Protein AF-0000000067511395 (afdb_homodimer)

Solvent-accessible surface area (backbone atoms only — not comparable to full-atom values): 32152 Å² total; per-residue (Å²): 106,57,64,63,59,46,34,49,45,40,36,47,22,17,50,51,16,24,52,52,27,51,75,68,66,38,80,67,26,63,54,10,12,52,41,5,46,70,37,50,48,81,43,49,67,60,28,52,52,50,49,51,31,28,52,54,33,40,55,54,46,51,53,46,39,53,53,30,32,71,75,55,33,70,40,72,64,16,49,47,53,30,41,60,51,44,47,48,49,27,55,72,69,68,24,48,83,17,50,63,66,44,48,56,54,52,50,50,35,42,75,67,60,50,83,47,67,74,57,51,49,39,49,49,48,34,51,48,42,3,44,51,38,10,47,56,60,26,58,56,75,46,69,42,61,55,44,50,51,47,44,52,50,48,51,51,51,48,52,28,50,50,29,46,46,50,18,50,23,28,56,66,11,53,26,85,63,88,50,59,68,52,52,51,46,51,52,51,40,50,52,47,42,52,52,38,48,49,44,32,57,68,29,59,70,76,70,41,51,52,56,40,50,51,43,48,50,50,45,53,37,46,51,49,50,49,54,42,42,58,49,43,40,69,36,73,60,58,44,76,66,36,41,56,49,16,51,52,33,41,51,49,35,72,40,60,50,94,86,46,63,52,63,71,52,51,55,53,49,53,53,50,51,51,51,64,67,71,45,80,67,62,88,43,61,68,48,40,54,47,51,43,42,50,50,48,44,51,52,48,50,49,51,46,46,46,50,51,33,53,52,47,56,62,53,67,74,97,106,56,65,63,59,46,33,50,46,39,38,47,22,17,50,51,16,23,53,52,27,52,75,67,67,37,79,67,26,63,53,10,13,52,42,5,46,72,39,50,48,81,44,47,68,60,30,52,52,49,48,51,31,29,52,54,32,40,56,53,46,51,51,46,40,53,53,30,33,72,75,57,33,72,38,72,64,17,50,47,53,31,40,60,51,45,47,49,50,25,55,72,69,68,25,48,83,17,51,63,66,45,48,56,54,52,50,50,33,43,76,68,62,50,82,49,65,73,57,50,49,40,51,48,48,35,52,48,42,4,43,50,38,9,47,57,61,27,58,56,78,45,70,42,61,53,44,52,52,46,43,52,50,49,51,52,50,48,52,29,50,50,29,44,47,48,19,50,24,29,56,65,10,52,27,85,64,87,49,57,69,54,53,50,47,51,50,51,41,51,50,45,42,51,52,38,48,49,43,31,58,69,30,59,71,77,70,42,50,53,57,40,50,49,44,48,49,50,44,52,38,47,50,50,50,50,55,41,42,59,48,44,39,68,36,73,61,58,45,75,66,35,41,56,50,18,50,52,32,42,52,50,34,72,40,59,49,95,87,45,63,52,63,72,53,53,54,53,50,53,53,51,52,52,51,63,67,72,46,80,68,63,87,44,61,67,49,41,55,48,51,42,43,50,50,49,43,52,52,47,51,48,50,46,47,47,51,52,33,54,52,47,55,62,53,67,75,98

InterPro domains:
  IPR010343 Aromatic acid exporter family member 1 [PF06081] (5-141)
  IPR021062 Putative aromatic acid exporter, C-terminal [PF11728] (145-308)
  IPR038323 Putative aromatic acid exporter, C-terminal domain superfamily [G3DSA:1.20.120.940] (140-311)
  IPR052984 UPF0421 [PTHR40064] (6-316)

Foldseek 3Di:
DPPVLLVCLLVCLLVVQLVVLVVVVFPPSNLLSVLLNLLQADALVLSVVLLVLLVVLLVVLLVLLVVLCVVPNLDPVSLVSSCVPSVVVSVVVVSCSNVPSNSVLSNVCSVVRDDDPVSSVSSVSSNVSSSVSSSVSNVPGDVLVVVLVVLLVVLLVLLLVLLLVLLVLLQAQALPDPCVSLVVSLVSLVVSLVSLVVSVVRRPDDPSVLSNLVSVLSNVLSVLSVVLSVLSNLRRDHDPLSNLVSVLSNVCSVQVDLVHLCVVSLVSLVVSLVVLVPDDDDPDPSSVSNSVSSNSSSVSVNVSSVSSNVSCVVPVVD/DPPVLLVCLLVVLLVVQLVVLVVVVFPPSNLLSVLLNLLQADALVLSVVLLVLLVVLLVVLLVLLVVLCVVPNLDPVSLVSSCVPSVVVSVVVVSCSNVPSNSVLSNVCSVVRDDDPVSSVSSVSSNCSSSVSSSVSNVPGDVLVVVLVVLLVVLLVLLLVLLLVLLVLLQAQAQPDPCVSLVVSLVSLVVSLVSLVVSVVRRPDDPSVLSNLVSVLSNVLSVLSVVLSVLSNLRRDHDPLSNLVSVLSNVCSVQVDLVHLCVVSLVSLVVSLVVLVPDDDDPDPSSVSNSVSSNSSSVSVNVSSVSSNVSCVVPVVD

Secondary structure (DSSP, 8-state):
--HHHHHHHHHHHHHHHHHHHHHTT-TTHHHHHHHHHHH--SSHHHHHHHHHHHHHHHHHHHHHHHHHHHHH-SSHHHHHHHHHHHHHHHHHTT-GGGHHHHHHHHHHHHHHT---HHHHHHHHHHHHHHHHHHHHHHHS--HHHHHHHHHHHHHHHHHHHHHHHHHHHHHHT------HHHHHHHHHHHHHHHHHHHHHHH--STTHHHHHHHHHHHHHHHHHHHHHHHHHHH--S--HHHHHHHHHHHHHHHT-STT---HHHHHHHHHHHHHHHTSPPPSSHHHHHHHHHHHHHHHHHHHHHHHHHHHHHHHH--/--HHHHHHHHHHHHHHHHHHHHHTT-TTHHHHHHHHHHH--SSHHHHHHHHHHHHHHHHHHHHHHHHHHHHH-SSHHHHHHHHHHHHHHHHHTT-GGGHHHHHHHHHHHHHHT---HHHHHHHHHHHHHHHHHHHHHHHS--HHHHHHHHHHHHHHHHHHHHHHHHHHHHHHT------HHHHHHHHHHHHHHHHHHHHHHH--STTHHHHHHHHHHHHHHHHHHHHHHHHHHH--S--HHHHHHHHHHHHHHHT-STT---HHHHHHHHHHHHHHHTSPPPSSHHHHHHHHHHHHHHHHHHHHHHHHHHHHHHHH--

pLDDT: mean 83.05, std 13.99, range [32.72, 98.0]

Radius of gyration: 29.67 Å; Cα contacts (8 Å, |Δi|>4): 772; chains: 2; bounding box: 41×89×66 Å

Organism: Streptococcus pyogenes serotype M1 (NCBI:txid301447)

Nearest PDB structures (foldseek):
  3kmi-assembly1_B  TM=8.675E-01  e=5.723E-05  Clostridioides difficile 630
  3kmi-assembly1_A  TM=8.770E-01  e=1.546E-04  Clostridioides difficile 630
  5k7v-assembly1_B  TM=2.416E-01  e=5.382E+00  synthetic construct
  3kmi-assembly1_B  TM=8.733E-01  e=5.079E-05  Clostridioides difficile 630
  3kmi-assembly1_A  TM=8.826E-01  e=1.495E-04  Clostridioides difficile 630

Sequence (636 aa):
MGSVERTLKMTLATIVAILIAYQLHLDYAMSAGIIALLSVLDTRKSSLVVARNRLLSFFLAFGIAMMCFSLFGFTTVGFMCYLLIIIPLLYHFQIEAGLVPITVLVTHLIAKKSIALPILSNEFMLFFVGTSVALLFNAYMGPQDQQIRYYHQKVESDLKGILYRFESFLLEGKGQNEGLLIKNLDKILDEALKLVYRERHNQLFQQTNYQVHYFEMRRQQNRLLGQMAINVNTLMRQSKESILLSHLFHETACQLSEQNPALTLIDDIEQLLETFRHGDLPQTREEFERRAVLFQLLQDLERFILLKVEFYQDYQNDMGSVERTLKMTLATIVAILIAYQLHLDYAMSAGIIALLSVLDTRKSSLVVARNRLLSFFLAFGIAMMCFSLFGFTTVGFMCYLLIIIPLLYHFQIEAGLVPITVLVTHLIAKKSIALPILSNEFMLFFVGTSVALLFNAYMGPQDQQIRYYHQKVESDLKGILYRFESFLLEGKGQNEGLLIKNLDKILDEALKLVYRERHNQLFQQTNYQVHYFEMRRQQNRLLGQMAINVNTLMRQSKESILLSHLFHETACQLSEQNPALTLIDDIEQLLETFRHGDLPQTREEFERRAVLFQLLQDLERFILLKVEFYQDYQND

Structure (mmCIF, N/CA/C/O backbone):
data_AF-0000000067511395-model_v1
#
loop_
_entity.id
_entity.type
_entity.pdbx_description
1 polymer 'Putative aromatic acid exporter C-terminal domain-containing protein'
#
loop_
_atom_site.group_PDB
_atom_site.id
_atom_site.type_symbol
_atom_site.label_atom_id
_atom_site.label_alt_id
_atom_site.label_comp_id
_atom_site.label_asym_id
_atom_site.label_entity_id
_atom_site.label_seq_id
_atom_site.pdbx_PDB_ins_code
_atom_site.Cartn_x
_atom_site.Cartn_y
_atom_site.Cartn_z
_atom_site.occupancy
_atom_site.B_iso_or_equiv
_atom_site.auth_seq_id
_atom_site.auth_comp_id
_atom_site.auth_asym_id
_atom_site.auth_atom_id
_atom_site.pdbx_PDB_model_num
ATOM 1 N N . MET A 1 1 ? 5.953 -9.562 11.414 1 55.91 1 MET A N 1
ATOM 2 C CA . MET A 1 1 ? 6.422 -10.914 11.711 1 55.91 1 MET A CA 1
ATOM 3 C C . MET A 1 1 ? 7.938 -11 11.594 1 55.91 1 MET A C 1
ATOM 5 O O . MET A 1 1 ? 8.531 -10.414 10.68 1 55.91 1 MET A O 1
ATOM 9 N N . GLY A 1 2 ? 8.422 -11.469 12.664 1 64.25 2 GLY A N 1
ATOM 10 C CA . GLY A 1 2 ? 9.852 -11.711 12.523 1 64.25 2 GLY A CA 1
ATOM 11 C C . GLY A 1 2 ? 10.188 -12.586 11.328 1 64.25 2 GLY A C 1
ATOM 12 O O . GLY A 1 2 ? 9.352 -13.367 10.867 1 64.25 2 GLY A O 1
ATOM 13 N N . SER A 1 3 ? 11.273 -12.43 10.703 1 76.75 3 SER A N 1
ATOM 14 C CA . SER A 1 3 ? 11.719 -13.141 9.508 1 76.75 3 SER A CA 1
ATOM 15 C C . SER A 1 3 ? 11.609 -14.648 9.695 1 76.75 3 SER A C 1
ATOM 17 O O . SER A 1 3 ? 11.109 -15.359 8.82 1 76.75 3 SER A O 1
ATOM 19 N N . VAL A 1 4 ? 11.938 -15.07 10.922 1 79.88 4 VAL A N 1
ATOM 20 C CA . VAL A 1 4 ? 11.945 -16.5 11.195 1 79.88 4 VAL A CA 1
ATOM 21 C C . VAL A 1 4 ? 10.508 -17.016 11.297 1 79.88 4 VAL A C 1
ATOM 23 O O . VAL A 1 4 ? 10.18 -18.078 10.75 1 79.88 4 VAL A O 1
ATOM 26 N N . GLU A 1 5 ? 9.727 -16.344 11.992 1 80.56 5 GLU A N 1
ATOM 27 C CA . GLU A 1 5 ? 8.328 -16.719 12.156 1 80.56 5 GLU A CA 1
ATOM 28 C C . GLU A 1 5 ? 7.605 -16.766 10.812 1 80.56 5 GLU A C 1
ATOM 30 O O . GLU A 1 5 ? 6.852 -17.688 10.531 1 80.56 5 GLU A O 1
ATOM 35 N N . ARG A 1 6 ? 7.891 -15.82 10.016 1 83.69 6 ARG A N 1
ATOM 36 C CA . ARG A 1 6 ? 7.301 -15.766 8.688 1 83.69 6 ARG A CA 1
ATOM 37 C C . ARG A 1 6 ? 7.719 -16.969 7.852 1 83.69 6 ARG A C 1
ATOM 39 O O . ARG A 1 6 ? 6.883 -17.609 7.215 1 83.69 6 ARG A O 1
ATOM 46 N N . THR A 1 7 ? 9.016 -17.219 7.906 1 89.19 7 THR A N 1
ATOM 47 C CA . THR A 1 7 ? 9.57 -18.328 7.137 1 89.19 7 THR A CA 1
ATOM 48 C C . THR A 1 7 ? 8.953 -19.656 7.562 1 89.19 7 THR A C 1
ATOM 50 O O . THR A 1 7 ? 8.555 -20.453 6.723 1 89.19 7 THR A O 1
ATOM 53 N N . LEU A 1 8 ? 8.797 -19.797 8.828 1 89.38 8 LEU A N 1
ATOM 54 C CA . LEU A 1 8 ? 8.258 -21.047 9.344 1 89.38 8 LEU A CA 1
ATOM 55 C C . LEU A 1 8 ? 6.773 -21.188 9.008 1 89.38 8 LEU A C 1
ATOM 57 O O . LEU A 1 8 ? 6.32 -22.266 8.609 1 89.38 8 LEU A O 1
ATOM 61 N N . LYS A 1 9 ? 6.109 -20.109 9.156 1 88 9 LYS A N 1
ATOM 62 C CA . LYS A 1 9 ? 4.68 -20.125 8.852 1 88 9 LYS A CA 1
ATOM 63 C C . LYS A 1 9 ? 4.434 -20.422 7.375 1 88 9 LYS A C 1
ATOM 65 O O . LYS A 1 9 ? 3.604 -21.281 7.043 1 88 9 LYS A O 1
ATOM 70 N N . MET A 1 10 ? 5.207 -19.781 6.52 1 91.88 10 MET A N 1
ATOM 71 C CA . MET A 1 10 ? 5.031 -19.938 5.078 1 91.88 10 MET A CA 1
ATOM 72 C C . MET A 1 10 ? 5.441 -21.344 4.641 1 91.88 10 MET A C 1
ATOM 74 O O . MET A 1 10 ? 4.738 -21.984 3.861 1 91.88 10 MET A O 1
ATOM 78 N N . THR A 1 11 ? 6.539 -21.766 5.207 1 94.81 11 THR A N 1
ATOM 79 C CA . THR A 1 11 ? 7.047 -23.094 4.836 1 94.81 11 THR A CA 1
ATOM 80 C C . THR A 1 11 ? 6.113 -24.188 5.336 1 94.81 11 THR A C 1
ATOM 82 O O . THR A 1 11 ? 5.727 -25.078 4.574 1 94.81 11 THR A O 1
ATOM 85 N N . LEU A 1 12 ? 5.719 -24.078 6.539 1 94.62 12 LEU A N 1
ATOM 86 C CA . LEU A 1 12 ? 4.887 -25.125 7.129 1 94.62 12 LEU A CA 1
ATOM 87 C C . LEU A 1 12 ? 3.5 -25.125 6.496 1 94.62 12 LEU A C 1
ATOM 89 O O . LEU A 1 12 ? 2.945 -26.203 6.227 1 94.62 12 LEU A O 1
ATOM 93 N N . ALA A 1 13 ? 2.949 -23.984 6.32 1 94.62 13 ALA A N 1
ATOM 94 C CA . ALA A 1 13 ? 1.648 -23.922 5.66 1 94.62 13 ALA A CA 1
ATOM 95 C C . ALA A 1 13 ? 1.698 -24.594 4.285 1 94.62 13 ALA A C 1
ATOM 97 O O . ALA A 1 13 ? 0.809 -25.359 3.932 1 94.62 13 ALA A O 1
ATOM 98 N N . THR A 1 14 ? 2.748 -24.297 3.559 1 96.38 14 THR A N 1
ATOM 99 C CA . THR A 1 14 ? 2.916 -24.844 2.215 1 96.38 14 THR A CA 1
ATOM 100 C C . THR A 1 14 ? 3.07 -26.359 2.262 1 96.38 14 THR A C 1
ATOM 102 O O . THR A 1 14 ? 2.373 -27.078 1.545 1 96.38 14 THR A O 1
ATOM 105 N N . ILE A 1 15 ? 3.895 -26.844 3.164 1 96.69 15 ILE A N 1
ATOM 106 C CA . ILE A 1 15 ? 4.215 -28.266 3.232 1 96.69 15 ILE A CA 1
ATOM 107 C C . ILE A 1 15 ? 3.012 -29.031 3.764 1 96.69 15 ILE A C 1
ATOM 109 O O . ILE A 1 15 ? 2.66 -30.094 3.229 1 96.69 15 ILE A O 1
ATOM 113 N N . VAL A 1 16 ? 2.393 -28.531 4.75 1 97.25 16 VAL A N 1
ATOM 114 C CA . VAL A 1 16 ? 1.232 -29.203 5.328 1 97.25 16 VAL A CA 1
ATOM 115 C C . VAL A 1 16 ? 0.111 -29.281 4.297 1 97.25 16 VAL A C 1
ATOM 117 O O . VAL A 1 16 ? -0.554 -30.312 4.168 1 97.25 16 VAL A O 1
ATOM 120 N N . ALA A 1 17 ? -0.099 -28.219 3.57 1 97.81 17 ALA A N 1
ATOM 121 C CA . ALA A 1 17 ? -1.118 -28.219 2.523 1 97.81 17 ALA A CA 1
ATOM 122 C C . ALA A 1 17 ? -0.83 -29.281 1.47 1 97.81 17 ALA A C 1
ATOM 124 O O . ALA A 1 17 ? -1.734 -30 1.044 1 97.81 17 ALA A O 1
ATOM 125 N N . ILE A 1 18 ? 0.399 -29.422 1.099 1 97.56 18 ILE A N 1
ATOM 126 C CA . ILE A 1 18 ? 0.804 -30.406 0.1 1 97.56 18 ILE A CA 1
ATOM 127 C C . ILE A 1 18 ? 0.57 -31.812 0.639 1 97.56 18 ILE A C 1
ATOM 129 O O . ILE A 1 18 ? 0.006 -32.656 -0.053 1 97.56 18 ILE A O 1
ATOM 133 N N . LEU A 1 19 ? 0.955 -32.062 1.86 1 97.44 19 LEU A N 1
ATOM 134 C CA . LEU A 1 19 ? 0.82 -33.375 2.467 1 97.44 19 LEU A CA 1
ATOM 135 C C . LEU A 1 19 ? -0.647 -33.781 2.586 1 97.44 19 LEU A C 1
ATOM 137 O O . LEU A 1 19 ? -1.01 -34.938 2.309 1 97.44 19 LEU A O 1
ATOM 141 N N . ILE A 1 20 ? -1.467 -32.844 2.947 1 98 20 ILE A N 1
ATOM 142 C CA . ILE A 1 20 ? -2.898 -33.125 3.039 1 98 20 ILE A CA 1
ATOM 143 C C . ILE A 1 20 ? -3.457 -33.406 1.653 1 98 20 ILE A C 1
ATOM 145 O O . ILE A 1 20 ? -4.254 -34.344 1.49 1 98 20 ILE A O 1
ATOM 149 N N . ALA A 1 21 ? -3.049 -32.656 0.67 1 97.94 21 ALA A N 1
ATOM 150 C CA . ALA A 1 21 ? -3.502 -32.906 -0.698 1 97.94 21 ALA A CA 1
ATOM 151 C C . ALA A 1 21 ? -3.098 -34.281 -1.178 1 97.94 21 ALA A C 1
ATOM 153 O O . ALA A 1 21 ? -3.881 -34.969 -1.835 1 97.94 21 ALA A O 1
ATOM 154 N N . TYR A 1 22 ? -1.893 -34.75 -0.819 1 96.88 22 TYR A N 1
ATOM 155 C CA . TYR A 1 22 ? -1.442 -36.094 -1.158 1 96.88 22 TYR A CA 1
ATOM 156 C C . TYR A 1 22 ? -2.293 -37.125 -0.458 1 96.88 22 TYR A C 1
ATOM 158 O O . TYR A 1 22 ? -2.666 -38.156 -1.062 1 96.88 22 TYR A O 1
ATOM 166 N N . GLN A 1 23 ? -2.557 -36.938 0.735 1 97.31 23 GLN A N 1
ATOM 167 C CA . GLN A 1 23 ? -3.344 -37.875 1.512 1 97.31 23 GLN A CA 1
ATOM 168 C C . GLN A 1 23 ? -4.758 -38 0.955 1 97.31 23 GLN A C 1
ATOM 170 O O . GLN A 1 23 ? -5.352 -39.094 0.996 1 97.31 23 GLN A O 1
ATOM 175 N N . LEU A 1 24 ? -5.25 -36.969 0.402 1 97.5 24 LEU A N 1
ATOM 176 C CA . LEU A 1 24 ? -6.59 -36.969 -0.173 1 97.5 24 LEU A CA 1
ATOM 177 C C . LEU A 1 24 ? -6.559 -37.406 -1.631 1 97.5 24 LEU A C 1
ATOM 179 O O . LEU A 1 24 ? -7.59 -37.406 -2.305 1 97.5 24 LEU A O 1
ATOM 183 N N . HIS A 1 25 ? -5.359 -37.688 -2.162 1 97.06 25 HIS A N 1
ATOM 184 C CA . HIS A 1 25 ? -5.133 -38.156 -3.523 1 97.06 25 HIS A CA 1
ATOM 185 C C . HIS A 1 25 ? -5.633 -37.156 -4.551 1 97.06 25 HIS A C 1
ATOM 187 O O . HIS A 1 25 ? -6.297 -37.531 -5.52 1 97.06 25 HIS A O 1
ATOM 193 N N . LEU A 1 26 ? -5.383 -35.969 -4.258 1 96.94 26 LEU A N 1
ATOM 194 C CA . LEU A 1 26 ? -5.746 -34.906 -5.203 1 96.94 26 LEU A CA 1
ATOM 195 C C . LEU A 1 26 ? -4.703 -34.781 -6.305 1 96.94 26 LEU A C 1
ATOM 197 O O . LEU A 1 26 ? -3.504 -34.906 -6.051 1 96.94 26 LEU A O 1
ATOM 201 N N . ASP A 1 27 ? -5.188 -34.531 -7.48 1 95.56 27 ASP A N 1
ATOM 202 C CA . ASP A 1 27 ? -4.273 -34.219 -8.578 1 95.56 27 ASP A CA 1
ATOM 203 C C . ASP A 1 27 ? -3.684 -32.844 -8.414 1 95.56 27 ASP A C 1
ATOM 205 O O . ASP A 1 27 ? -4.355 -31.922 -7.922 1 95.56 27 ASP A O 1
ATOM 209 N N . TYR A 1 28 ? -2.395 -32.688 -8.781 1 95 28 TYR A N 1
ATOM 210 C CA . TYR A 1 28 ? -1.709 -31.391 -8.711 1 95 28 TYR A CA 1
ATOM 211 C C . TYR A 1 28 ? -1.559 -30.938 -7.262 1 95 28 TYR A C 1
ATOM 213 O O . TYR A 1 28 ? -1.85 -29.781 -6.938 1 95 28 TYR A O 1
ATOM 221 N N . ALA A 1 29 ? -1.15 -31.812 -6.406 1 95.88 29 ALA A N 1
ATOM 222 C CA . ALA A 1 29 ? -1.067 -31.594 -4.969 1 95.88 29 ALA A CA 1
ATOM 223 C C . ALA A 1 29 ? -0.185 -30.391 -4.652 1 95.88 29 ALA A C 1
ATOM 225 O O . ALA A 1 29 ? -0.442 -29.656 -3.691 1 95.88 29 ALA A O 1
ATOM 226 N N . MET A 1 30 ? 0.766 -30.094 -5.488 1 94.5 30 MET A N 1
ATOM 227 C CA . MET A 1 30 ? 1.685 -28.984 -5.266 1 94.5 30 MET A CA 1
ATOM 228 C C . MET A 1 30 ? 0.948 -27.641 -5.332 1 94.5 30 MET A C 1
ATOM 230 O O . MET A 1 30 ? 1.352 -26.672 -4.688 1 94.5 30 MET A O 1
ATOM 234 N N . SER A 1 31 ? -0.172 -27.625 -6.09 1 95.44 31 SER A N 1
ATOM 235 C CA . SER A 1 31 ? -0.947 -26.391 -6.238 1 95.44 31 SER A CA 1
ATOM 236 C C . SER A 1 31 ? -1.575 -25.984 -4.914 1 95.44 31 SER A C 1
ATOM 238 O O . SER A 1 31 ? -1.719 -24.781 -4.637 1 95.44 31 SER A O 1
ATOM 240 N N . ALA A 1 32 ? -1.921 -26.969 -4.09 1 96.75 32 ALA A N 1
ATOM 241 C CA . ALA A 1 32 ? -2.432 -26.641 -2.762 1 96.75 32 ALA A CA 1
ATOM 242 C C . ALA A 1 32 ? -1.386 -25.906 -1.938 1 96.75 32 ALA A C 1
ATOM 244 O O . ALA A 1 32 ? -1.717 -24.984 -1.193 1 96.75 32 ALA A O 1
ATOM 245 N N . GLY A 1 33 ? -0.189 -26.328 -2.018 1 96.06 33 GLY A N 1
ATOM 246 C CA . GLY A 1 33 ? 0.902 -25.656 -1.334 1 96.06 33 GLY A CA 1
ATOM 247 C C . GLY A 1 33 ? 1.117 -24.234 -1.812 1 96.06 33 GLY A C 1
ATOM 248 O O . GLY A 1 33 ? 1.33 -23.328 -1.003 1 96.06 33 GLY A O 1
ATOM 249 N N . ILE A 1 34 ? 1.024 -24.031 -3.131 1 93.44 34 ILE A N 1
ATOM 250 C CA . ILE A 1 34 ? 1.217 -22.703 -3.711 1 93.44 34 ILE A CA 1
ATOM 251 C C . ILE A 1 34 ? 0.088 -21.781 -3.266 1 93.44 34 ILE A C 1
ATOM 253 O O . ILE A 1 34 ? 0.324 -20.609 -2.949 1 93.44 34 ILE A O 1
ATOM 257 N N . ILE A 1 35 ? -1.111 -22.312 -3.236 1 94.25 35 ILE A N 1
ATOM 258 C CA . ILE A 1 35 ? -2.258 -21.547 -2.77 1 94.25 35 ILE A CA 1
ATOM 259 C C . ILE A 1 35 ? -2.051 -21.141 -1.311 1 94.25 35 ILE A C 1
ATOM 261 O O . ILE A 1 35 ? -2.305 -19.984 -0.934 1 94.25 35 ILE A O 1
ATOM 265 N N . ALA A 1 36 ? -1.541 -22.047 -0.518 1 94.44 36 ALA A N 1
ATOM 266 C CA . ALA A 1 36 ? -1.248 -21.75 0.881 1 94.44 36 ALA A CA 1
ATOM 267 C C . ALA A 1 36 ? -0.176 -20.672 0.998 1 94.44 36 ALA A C 1
ATOM 269 O O . ALA A 1 36 ? -0.305 -19.75 1.801 1 94.44 36 ALA A O 1
ATOM 270 N N . LEU A 1 37 ? 0.818 -20.859 0.198 1 91.81 37 LEU A N 1
ATOM 271 C CA . LEU A 1 37 ? 1.931 -19.922 0.201 1 91.81 37 LEU A CA 1
ATOM 272 C C . LEU A 1 37 ? 1.444 -18.5 -0.098 1 91.81 37 LEU A C 1
ATOM 274 O O . LEU A 1 37 ? 1.894 -17.547 0.53 1 91.81 37 LEU A O 1
ATOM 278 N N . LEU A 1 38 ? 0.473 -18.406 -0.952 1 86.44 38 LEU A N 1
ATOM 279 C CA . LEU A 1 38 ? -0.09 -17.125 -1.369 1 86.44 38 LEU A CA 1
ATOM 280 C C . LEU A 1 38 ? -1.057 -16.594 -0.319 1 86.44 38 LEU A C 1
ATOM 282 O O . LEU A 1 38 ? -1.359 -15.391 -0.301 1 86.44 38 LEU A O 1
ATOM 286 N N . SER A 1 39 ? -1.493 -17.438 0.555 1 87.38 39 SER A N 1
ATOM 287 C CA . SER A 1 39 ? -2.59 -17.078 1.445 1 87.38 39 SER A CA 1
ATOM 288 C C . SER A 1 39 ? -2.082 -16.75 2.844 1 87.38 39 SER A C 1
ATOM 290 O O . SER A 1 39 ? -2.85 -16.312 3.701 1 87.38 39 SER A O 1
ATOM 292 N N . VAL A 1 40 ? -0.83 -17.031 3.043 1 84.19 40 VAL A N 1
ATOM 293 C CA . VAL A 1 40 ? -0.256 -16.656 4.332 1 84.19 40 VAL A CA 1
ATOM 294 C C . VAL A 1 40 ? 0.085 -15.172 4.328 1 84.19 40 VAL A C 1
ATOM 296 O O . VAL A 1 40 ? 0.908 -14.719 3.527 1 84.19 40 VAL A O 1
ATOM 299 N N . LEU A 1 41 ? -0.661 -14.445 5.184 1 73.94 41 LEU A N 1
ATOM 300 C CA . LEU A 1 41 ? -0.479 -13 5.234 1 73.94 41 LEU A CA 1
ATOM 301 C C . LEU A 1 41 ? -0.022 -12.555 6.621 1 73.94 41 LEU A C 1
ATOM 303 O O . LEU A 1 41 ? 0.18 -13.391 7.508 1 73.94 41 LEU A O 1
ATOM 307 N N . ASP A 1 42 ? 0.14 -11.367 6.73 1 63.72 42 ASP A N 1
ATOM 308 C CA . ASP A 1 42 ? 0.767 -10.836 7.938 1 63.72 42 ASP A CA 1
ATOM 309 C C . ASP A 1 42 ? -0.219 -10.812 9.102 1 63.72 42 ASP A C 1
ATOM 311 O O . ASP A 1 42 ? 0.175 -10.992 10.258 1 63.72 42 ASP A O 1
ATOM 315 N N . THR A 1 43 ? -1.508 -10.531 8.773 1 64.69 43 THR A N 1
ATOM 316 C CA . THR A 1 43 ? -2.471 -10.445 9.867 1 64.69 43 THR A CA 1
ATOM 317 C C . THR A 1 43 ? -3.607 -11.445 9.664 1 64.69 43 THR A C 1
ATOM 319 O O . THR A 1 43 ? -3.877 -11.867 8.539 1 64.69 43 THR A O 1
ATOM 322 N N . ARG A 1 44 ? -4.211 -11.773 10.789 1 73.94 44 ARG A N 1
ATOM 323 C CA . ARG A 1 44 ? -5.348 -12.695 10.758 1 73.94 44 ARG A CA 1
ATOM 324 C C . ARG A 1 44 ? -6.516 -12.086 9.984 1 73.94 44 ARG A C 1
ATOM 326 O O . ARG A 1 44 ? -7.168 -12.781 9.203 1 73.94 44 ARG A O 1
ATOM 333 N N . LYS A 1 45 ? -6.793 -10.812 10.227 1 69.06 45 LYS A N 1
ATOM 334 C CA . LYS A 1 45 ? -7.934 -10.148 9.609 1 69.06 45 LYS A CA 1
ATOM 335 C C . LYS A 1 45 ? -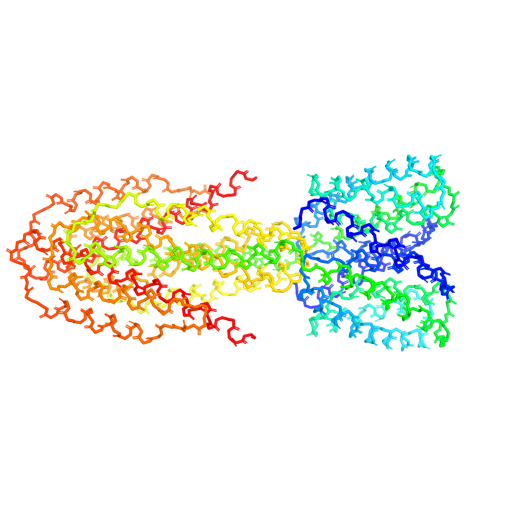7.773 -10.07 8.094 1 69.06 45 LYS A C 1
ATOM 337 O O . LYS A 1 45 ? -8.703 -10.367 7.348 1 69.06 45 LYS A O 1
ATOM 342 N N . SER A 1 46 ? -6.633 -9.734 7.699 1 71.94 46 SER A N 1
ATOM 343 C CA . SER A 1 46 ? -6.371 -9.625 6.266 1 71.94 46 SER A CA 1
ATOM 344 C C . SER A 1 46 ? -6.449 -10.992 5.59 1 71.94 46 SER A C 1
ATOM 346 O O . SER A 1 46 ? -6.938 -11.109 4.465 1 71.94 46 SER A O 1
ATOM 348 N N . SER A 1 47 ? -6 -11.992 6.359 1 80.88 47 SER A N 1
ATOM 349 C CA . SER A 1 47 ? -6.047 -13.344 5.805 1 80.88 47 SER A CA 1
ATOM 350 C C . SER A 1 47 ? -7.484 -13.812 5.617 1 80.88 47 SER A C 1
ATOM 352 O O . SER A 1 47 ? -7.805 -14.469 4.625 1 80.88 47 SER A O 1
ATOM 354 N N . LEU A 1 48 ? -8.305 -13.453 6.508 1 82.12 48 LEU A N 1
ATOM 355 C CA . LEU A 1 48 ? -9.703 -13.852 6.441 1 82.12 48 LEU A CA 1
ATOM 356 C C . LEU A 1 48 ? -10.422 -13.141 5.301 1 82.12 48 LEU A C 1
ATOM 358 O O . LEU A 1 48 ? -11.227 -13.75 4.594 1 82.12 48 LEU A O 1
ATOM 362 N N . VAL A 1 49 ? -10.164 -11.953 5.129 1 80.62 49 VAL A N 1
ATOM 363 C CA . VAL A 1 49 ? -10.781 -11.164 4.066 1 80.62 49 VAL A CA 1
ATOM 364 C C . VAL A 1 49 ? -10.352 -11.703 2.705 1 80.62 49 VAL A C 1
ATOM 366 O O . VAL A 1 49 ? -11.18 -11.883 1.81 1 80.62 49 VAL A O 1
ATOM 369 N N . VAL A 1 50 ? -9.109 -11.977 2.545 1 83.81 50 VAL A N 1
ATOM 370 C CA . VAL A 1 50 ? -8.57 -12.477 1.281 1 83.81 50 VAL A CA 1
ATOM 371 C C . VAL A 1 50 ? -9.133 -13.867 0.998 1 83.81 50 VAL A C 1
ATOM 373 O O . VAL A 1 50 ? -9.461 -14.188 -0.145 1 83.81 50 VAL A O 1
ATOM 376 N N . ALA A 1 51 ? -9.211 -14.578 2.062 1 90.31 51 ALA A N 1
ATOM 377 C CA . ALA A 1 51 ? -9.766 -15.922 1.905 1 90.31 51 ALA A CA 1
ATOM 378 C C . ALA A 1 51 ? -11.203 -15.867 1.408 1 90.31 51 ALA A C 1
ATOM 380 O O . ALA A 1 51 ? -11.602 -16.641 0.539 1 90.31 51 ALA A O 1
ATOM 381 N N . ARG A 1 52 ? -11.945 -15 1.959 1 89.88 52 ARG A N 1
ATOM 382 C CA . ARG A 1 52 ? -13.328 -14.828 1.54 1 89.88 52 ARG A CA 1
ATOM 383 C C . ARG A 1 52 ? -13.414 -14.367 0.089 1 89.88 52 ARG A C 1
ATOM 385 O O . ARG A 1 52 ? -14.203 -14.891 -0.694 1 89.88 52 ARG A O 1
ATOM 392 N N . ASN A 1 53 ? -12.633 -13.422 -0.26 1 89.19 53 ASN A N 1
ATOM 393 C CA . ASN A 1 53 ? -12.609 -12.906 -1.625 1 89.19 53 ASN A CA 1
ATOM 394 C C . ASN A 1 53 ? -12.203 -13.984 -2.625 1 89.19 53 ASN A C 1
ATOM 396 O O . ASN A 1 53 ? -12.766 -14.07 -3.717 1 89.19 53 ASN A O 1
ATOM 400 N N . ARG A 1 54 ? -11.25 -14.758 -2.227 1 92.62 54 ARG A N 1
ATOM 401 C CA . ARG A 1 54 ? -10.789 -15.828 -3.104 1 92.62 54 ARG A CA 1
ATOM 402 C C . ARG A 1 54 ? -11.859 -16.906 -3.266 1 92.62 54 ARG A C 1
ATOM 404 O O . ARG A 1 54 ? -11.984 -17.5 -4.332 1 92.62 54 ARG A O 1
ATOM 411 N N . LEU A 1 55 ? -12.562 -17.094 -2.17 1 95.25 55 LEU A N 1
ATOM 412 C CA . LEU A 1 55 ? -13.648 -18.062 -2.256 1 95.25 55 LEU A CA 1
ATOM 413 C C . LEU A 1 55 ? -14.719 -17.594 -3.244 1 95.25 55 LEU A C 1
ATOM 415 O O . LEU A 1 55 ? -15.18 -18.375 -4.078 1 95.25 55 LEU A O 1
ATOM 419 N N . LEU A 1 56 ? -15.062 -16.406 -3.174 1 95.5 56 LEU A N 1
ATOM 420 C CA . LEU A 1 56 ? -16.031 -15.828 -4.094 1 95.5 56 LEU A CA 1
ATOM 421 C C . LEU A 1 56 ? -15.5 -15.82 -5.523 1 95.5 56 LEU A C 1
ATOM 423 O O . LEU A 1 56 ? -16.234 -16.141 -6.465 1 95.5 56 LEU A O 1
ATOM 427 N N . SER A 1 57 ? -14.258 -15.461 -5.633 1 95.25 57 SER A N 1
ATOM 428 C CA . SER A 1 57 ? -13.609 -15.477 -6.941 1 95.25 57 SER A CA 1
ATOM 429 C C . SER A 1 57 ? -13.617 -16.875 -7.547 1 95.25 57 SER A C 1
ATOM 431 O O . SER A 1 57 ? -13.773 -17.031 -8.758 1 95.25 57 SER A O 1
ATOM 433 N N . PHE A 1 58 ? -13.438 -17.844 -6.691 1 96.88 58 PHE A N 1
ATOM 434 C CA . PHE A 1 58 ? -13.406 -19.234 -7.156 1 96.88 58 PHE A CA 1
ATOM 435 C C . PHE A 1 58 ? -14.719 -19.609 -7.832 1 96.88 58 PHE A C 1
ATOM 437 O O . PHE A 1 58 ? -14.719 -20.109 -8.961 1 96.88 58 PHE A O 1
ATOM 444 N N . PHE A 1 59 ? -15.773 -19.359 -7.199 1 97.19 59 PHE A N 1
ATOM 445 C CA . PHE A 1 59 ? -17.078 -19.75 -7.73 1 97.19 59 PHE A CA 1
ATOM 446 C C . PHE A 1 59 ? -17.391 -18.953 -9 1 97.19 59 PHE A C 1
ATOM 448 O O . PHE A 1 59 ? -17.906 -19.516 -9.969 1 97.19 59 PHE A O 1
ATOM 455 N N . LEU A 1 60 ? -17.078 -17.734 -9 1 97.06 60 LEU A N 1
ATOM 456 C CA . LEU A 1 60 ? -17.312 -16.922 -10.18 1 97.06 60 LEU A CA 1
ATOM 457 C C . LEU A 1 60 ? -16.453 -17.391 -11.344 1 97.06 60 LEU A C 1
ATOM 459 O O . LEU A 1 60 ? -16.953 -17.562 -12.461 1 97.06 60 LEU A O 1
ATOM 463 N N . ALA A 1 61 ? -15.195 -17.562 -11.07 1 97.5 61 ALA A N 1
ATOM 464 C CA . ALA A 1 61 ? -14.227 -17.922 -12.094 1 97.5 61 ALA A CA 1
ATOM 465 C C . ALA A 1 61 ? -14.531 -19.312 -12.672 1 97.5 61 ALA A C 1
ATOM 467 O O . ALA A 1 61 ? -14.5 -19.5 -13.883 1 97.5 61 ALA A O 1
ATOM 468 N N . PHE A 1 62 ? -14.797 -20.203 -11.82 1 97.62 62 PHE A N 1
ATOM 469 C CA . PHE A 1 62 ? -15.062 -21.562 -12.289 1 97.62 62 PHE A CA 1
ATOM 470 C C . PHE A 1 62 ? -16.406 -21.625 -13.023 1 97.62 62 PHE A C 1
ATOM 472 O O . PHE A 1 62 ? -16.562 -22.391 -13.977 1 97.62 62 PHE A O 1
ATOM 479 N N . GLY A 1 63 ? -17.359 -20.859 -12.555 1 97.81 63 GLY A N 1
ATOM 480 C CA . GLY A 1 63 ? -18.609 -20.75 -13.305 1 97.81 63 GLY A CA 1
ATOM 481 C C . GLY A 1 63 ? -18.391 -20.25 -14.727 1 97.81 63 GLY A C 1
ATOM 482 O O . GLY A 1 63 ? -18.922 -20.828 -15.672 1 97.81 63 GLY A O 1
ATOM 483 N N . ILE A 1 64 ? -17.641 -19.234 -14.898 1 97.69 64 ILE A N 1
ATOM 484 C CA . ILE A 1 64 ? -17.359 -18.656 -16.203 1 97.69 64 ILE A CA 1
ATOM 485 C C . ILE A 1 64 ? -16.516 -19.625 -17.031 1 97.69 64 ILE A C 1
ATOM 487 O O . ILE A 1 64 ? -16.719 -19.766 -18.234 1 97.69 64 ILE A O 1
ATOM 491 N N . ALA A 1 65 ? -15.562 -20.25 -16.359 1 97.81 65 ALA A N 1
ATOM 492 C CA . ALA A 1 65 ? -14.727 -21.219 -17.047 1 97.81 65 ALA A CA 1
ATOM 493 C C . ALA A 1 65 ? -15.562 -22.359 -17.641 1 97.81 65 ALA A C 1
ATOM 495 O O . ALA A 1 65 ? -15.359 -22.766 -18.781 1 97.81 65 ALA A O 1
ATOM 496 N N . MET A 1 66 ? -16.469 -22.859 -16.828 1 97.38 66 MET A N 1
ATOM 497 C CA . MET A 1 66 ? -17.344 -23.938 -17.297 1 97.38 66 MET A CA 1
ATOM 498 C C . MET A 1 66 ? -18.141 -23.516 -18.516 1 97.38 66 MET A C 1
ATOM 500 O O . MET A 1 66 ? -18.281 -24.281 -19.469 1 97.38 66 MET A O 1
ATOM 504 N N . MET A 1 67 ? -18.609 -22.297 -18.484 1 97.5 67 MET A N 1
ATOM 505 C CA . MET A 1 67 ? -19.375 -21.781 -19.609 1 97.5 67 MET A CA 1
ATOM 506 C C . MET A 1 67 ? -18.5 -21.625 -20.844 1 97.5 67 MET A C 1
ATOM 508 O O . MET A 1 67 ? -18.859 -22.062 -21.938 1 97.5 67 MET A O 1
ATOM 512 N N . CYS A 1 68 ? -17.359 -21.078 -20.75 1 97.44 68 CYS A N 1
ATOM 513 C CA . CYS A 1 68 ? -16.453 -20.812 -21.859 1 97.44 68 CYS A CA 1
ATOM 514 C C . CYS A 1 68 ? -15.938 -22.109 -22.469 1 97.44 68 CYS A C 1
ATOM 516 O O . CYS A 1 68 ? -15.891 -22.25 -23.688 1 97.44 68 CYS A O 1
ATOM 518 N N . PHE A 1 69 ? -15.578 -23.078 -21.609 1 97.06 69 PHE A N 1
ATOM 519 C CA . PHE A 1 69 ? -15 -24.312 -22.094 1 97.06 69 PHE A CA 1
ATOM 520 C C . PHE A 1 69 ? -16.078 -25.219 -22.688 1 97.06 69 PHE A C 1
ATOM 522 O O . PHE A 1 69 ? -15.797 -26.031 -23.578 1 97.06 69 PHE A O 1
ATOM 529 N N . SER A 1 70 ? -17.328 -25.047 -22.234 1 96.06 70 SER A N 1
ATOM 530 C CA . SER A 1 70 ? -18.438 -25.766 -22.859 1 96.06 70 SER A CA 1
ATOM 531 C C . SER A 1 70 ? -18.734 -25.234 -24.25 1 96.06 70 SER A C 1
ATOM 533 O O . SER A 1 70 ? -19.125 -26 -25.141 1 96.06 70 SER A O 1
ATOM 535 N N . LEU A 1 71 ? -18.484 -24.016 -24.469 1 96.19 71 LEU A N 1
ATOM 536 C CA . LEU A 1 71 ? -18.812 -23.375 -25.734 1 96.19 71 LEU A CA 1
ATOM 537 C C . LEU A 1 71 ? -17.641 -23.484 -26.719 1 96.19 71 LEU A C 1
ATOM 539 O O . LEU A 1 71 ? -17.828 -23.703 -27.906 1 96.19 71 LEU A O 1
ATOM 543 N N . PHE A 1 72 ? -16.375 -23.344 -26.219 1 96.44 72 PHE A N 1
ATOM 544 C CA . PHE A 1 72 ? -15.219 -23.219 -27.109 1 96.44 72 PHE A CA 1
ATOM 545 C C . PHE A 1 72 ? -14.258 -24.375 -26.922 1 96.44 72 PHE A C 1
ATOM 547 O O . PHE A 1 72 ? -13.25 -24.469 -27.641 1 96.44 72 PHE A O 1
ATOM 554 N N . GLY A 1 73 ? -14.602 -25.234 -25.969 1 94.5 73 GLY A N 1
ATOM 555 C CA . GLY A 1 73 ? -13.688 -26.328 -25.688 1 94.5 73 GLY A CA 1
ATOM 556 C C . GLY A 1 73 ? -12.516 -25.922 -24.812 1 94.5 73 GLY A C 1
ATOM 557 O O . GLY A 1 73 ? -12.461 -24.781 -24.328 1 94.5 73 GLY A O 1
ATOM 558 N N . PHE A 1 74 ? -11.625 -26.812 -24.625 1 95 74 PHE A N 1
ATOM 559 C CA . PHE A 1 74 ? -10.453 -26.578 -23.781 1 95 74 PHE A CA 1
ATOM 560 C C . PHE A 1 74 ? -9.281 -26.078 -24.609 1 95 74 PHE A C 1
ATOM 562 O O . PHE A 1 74 ? -8.219 -26.688 -24.641 1 95 74 PHE A O 1
ATOM 569 N N . THR A 1 75 ? -9.516 -24.906 -25.266 1 93.62 75 THR A N 1
ATOM 570 C CA . THR A 1 75 ? -8.555 -24.297 -26.188 1 93.62 75 THR A CA 1
ATOM 571 C C . THR A 1 75 ? -8.062 -22.953 -25.641 1 93.62 75 THR A C 1
ATOM 573 O O . THR A 1 75 ? -8.578 -22.469 -24.641 1 93.62 75 THR A O 1
ATOM 576 N N . THR A 1 76 ? -7.035 -22.484 -26.328 1 94.44 76 THR A N 1
ATOM 577 C CA . THR A 1 76 ? -6.504 -21.172 -25.969 1 94.44 76 THR A CA 1
ATOM 578 C C . THR A 1 76 ? -7.551 -20.078 -26.188 1 94.44 76 THR A C 1
ATOM 580 O O . THR A 1 76 ? -7.602 -19.094 -25.438 1 94.44 76 THR A O 1
ATOM 583 N N . VAL A 1 77 ? -8.391 -20.281 -27.109 1 95.31 77 VAL A N 1
ATOM 584 C CA . VAL A 1 77 ? -9.469 -19.344 -27.375 1 95.31 77 VAL A CA 1
ATOM 585 C C . VAL A 1 77 ? -10.461 -19.344 -26.219 1 95.31 77 VAL A C 1
ATOM 587 O O . VAL A 1 77 ? -10.938 -18.297 -25.781 1 95.31 77 VAL A O 1
ATOM 590 N N . GLY A 1 78 ? -10.812 -20.594 -25.781 1 96.5 78 GLY A N 1
ATOM 591 C CA . GLY A 1 78 ? -11.656 -20.688 -24.609 1 96.5 78 GLY A CA 1
ATOM 592 C C . GLY A 1 78 ? -11.07 -19.984 -23.391 1 96.5 78 GLY A C 1
ATOM 593 O O . GLY A 1 78 ? -11.781 -19.328 -22.641 1 96.5 78 GLY A O 1
ATOM 594 N N . PHE A 1 79 ? -9.781 -20.172 -23.25 1 97.06 79 PHE A N 1
ATOM 595 C CA . PHE A 1 79 ? -9.078 -19.531 -22.141 1 97.06 79 PHE A CA 1
ATOM 596 C C . PHE A 1 79 ? -9.078 -18.016 -22.281 1 97.06 79 PHE A C 1
ATOM 598 O O . PHE A 1 79 ? -9.25 -17.297 -21.312 1 97.06 79 PHE A O 1
ATOM 605 N N . MET A 1 80 ? -8.891 -17.594 -23.5 1 97.12 80 MET A N 1
ATOM 606 C CA . MET A 1 80 ? -8.93 -16.156 -23.781 1 97.12 80 MET A CA 1
ATOM 607 C C . MET A 1 80 ? -10.289 -15.57 -23.422 1 97.12 80 MET A C 1
ATOM 609 O O . MET A 1 80 ? -10.367 -14.516 -22.797 1 97.12 80 MET A O 1
ATOM 613 N N . CYS A 1 81 ? -11.328 -16.188 -23.781 1 97.31 81 CYS A N 1
ATOM 614 C CA . CYS A 1 81 ? -12.68 -15.734 -23.469 1 97.31 81 CYS A CA 1
ATOM 615 C C . CYS A 1 81 ? -12.898 -15.688 -21.969 1 97.31 81 CYS A C 1
ATOM 617 O O . CYS A 1 81 ? -13.508 -14.75 -21.453 1 97.31 81 CYS A O 1
ATOM 619 N N . TYR A 1 82 ? -12.414 -16.719 -21.328 1 97.69 82 TYR A N 1
ATOM 620 C CA . TYR A 1 82 ? -12.484 -16.766 -19.859 1 97.69 82 TYR A CA 1
ATOM 621 C C . TYR A 1 82 ? -11.82 -15.539 -19.25 1 97.69 82 TYR A C 1
ATOM 623 O O . TYR A 1 82 ? -12.422 -14.852 -18.422 1 97.69 82 TYR A O 1
ATOM 631 N N . LEU A 1 83 ? -10.617 -15.234 -19.75 1 97.31 83 LEU A N 1
ATOM 632 C CA . LEU A 1 83 ? -9.867 -14.117 -19.203 1 97.31 83 LEU A CA 1
ATOM 633 C C . LEU A 1 83 ? -10.555 -12.789 -19.5 1 97.31 83 LEU A C 1
ATOM 635 O O . LEU A 1 83 ? -10.625 -11.914 -18.625 1 97.31 83 LEU A O 1
ATOM 639 N N . LEU A 1 84 ? -11.117 -12.648 -20.641 1 96.62 84 LEU A N 1
ATOM 640 C CA . LEU A 1 84 ? -11.781 -11.414 -21.062 1 96.62 84 LEU A CA 1
ATOM 641 C C . LEU A 1 84 ? -12.984 -11.117 -20.188 1 96.62 84 LEU A C 1
ATOM 643 O O . LEU A 1 84 ? -13.32 -9.953 -19.969 1 96.62 84 LEU A O 1
ATOM 647 N N . ILE A 1 85 ? -13.547 -12.141 -19.656 1 97 85 ILE A N 1
ATOM 648 C CA . ILE A 1 85 ? -14.766 -11.969 -18.875 1 97 85 ILE A CA 1
ATOM 649 C C . ILE A 1 85 ? -14.414 -11.859 -17.391 1 97 85 ILE A C 1
ATOM 651 O O . ILE A 1 85 ? -14.914 -10.984 -16.688 1 97 85 ILE A O 1
ATOM 655 N N . ILE A 1 86 ? -13.539 -12.742 -16.938 1 96.69 86 ILE A N 1
ATOM 656 C CA . ILE A 1 86 ? -13.328 -12.875 -15.5 1 96.69 86 ILE A CA 1
ATOM 657 C C . ILE A 1 86 ? -12.547 -11.68 -14.969 1 96.69 86 ILE A C 1
ATOM 659 O O . ILE A 1 86 ? -12.781 -11.219 -13.844 1 96.69 86 ILE A O 1
ATOM 663 N N . ILE A 1 87 ? -11.617 -11.125 -15.797 1 93.56 87 ILE A N 1
ATOM 664 C CA . ILE A 1 87 ? -10.734 -10.062 -15.32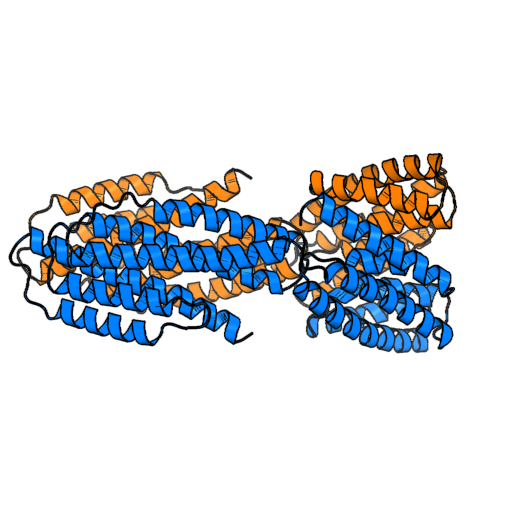 1 93.56 87 ILE A CA 1
ATOM 665 C C . ILE A 1 87 ? -11.562 -8.828 -14.984 1 93.56 87 ILE A C 1
ATOM 667 O O . ILE A 1 87 ? -11.531 -8.336 -13.852 1 93.56 87 ILE A O 1
ATOM 671 N N . PRO A 1 88 ? -12.383 -8.336 -15.883 1 91.88 88 PRO A N 1
ATOM 672 C CA . PRO A 1 88 ? -13.164 -7.148 -15.523 1 91.88 88 PRO A CA 1
ATOM 673 C C . PRO A 1 88 ? -14.164 -7.426 -14.406 1 91.88 88 PRO A C 1
ATOM 675 O O . PRO A 1 88 ? -14.461 -6.535 -13.602 1 91.88 88 PRO A O 1
ATOM 678 N N . LEU A 1 89 ? -14.672 -8.602 -14.258 1 94.19 89 LEU A N 1
ATOM 679 C CA . LEU A 1 89 ? -15.633 -8.93 -13.211 1 94.19 89 LEU A CA 1
ATOM 680 C C . LEU A 1 89 ? -14.969 -8.93 -11.836 1 94.19 89 LEU A C 1
ATOM 682 O O . LEU A 1 89 ? -15.523 -8.398 -10.875 1 94.19 89 LEU A O 1
ATOM 686 N N . LEU A 1 90 ? -13.82 -9.523 -11.75 1 92.5 90 LEU A N 1
ATOM 687 C CA . LEU A 1 90 ? -13.117 -9.586 -10.477 1 92.5 90 LEU A CA 1
ATOM 688 C C . LEU A 1 90 ? -12.719 -8.188 -10.008 1 92.5 90 LEU A C 1
ATOM 690 O O . LEU A 1 90 ? -12.789 -7.883 -8.812 1 92.5 90 LEU A O 1
ATOM 694 N N . TYR A 1 91 ? -12.352 -7.395 -10.969 1 84.62 91 TYR A N 1
ATOM 695 C CA . TYR A 1 91 ? -11.945 -6.039 -10.609 1 84.62 91 TYR A CA 1
ATOM 696 C C . TYR A 1 91 ? -13.164 -5.191 -10.25 1 84.62 91 TYR A C 1
ATOM 698 O O . TYR A 1 91 ? -13.094 -4.348 -9.352 1 84.62 91 TYR A O 1
ATOM 706 N N . HIS A 1 92 ? -14.234 -5.449 -10.961 1 86.38 92 HIS A N 1
ATOM 707 C CA . HIS A 1 92 ? -15.469 -4.727 -10.68 1 86.38 92 HIS A CA 1
ATOM 708 C C . HIS A 1 92 ? -15.969 -5.023 -9.266 1 86.38 92 HIS A C 1
ATOM 710 O O . HIS A 1 92 ? -16.391 -4.113 -8.547 1 86.38 92 HIS A O 1
ATOM 716 N N . PHE A 1 93 ? -15.867 -6.234 -8.836 1 89.56 93 PHE A N 1
ATOM 717 C CA . PHE A 1 93 ? -16.344 -6.648 -7.52 1 89.56 93 PHE A CA 1
ATOM 718 C C . PHE A 1 93 ? -15.242 -6.516 -6.477 1 89.56 93 PHE A C 1
ATOM 720 O O . PHE A 1 93 ? -15.445 -6.848 -5.309 1 89.56 93 PHE A O 1
ATOM 727 N N . GLN A 1 94 ? -14.117 -6.133 -6.82 1 82.5 94 GLN A N 1
ATOM 728 C CA . GLN A 1 94 ? -12.977 -5.895 -5.945 1 82.5 94 GLN A CA 1
ATOM 729 C C . GLN A 1 94 ? -12.523 -7.184 -5.27 1 82.5 94 GLN A C 1
ATOM 731 O O . GLN A 1 94 ? -12.273 -7.207 -4.062 1 82.5 94 GLN A O 1
ATOM 736 N N . ILE A 1 95 ? -12.586 -8.273 -5.949 1 89.19 95 ILE A N 1
ATOM 737 C CA . ILE A 1 95 ? -12.117 -9.562 -5.445 1 89.19 95 ILE A CA 1
ATOM 738 C C . ILE A 1 95 ? -11.016 -10.109 -6.355 1 89.19 95 ILE A C 1
ATOM 740 O O . ILE A 1 95 ? -10.977 -11.305 -6.648 1 89.19 95 ILE A O 1
ATOM 744 N N . GLU A 1 96 ? -10.156 -9.266 -6.871 1 88 96 GLU A N 1
ATOM 745 C CA . GLU A 1 96 ? -9.125 -9.609 -7.844 1 88 96 GLU A CA 1
ATOM 746 C C . GLU A 1 96 ? -7.996 -10.414 -7.195 1 88 96 GLU A C 1
ATOM 748 O O . GLU A 1 96 ? -7.168 -11.008 -7.891 1 88 96 GLU A O 1
ATOM 753 N N . ALA A 1 97 ? -8.07 -10.562 -5.832 1 82.5 97 ALA A N 1
ATOM 754 C CA . ALA A 1 97 ? -7.055 -11.336 -5.117 1 82.5 97 ALA A CA 1
ATOM 755 C C . ALA A 1 97 ? -7.051 -12.789 -5.562 1 82.5 97 ALA A C 1
ATOM 757 O O . ALA A 1 97 ? -6.035 -13.484 -5.453 1 82.5 97 ALA A O 1
ATOM 758 N N . GLY A 1 98 ? -8.133 -13.156 -6.094 1 90.06 98 GLY A N 1
ATOM 759 C CA . GLY A 1 98 ? -8.25 -14.539 -6.523 1 90.06 98 GLY A CA 1
ATOM 760 C C . GLY A 1 98 ? -7.883 -14.75 -7.977 1 90.06 98 GLY A C 1
ATOM 761 O O . GLY A 1 98 ? -7.805 -15.883 -8.445 1 90.06 98 GLY A O 1
ATOM 762 N N . LEU A 1 99 ? -7.531 -13.789 -8.688 1 91.69 99 LEU A N 1
ATOM 763 C CA . LEU A 1 99 ? -7.344 -13.883 -10.133 1 91.69 99 LEU A CA 1
ATOM 764 C C . LEU A 1 99 ? -6.258 -14.898 -10.469 1 91.69 99 LEU A C 1
ATOM 766 O O . LEU A 1 99 ? -6.5 -15.852 -11.211 1 91.69 99 LEU A O 1
ATOM 770 N N . VAL A 1 100 ? -5.145 -14.727 -9.797 1 88.88 100 VAL A N 1
ATOM 771 C CA . VAL A 1 100 ? -3.982 -15.516 -10.203 1 88.88 100 VAL A CA 1
ATOM 772 C C . VAL A 1 100 ? -4.121 -16.938 -9.68 1 88.88 100 VAL A C 1
ATOM 774 O O . VAL A 1 100 ? -4.094 -17.891 -10.453 1 88.88 100 VAL A O 1
ATOM 777 N N . PRO A 1 101 ? -4.359 -17.094 -8.359 1 91.69 101 PRO A N 1
ATOM 778 C CA . PRO A 1 101 ? -4.414 -18.469 -7.871 1 91.69 101 PRO A CA 1
ATOM 779 C C . PRO A 1 101 ? -5.566 -19.266 -8.484 1 91.69 101 PRO A C 1
ATOM 781 O O . PRO A 1 101 ? -5.414 -20.469 -8.766 1 91.69 101 PRO A O 1
ATOM 784 N N . ILE A 1 102 ? -6.684 -18.672 -8.719 1 95.31 102 ILE A N 1
ATOM 785 C CA . ILE A 1 102 ? -7.836 -19.391 -9.25 1 95.31 102 ILE A CA 1
ATOM 786 C C . ILE A 1 102 ? -7.633 -19.656 -10.742 1 95.31 102 ILE A C 1
ATOM 788 O O . ILE A 1 102 ? -8.031 -20.719 -11.242 1 95.31 102 ILE A O 1
ATOM 792 N N . THR A 1 103 ? -6.984 -18.75 -11.445 1 94.69 103 THR A N 1
ATOM 793 C CA . THR A 1 103 ? -6.691 -18.969 -12.859 1 94.69 103 THR A CA 1
ATOM 794 C C . THR A 1 103 ? -5.73 -20.141 -13.031 1 94.69 103 THR A C 1
ATOM 796 O O . THR A 1 103 ? -5.832 -20.891 -14 1 94.69 103 THR A O 1
ATOM 799 N N . VAL A 1 104 ? -4.805 -20.297 -12.148 1 93.94 104 VAL A N 1
ATOM 800 C CA . VAL A 1 104 ? -3.92 -21.469 -12.18 1 93.94 104 VAL A CA 1
ATOM 801 C C . VAL A 1 104 ? -4.75 -22.75 -12.117 1 93.94 104 VAL A C 1
ATOM 803 O O . VAL A 1 104 ? -4.512 -23.688 -12.883 1 93.94 104 VAL A O 1
ATOM 806 N N . LEU A 1 105 ? -5.734 -22.797 -11.234 1 96.12 105 LEU A N 1
ATOM 807 C CA . LEU A 1 105 ? -6.59 -23.969 -11.102 1 96.12 105 LEU A CA 1
ATOM 808 C C . LEU A 1 105 ? -7.406 -24.188 -12.367 1 96.12 105 LEU A C 1
ATOM 810 O O . LEU A 1 105 ? -7.656 -25.328 -12.766 1 96.12 105 LEU A O 1
ATOM 814 N N . VAL A 1 106 ? -7.812 -23.125 -12.992 1 96.56 106 VAL A N 1
ATOM 815 C CA . VAL A 1 106 ? -8.586 -23.219 -14.227 1 96.56 106 VAL A CA 1
ATOM 816 C C . VAL A 1 106 ? -7.742 -23.859 -15.32 1 96.56 106 VAL A C 1
ATOM 818 O O . VAL A 1 106 ? -8.266 -24.594 -16.156 1 96.56 106 VAL A O 1
ATOM 821 N N . THR A 1 107 ? -6.418 -23.562 -15.297 1 94.94 107 THR A N 1
ATOM 822 C CA . THR A 1 107 ? -5.555 -24.172 -16.312 1 94.94 107 THR A CA 1
ATOM 823 C C . THR A 1 107 ? -5.496 -25.688 -16.141 1 94.94 107 THR A C 1
ATOM 825 O O . THR A 1 107 ? -5.215 -26.406 -17.094 1 94.94 107 THR A O 1
ATOM 828 N N . HIS A 1 108 ? -5.754 -26.188 -14.938 1 95.75 108 HIS A N 1
ATOM 829 C CA . HIS A 1 108 ? -5.809 -27.641 -14.727 1 95.75 108 HIS A CA 1
ATOM 830 C C . HIS A 1 108 ? -6.965 -28.266 -15.5 1 95.75 108 HIS A C 1
ATOM 832 O O . HIS A 1 108 ? -6.875 -29.406 -15.938 1 95.75 108 HIS A O 1
ATOM 838 N N . LEU A 1 109 ? -8.055 -27.516 -15.648 1 95.69 109 LEU A N 1
ATOM 839 C CA . LEU A 1 109 ? -9.188 -28.016 -16.422 1 95.69 109 LEU A CA 1
ATOM 840 C C . LEU A 1 109 ? -8.805 -28.188 -17.891 1 95.69 109 LEU A C 1
ATOM 842 O O . LEU A 1 109 ? -9.25 -29.141 -18.547 1 95.69 109 LEU A O 1
ATOM 846 N N . ILE A 1 110 ? -7.996 -27.281 -18.344 1 95 110 ILE A N 1
ATOM 847 C CA . ILE A 1 110 ? -7.527 -27.359 -19.719 1 95 110 ILE A CA 1
ATOM 848 C C . ILE A 1 110 ? -6.594 -28.562 -19.875 1 95 110 ILE A C 1
ATOM 850 O O . ILE A 1 110 ? -6.691 -29.297 -20.859 1 95 110 ILE A O 1
ATOM 854 N N . ALA A 1 111 ? -5.746 -28.75 -18.922 1 93.12 111 ALA A N 1
ATOM 855 C CA . ALA A 1 111 ? -4.797 -29.859 -18.969 1 93.12 111 ALA A CA 1
ATOM 856 C C . ALA A 1 111 ? -5.516 -31.203 -18.938 1 93.12 111 ALA A C 1
ATOM 858 O O . ALA A 1 111 ? -5.121 -32.156 -19.641 1 93.12 111 ALA A O 1
ATOM 859 N N . LYS A 1 112 ? -6.605 -31.281 -18.234 1 94.25 112 LYS A N 1
ATOM 860 C CA . LYS A 1 112 ? -7.355 -32.531 -18.094 1 94.25 112 LYS A CA 1
ATOM 861 C C . LYS A 1 112 ? -8.453 -32.625 -19.156 1 94.25 112 LYS A C 1
ATOM 863 O O . LYS A 1 112 ? -9.016 -33.719 -19.375 1 94.25 112 LYS A O 1
ATOM 868 N N . LYS A 1 113 ? -8.766 -31.547 -19.812 1 95.62 113 LYS A N 1
ATOM 869 C CA . LYS A 1 113 ? -9.773 -31.438 -20.875 1 95.62 113 LYS A CA 1
ATOM 870 C C . LYS A 1 113 ? -11.133 -31.938 -20.375 1 95.62 113 LYS A C 1
ATOM 872 O O . LYS A 1 113 ? -11.773 -32.75 -21.031 1 95.62 113 LYS A O 1
ATOM 877 N N . SER A 1 114 ? -11.461 -31.516 -19.188 1 95.12 114 SER A N 1
ATOM 878 C CA . SER A 1 114 ? -12.734 -31.969 -18.641 1 95.12 114 SER A CA 1
ATOM 879 C C . SER A 1 114 ? -13.266 -30.984 -17.609 1 95.12 114 SER A C 1
ATOM 881 O O . SER A 1 114 ? -12.492 -30.312 -16.922 1 95.12 114 SER A O 1
ATOM 883 N N . ILE A 1 115 ? -14.547 -30.891 -17.5 1 95.38 115 ILE A N 1
ATOM 884 C CA . ILE A 1 115 ? -15.227 -30.109 -16.484 1 95.38 115 ILE A CA 1
ATOM 885 C C . ILE A 1 115 ? -16.172 -31 -15.68 1 95.38 115 ILE A C 1
ATOM 887 O O . ILE A 1 115 ? -17.203 -30.547 -15.203 1 95.38 115 ILE A O 1
ATOM 891 N N . ALA A 1 116 ? -15.852 -32.281 -15.625 1 95.25 116 ALA A N 1
ATOM 892 C CA . ALA A 1 116 ? -16.656 -33.219 -14.867 1 95.25 116 ALA A CA 1
ATOM 893 C C . ALA A 1 116 ? -16.594 -32.938 -13.367 1 95.25 116 ALA A C 1
ATOM 895 O O . ALA A 1 116 ? -15.641 -32.312 -12.891 1 95.25 116 ALA A O 1
ATOM 896 N N . LEU A 1 117 ? -17.453 -33.406 -12.664 1 94.81 117 LEU A N 1
ATOM 897 C CA . LEU A 1 117 ? -17.625 -33.125 -11.242 1 94.81 117 LEU A CA 1
ATOM 898 C C . LEU A 1 117 ? -16.406 -33.562 -10.445 1 94.81 117 LEU A C 1
ATOM 900 O O . LEU A 1 117 ? -15.953 -32.875 -9.539 1 94.81 117 LEU A O 1
ATOM 904 N N . PRO A 1 118 ? -15.852 -34.75 -10.742 1 95.56 118 PRO A N 1
ATOM 905 C CA . PRO A 1 118 ? -14.672 -35.156 -9.984 1 95.56 118 PRO A CA 1
ATOM 906 C C . PRO A 1 118 ? -13.492 -34.219 -10.172 1 95.56 118 PRO A C 1
ATOM 908 O O . PRO A 1 118 ? -12.719 -34 -9.234 1 95.56 118 PRO A O 1
ATOM 911 N N . ILE A 1 119 ? -13.391 -33.656 -11.367 1 95.75 119 ILE A N 1
ATOM 912 C CA . ILE A 1 119 ? -12.289 -32.75 -11.656 1 95.75 119 ILE A CA 1
ATOM 913 C C . ILE A 1 119 ? -12.539 -31.406 -10.977 1 95.75 119 ILE A C 1
ATOM 915 O O . ILE A 1 119 ? -11.633 -30.828 -10.375 1 95.75 119 ILE A O 1
ATOM 919 N N . LEU A 1 120 ? -13.766 -30.969 -11.047 1 96.56 120 LEU A N 1
ATOM 920 C CA . LEU A 1 120 ? -14.133 -29.734 -10.383 1 96.56 120 LEU A CA 1
ATOM 921 C C . LEU A 1 120 ? -13.961 -29.844 -8.875 1 96.56 120 LEU A C 1
ATOM 923 O O . LEU A 1 120 ? -13.492 -28.922 -8.219 1 96.56 120 LEU A O 1
ATOM 927 N N . SER A 1 121 ? -14.367 -30.938 -8.328 1 96.75 121 SER A N 1
ATOM 928 C CA . SER A 1 121 ? -14.234 -31.172 -6.895 1 96.75 121 SER A CA 1
ATOM 929 C C . SER A 1 121 ? -12.766 -31.234 -6.48 1 96.75 121 SER A C 1
ATOM 931 O O . SER A 1 121 ? -12.406 -30.781 -5.387 1 96.75 121 SER A O 1
ATOM 933 N N . ASN A 1 122 ? -11.953 -31.828 -7.332 1 97.5 122 ASN A N 1
ATOM 934 C CA . ASN A 1 122 ? -10.516 -31.859 -7.082 1 97.5 122 ASN A CA 1
ATOM 935 C C . ASN A 1 122 ? -9.953 -30.453 -6.918 1 97.5 122 ASN A C 1
ATOM 937 O O . ASN A 1 122 ? -9.227 -30.172 -5.961 1 97.5 122 ASN A O 1
ATOM 941 N N . GLU A 1 123 ? -10.375 -29.562 -7.855 1 97.19 123 GLU A N 1
ATOM 942 C CA . GLU A 1 123 ? -9.867 -28.203 -7.824 1 97.19 123 GLU A CA 1
ATOM 943 C C . GLU A 1 123 ? -10.406 -27.438 -6.613 1 97.19 123 GLU A C 1
ATOM 945 O O . GLU A 1 123 ? -9.695 -26.625 -6.008 1 97.19 123 GLU A O 1
ATOM 950 N N . PHE A 1 124 ? -11.609 -27.703 -6.305 1 97.56 124 PHE A N 1
ATOM 951 C CA . PHE A 1 124 ? -12.188 -27.078 -5.121 1 97.56 124 PHE A CA 1
ATOM 952 C C . PHE A 1 124 ? -11.453 -27.531 -3.861 1 97.56 124 PHE A C 1
ATOM 954 O O . PHE A 1 124 ? -11.172 -26.719 -2.979 1 97.56 124 PHE A O 1
ATOM 961 N N . MET A 1 125 ? -11.18 -28.781 -3.775 1 97.69 125 MET A N 1
ATOM 962 C CA . MET A 1 125 ? -10.492 -29.312 -2.605 1 97.69 125 MET A CA 1
ATOM 963 C C . MET A 1 125 ? -9.07 -28.75 -2.504 1 97.69 125 MET A C 1
ATOM 965 O O . MET A 1 125 ? -8.586 -28.5 -1.404 1 97.69 125 MET A O 1
ATOM 969 N N . LEU A 1 126 ? -8.422 -28.641 -3.68 1 97.5 126 LEU A N 1
ATOM 970 C CA . LEU A 1 126 ? -7.098 -28.016 -3.674 1 97.5 126 LEU A CA 1
ATOM 971 C C . LEU A 1 126 ? -7.16 -26.609 -3.088 1 97.5 126 LEU A C 1
ATOM 973 O O . LEU A 1 126 ? -6.352 -26.266 -2.223 1 97.5 126 LEU A O 1
ATOM 977 N N . PHE A 1 127 ? -8.141 -25.875 -3.574 1 97.25 127 PHE A N 1
ATOM 978 C CA . PHE A 1 127 ? -8.328 -24.5 -3.104 1 97.25 127 PHE A CA 1
ATOM 979 C C . PHE A 1 127 ? -8.641 -24.484 -1.612 1 97.25 127 PHE A C 1
ATOM 981 O O . PHE A 1 127 ? -8.062 -23.703 -0.86 1 97.25 127 PHE A O 1
ATOM 988 N N . PHE A 1 128 ? -9.516 -25.312 -1.198 1 96.94 128 PHE A N 1
ATOM 989 C CA . PHE A 1 128 ? -9.977 -25.375 0.183 1 96.94 128 PHE A CA 1
ATOM 990 C C . PHE A 1 128 ? -8.844 -25.75 1.123 1 96.94 128 PHE A C 1
ATOM 992 O O . PHE A 1 128 ? -8.656 -25.125 2.168 1 96.94 128 PHE A O 1
ATOM 999 N N . VAL A 1 129 ? -8.102 -26.75 0.801 1 97.5 129 VAL A N 1
ATOM 1000 C CA . VAL A 1 129 ? -6.988 -27.219 1.626 1 97.5 129 VAL A CA 1
ATOM 1001 C C . VAL A 1 129 ? -5.941 -26.125 1.75 1 97.5 129 VAL A C 1
ATOM 1003 O O . VAL A 1 129 ? -5.523 -25.766 2.857 1 97.5 129 VAL A O 1
ATOM 1006 N N . GLY A 1 130 ? -5.539 -25.547 0.635 1 97 130 GLY A N 1
ATOM 1007 C CA . GLY A 1 130 ? -4.527 -24.5 0.66 1 97 130 GLY A CA 1
ATOM 1008 C C . GLY A 1 130 ? -4.934 -23.297 1.493 1 97 130 GLY A C 1
ATOM 1009 O O . GLY A 1 130 ? -4.172 -22.844 2.355 1 97 130 GLY A O 1
ATOM 1010 N N . THR A 1 131 ? -6.141 -22.875 1.282 1 94.81 131 THR A N 1
ATOM 1011 C CA . THR A 1 131 ? -6.629 -21.672 1.951 1 94.81 131 THR A CA 1
ATOM 1012 C C . THR A 1 131 ? -6.879 -21.953 3.432 1 94.81 131 THR A C 1
ATOM 1014 O O . THR A 1 131 ? -6.543 -21.125 4.285 1 94.81 131 THR A O 1
ATOM 1017 N N . SER A 1 132 ? -7.441 -23.047 3.793 1 95 132 SER A N 1
ATOM 1018 C CA . SER A 1 132 ? -7.762 -23.391 5.18 1 95 132 SER A CA 1
ATOM 1019 C C . SER A 1 132 ? -6.496 -23.547 6.012 1 95 132 SER A C 1
ATOM 1021 O O . SER A 1 132 ? -6.434 -23.094 7.156 1 95 132 SER A O 1
ATOM 1023 N N . VAL A 1 133 ? -5.496 -24.203 5.473 1 94.88 133 VAL A N 1
ATOM 1024 C CA . VAL A 1 133 ? -4.238 -24.391 6.191 1 94.88 133 VAL A CA 1
ATOM 1025 C C . VAL A 1 133 ? -3.564 -23.047 6.426 1 94.88 133 VAL A C 1
ATOM 1027 O O . VAL A 1 133 ? -3.049 -22.781 7.512 1 94.88 133 VAL A O 1
ATOM 1030 N N . ALA A 1 134 ? -3.562 -22.219 5.359 1 93.25 134 ALA A N 1
ATOM 1031 C CA . ALA A 1 134 ? -2.986 -20.875 5.512 1 93.25 134 ALA A CA 1
ATOM 1032 C C . ALA A 1 134 ? -3.688 -20.109 6.617 1 93.25 134 ALA A C 1
ATOM 1034 O O . ALA A 1 134 ? -3.035 -19.438 7.43 1 93.25 134 ALA A O 1
ATOM 1035 N N . LEU A 1 135 ? -5.023 -20.203 6.652 1 89.94 135 LEU A N 1
ATOM 1036 C CA . LEU A 1 135 ? -5.805 -19.5 7.664 1 89.94 135 LEU A CA 1
ATOM 1037 C C . LEU A 1 135 ? -5.484 -20.031 9.062 1 89.94 135 LEU A C 1
ATOM 1039 O O . LEU A 1 135 ? -5.426 -19.266 10.023 1 89.94 135 LEU A O 1
ATOM 1043 N N . LEU A 1 136 ? -5.293 -21.266 9.18 1 89.81 136 LEU A N 1
ATOM 1044 C CA . LEU A 1 136 ? -4.969 -21.891 10.469 1 89.81 136 LEU A CA 1
ATOM 1045 C C . LEU A 1 136 ? -3.604 -21.422 10.961 1 89.81 136 LEU A C 1
ATOM 1047 O O . LEU A 1 136 ? -3.439 -21.109 12.148 1 89.81 136 LEU A O 1
ATOM 1051 N N . PHE A 1 137 ? -2.676 -21.344 10.117 1 87.25 137 PHE A N 1
ATOM 1052 C CA . PHE A 1 137 ? -1.337 -20.922 10.5 1 87.25 137 PHE A CA 1
ATOM 1053 C C . PHE A 1 137 ? -1.306 -19.422 10.773 1 87.25 137 PHE A C 1
ATOM 1055 O O . PHE A 1 137 ? -0.435 -18.938 11.492 1 87.25 137 PHE A O 1
ATOM 1062 N N . ASN A 1 138 ? -2.293 -18.766 10.164 1 80.38 138 ASN A N 1
ATOM 1063 C CA . ASN A 1 138 ? -2.385 -17.328 10.414 1 80.38 138 ASN A CA 1
ATOM 1064 C C . ASN A 1 138 ? -3.162 -17.031 11.695 1 80.38 138 ASN A C 1
ATOM 1066 O O . ASN A 1 138 ? -3.109 -15.922 12.211 1 80.38 138 ASN A O 1
ATOM 1070 N N . ALA A 1 139 ? -3.998 -17.891 12.07 1 73.38 139 ALA A N 1
ATOM 1071 C CA . ALA A 1 139 ? -4.809 -17.703 13.266 1 73.38 139 ALA A CA 1
ATOM 1072 C C . ALA A 1 139 ? -3.93 -17.453 14.492 1 73.38 139 ALA A C 1
ATOM 1074 O O . ALA A 1 139 ? -4.359 -16.828 15.461 1 73.38 139 ALA A O 1
ATOM 1075 N N . TYR A 1 140 ? -2.814 -17.984 14.422 1 59.66 140 TYR A N 1
ATOM 1076 C CA . TYR A 1 140 ? -1.921 -17.734 15.547 1 59.66 140 TYR A CA 1
ATOM 1077 C C . TYR A 1 140 ? -1.429 -16.281 15.531 1 59.66 140 TYR A C 1
ATOM 1079 O O . TYR A 1 140 ? -0.866 -15.828 14.531 1 59.66 140 TYR A O 1
ATOM 1087 N N . MET A 1 141 ? -2.215 -15.32 16.203 1 54.5 141 MET A N 1
ATOM 1088 C CA . MET A 1 141 ? -1.949 -13.891 16.297 1 54.5 141 MET A CA 1
ATOM 1089 C C . MET A 1 141 ? -0.471 -13.625 16.562 1 54.5 141 MET A C 1
ATOM 1091 O O . MET A 1 141 ? 0.065 -14.062 17.578 1 54.5 141 MET A O 1
ATOM 1095 N N . GLY A 1 142 ? 0.155 -13.227 15.445 1 53.75 142 GLY A N 1
ATOM 1096 C CA . GLY A 1 142 ? 1.588 -13.039 15.617 1 53.75 142 GLY A CA 1
ATOM 1097 C C . GLY A 1 142 ? 1.938 -11.828 16.469 1 53.75 142 GLY A C 1
ATOM 1098 O O . GLY A 1 142 ? 1.069 -11.008 16.781 1 53.75 142 GLY A O 1
ATOM 1099 N N . PRO A 1 143 ? 2.949 -11.719 16.938 1 57.22 143 PRO A N 1
ATOM 1100 C CA . PRO A 1 143 ? 3.479 -10.617 17.734 1 57.22 143 PRO A CA 1
ATOM 1101 C C . PRO A 1 143 ? 3.285 -9.258 17.078 1 57.22 143 PRO A C 1
ATOM 1103 O O . PRO A 1 143 ? 3.117 -8.25 17.766 1 57.22 143 PRO A O 1
ATOM 1106 N N . GLN A 1 144 ? 2.916 -9.367 15.789 1 63.38 144 GLN A N 1
ATOM 1107 C CA . GLN A 1 144 ? 2.834 -8.07 15.125 1 63.38 144 GLN A CA 1
ATOM 1108 C C . GLN A 1 144 ? 1.497 -7.395 15.406 1 63.38 144 GLN A C 1
ATOM 1110 O O . GLN A 1 144 ? 1.442 -6.18 15.602 1 63.38 144 GLN A O 1
ATOM 1115 N N . ASP A 1 145 ? 0.444 -8.219 15.336 1 66.94 145 ASP A N 1
ATOM 1116 C CA . ASP A 1 145 ? -0.845 -7.645 15.703 1 66.94 145 ASP A CA 1
ATOM 1117 C C . ASP A 1 145 ? -0.82 -7.109 17.141 1 66.94 145 ASP A C 1
ATOM 1119 O O . ASP A 1 145 ? -1.396 -6.059 17.422 1 66.94 145 ASP A O 1
ATOM 1123 N N . GLN A 1 146 ? -0.143 -7.898 17.859 1 72.19 146 GLN A N 1
ATOM 1124 C CA . GLN A 1 146 ? 0 -7.457 19.25 1 72.19 146 GLN A CA 1
ATOM 1125 C C . GLN A 1 146 ? 0.839 -6.184 19.328 1 72.19 146 GLN A C 1
ATOM 1127 O O . GLN A 1 146 ? 0.536 -5.289 20.125 1 72.19 146 GLN A O 1
ATOM 1132 N N . GLN A 1 147 ? 1.729 -6.18 18.422 1 77.81 147 GLN A N 1
ATOM 1133 C CA . GLN A 1 147 ? 2.586 -5 18.406 1 77.81 147 GLN A CA 1
ATOM 1134 C C . GLN A 1 147 ? 1.833 -3.775 17.891 1 77.81 147 GLN A C 1
ATOM 1136 O O . GLN A 1 147 ? 1.993 -2.674 18.422 1 77.81 147 GLN A O 1
ATOM 1141 N N . ILE A 1 148 ? 1.031 -3.994 16.875 1 78.56 148 ILE A N 1
ATOM 1142 C CA . ILE A 1 148 ? 0.248 -2.887 16.328 1 78.56 148 ILE A CA 1
ATOM 1143 C C . ILE A 1 148 ? -0.738 -2.393 17.391 1 78.56 148 ILE A C 1
ATOM 1145 O O . ILE A 1 148 ? -0.9 -1.185 17.578 1 78.56 148 ILE A O 1
ATOM 1149 N N . ARG A 1 149 ? -1.345 -3.307 18.078 1 77.75 149 ARG A N 1
ATOM 1150 C CA . ARG A 1 149 ? -2.256 -2.943 19.156 1 77.75 149 ARG A CA 1
ATOM 1151 C C . ARG A 1 149 ? -1.521 -2.199 20.266 1 77.75 149 ARG A C 1
ATOM 1153 O O . ARG A 1 149 ? -2.047 -1.239 20.828 1 77.75 149 ARG A O 1
ATOM 1160 N N . TYR A 1 150 ? -0.383 -2.697 20.5 1 84.88 150 TYR A N 1
ATOM 1161 C CA . TYR A 1 150 ? 0.453 -2.016 21.484 1 84.88 150 TYR A CA 1
ATOM 1162 C C . TYR A 1 150 ? 0.727 -0.577 21.062 1 84.88 150 TYR A C 1
ATOM 1164 O O . TYR A 1 150 ? 0.609 0.347 21.875 1 84.88 150 TYR A O 1
ATOM 1172 N N . TYR A 1 151 ? 1.026 -0.396 19.75 1 88.19 151 TYR A N 1
ATOM 1173 C CA . TYR A 1 151 ? 1.32 0.948 19.281 1 88.19 151 TYR A CA 1
ATOM 1174 C C . TYR A 1 151 ? 0.076 1.827 19.312 1 88.19 151 TYR A C 1
ATOM 1176 O O . TYR A 1 151 ? 0.162 3.021 19.609 1 88.19 151 TYR A O 1
ATOM 1184 N N . HIS A 1 152 ? -1.06 1.233 19 1 86.62 152 HIS A N 1
ATOM 1185 C CA . HIS A 1 152 ? -2.299 1.99 19.125 1 86.62 152 HIS A CA 1
ATOM 1186 C C . HIS A 1 152 ? -2.467 2.529 20.547 1 86.62 152 HIS A C 1
ATOM 1188 O O . HIS A 1 152 ? -2.713 3.725 20.734 1 86.62 152 HIS A O 1
ATOM 1194 N N . GLN A 1 153 ? -2.285 1.65 21.438 1 88.19 153 GLN A N 1
ATOM 1195 C CA . GLN A 1 153 ? -2.49 2.006 22.828 1 88.19 153 GLN A CA 1
ATOM 1196 C C . GLN A 1 153 ? -1.436 3 23.312 1 88.19 153 GLN A C 1
ATOM 1198 O O . GLN A 1 153 ? -1.756 3.975 23.984 1 88.19 153 GLN A O 1
ATOM 1203 N N . LYS A 1 154 ? -0.257 2.707 22.922 1 92.75 154 LYS A N 1
ATOM 1204 C CA . LYS A 1 154 ? 0.852 3.557 23.344 1 92.75 154 LYS A CA 1
ATOM 1205 C C . LYS A 1 154 ? 0.727 4.957 22.766 1 92.75 154 LYS A C 1
ATOM 1207 O O . LYS A 1 154 ? 0.934 5.953 23.453 1 92.75 154 LYS A O 1
ATOM 1212 N N . VAL A 1 155 ? 0.376 5.062 21.484 1 93.56 155 VAL A N 1
ATOM 1213 C CA . VAL A 1 155 ? 0.208 6.352 20.812 1 93.56 155 VAL A CA 1
ATOM 1214 C C . VAL A 1 155 ? -0.924 7.129 21.484 1 93.56 155 VAL A C 1
ATOM 1216 O O . VAL A 1 155 ? -0.777 8.32 21.766 1 93.56 155 VAL A O 1
ATOM 1219 N N . GLU A 1 156 ? -2.035 6.449 21.766 1 90.88 156 GLU A N 1
ATOM 1220 C CA . GLU A 1 156 ? -3.17 7.105 22.406 1 90.88 156 GLU A CA 1
ATOM 1221 C C . GLU A 1 156 ? -2.803 7.598 23.797 1 90.88 156 GLU A C 1
ATOM 1223 O O . GLU A 1 156 ? -3.115 8.734 24.172 1 90.88 156 GLU A O 1
ATOM 1228 N N . SER A 1 157 ? -2.154 6.727 24.516 1 92.62 157 SER A N 1
ATOM 1229 C CA . SER A 1 157 ? -1.756 7.078 25.875 1 92.62 157 SER A CA 1
ATOM 1230 C C . SER A 1 157 ? -0.785 8.258 25.875 1 92.62 157 SER A C 1
ATOM 1232 O O . SER A 1 157 ? -0.912 9.172 26.703 1 92.62 157 SER A O 1
ATOM 1234 N N . ASP A 1 158 ? 0.197 8.266 25 1 94.19 158 ASP A N 1
ATOM 1235 C CA . ASP A 1 158 ? 1.189 9.328 24.922 1 94.19 158 ASP A CA 1
ATOM 1236 C C . ASP A 1 158 ? 0.55 10.648 24.484 1 94.19 158 ASP A C 1
ATOM 1238 O O . ASP A 1 158 ? 0.889 11.711 25.016 1 94.19 158 ASP A O 1
ATOM 1242 N N . LEU A 1 159 ? -0.33 10.586 23.5 1 94.31 159 LEU A N 1
ATOM 1243 C CA . LEU A 1 159 ? -1.048 11.781 23.062 1 94.31 159 LEU A CA 1
ATOM 1244 C C . LEU A 1 159 ? -1.819 12.406 24.234 1 94.31 159 LEU A C 1
ATOM 1246 O O . LEU A 1 159 ? -1.758 13.617 24.438 1 94.31 159 LEU A O 1
ATOM 1250 N N . LYS A 1 160 ? -2.52 11.578 24.984 1 91.81 160 LYS A N 1
ATOM 1251 C CA . LYS A 1 160 ? -3.254 12.039 26.156 1 91.81 160 LYS A CA 1
ATOM 1252 C C . LYS A 1 160 ? -2.314 12.672 27.172 1 91.81 160 LYS A C 1
ATOM 1254 O O . LYS A 1 160 ? -2.604 13.742 27.719 1 91.81 160 LYS A O 1
ATOM 1259 N N . GLY A 1 161 ? -1.252 11.945 27.391 1 93 161 GLY A N 1
ATOM 1260 C CA . GLY A 1 161 ? -0.264 12.469 28.328 1 93 161 GLY A CA 1
ATOM 1261 C C . GLY A 1 161 ? 0.243 13.844 27.953 1 93 161 GLY A C 1
ATOM 1262 O O . GLY A 1 161 ? 0.395 14.719 28.812 1 93 161 GLY A O 1
ATOM 1263 N N . ILE A 1 162 ? 0.531 14.07 26.688 1 94 162 ILE A N 1
ATOM 1264 C CA . ILE A 1 162 ? 1.017 15.359 26.188 1 94 162 ILE A CA 1
ATOM 1265 C C . ILE A 1 162 ? -0.062 16.422 26.375 1 94 162 ILE A C 1
ATOM 1267 O O . ILE A 1 162 ? 0.223 17.516 26.859 1 94 162 ILE A O 1
ATOM 1271 N N . LEU A 1 163 ? -1.284 16.125 26.047 1 93.19 163 LEU A N 1
ATOM 1272 C CA . LEU A 1 163 ? -2.393 17.062 26.188 1 93.19 163 LEU A CA 1
ATOM 1273 C C . LEU A 1 163 ? -2.607 17.438 27.656 1 93.19 163 LEU A C 1
ATOM 1275 O O . LEU A 1 163 ? -2.84 18.609 27.969 1 93.19 163 LEU A O 1
ATOM 1279 N N . TYR A 1 164 ? -2.445 16.484 28.562 1 92.62 164 TYR A N 1
ATOM 1280 C CA . TYR A 1 164 ? -2.564 16.766 29.984 1 92.62 164 TYR A CA 1
ATOM 1281 C C . TYR A 1 164 ? -1.436 17.672 30.469 1 92.62 164 TYR A C 1
ATOM 1283 O O . TYR A 1 164 ? -1.637 18.516 31.344 1 92.62 164 TYR A O 1
ATOM 1291 N N . ARG A 1 165 ? -0.326 17.422 29.906 1 92 165 ARG A N 1
ATOM 1292 C CA . ARG A 1 165 ? 0.795 18.281 30.266 1 92 165 ARG A CA 1
ATOM 1293 C C . ARG A 1 165 ? 0.543 19.719 29.812 1 92 165 ARG A C 1
ATOM 1295 O O . ARG A 1 165 ? 0.853 20.656 30.531 1 92 165 ARG A O 1
ATOM 1302 N N . PHE A 1 166 ? 0.059 19.844 28.594 1 92 166 PHE A N 1
ATOM 1303 C CA . PHE A 1 166 ? -0.289 21.172 28.109 1 92 166 PHE A CA 1
ATOM 1304 C C . PHE A 1 166 ? -1.318 21.828 29.031 1 92 166 PHE A C 1
ATOM 1306 O O . PHE A 1 166 ? -1.224 23.016 29.328 1 92 166 PHE A O 1
ATOM 1313 N N . GLU A 1 167 ? -2.301 20.984 29.438 1 91.31 167 GLU A N 1
ATOM 1314 C CA . GLU A 1 167 ? -3.277 21.484 30.406 1 91.31 167 GLU A CA 1
ATOM 1315 C C . GLU A 1 167 ? -2.588 22.047 31.641 1 91.31 167 GLU A C 1
ATOM 1317 O O . GLU A 1 167 ? -2.906 23.156 32.094 1 91.31 167 GLU A O 1
ATOM 1322 N N . SER A 1 168 ? -1.66 21.359 32.156 1 91.06 168 SER A N 1
ATOM 1323 C CA . SER A 1 168 ? -0.955 21.75 33.375 1 91.06 168 SER A CA 1
ATOM 1324 C C . SER A 1 168 ? -0.141 23.031 33.125 1 91.06 168 SER A C 1
ATOM 1326 O O . SER A 1 168 ? -0.142 23.922 33.969 1 91.06 168 SER A O 1
ATOM 1328 N N . PHE A 1 169 ? 0.535 23.125 32.031 1 89.12 169 PHE A N 1
ATOM 1329 C CA . PHE A 1 169 ? 1.337 24.297 31.703 1 89.12 169 PHE A CA 1
ATOM 1330 C C . PHE A 1 169 ? 0.46 25.531 31.609 1 89.12 169 PHE A C 1
ATOM 1332 O O . PHE A 1 169 ? 0.824 26.609 32.094 1 89.12 169 PHE A O 1
ATOM 1339 N N . LEU A 1 170 ? -0.619 25.406 30.953 1 88.62 170 LEU A N 1
ATOM 1340 C CA . LEU A 1 170 ? -1.526 26.516 30.734 1 88.62 170 LEU A CA 1
ATOM 1341 C C . LEU A 1 170 ? -2.174 26.953 32.031 1 88.62 170 LEU A C 1
ATOM 1343 O O . LEU A 1 170 ? -2.428 28.156 32.25 1 88.62 170 LEU A O 1
ATOM 1347 N N . LEU A 1 171 ? -2.361 26.016 32.969 1 87.94 171 LEU A N 1
ATOM 1348 C CA . LEU A 1 171 ? -2.951 26.312 34.25 1 87.94 171 LEU A CA 1
ATOM 1349 C C . LEU A 1 171 ? -1.948 27.031 35.156 1 87.94 171 LEU A C 1
ATOM 1351 O O . LEU A 1 171 ? -2.312 27.953 35.906 1 87.94 171 LEU A O 1
ATOM 1355 N N . GLU A 1 172 ? -0.72 26.641 35.062 1 84 172 GLU A N 1
ATOM 1356 C CA . GLU A 1 172 ? 0.318 27.203 35.938 1 84 172 GLU A CA 1
ATOM 1357 C C . GLU A 1 172 ? 0.899 28.484 35.312 1 84 172 GLU A C 1
ATOM 1359 O O . GLU A 1 172 ? 1.428 29.328 36.031 1 84 172 GLU A O 1
ATOM 1364 N N . GLY A 1 173 ? 0.771 28.703 34.031 1 71.5 173 GLY A N 1
ATOM 1365 C CA . GLY A 1 173 ? 1.359 29.844 33.344 1 71.5 173 GLY A CA 1
ATOM 1366 C C . GLY A 1 173 ? 2.867 29.734 33.219 1 71.5 173 GLY A C 1
ATOM 1367 O O . GLY A 1 173 ? 3.57 30.75 33.25 1 71.5 173 GLY A O 1
ATOM 1368 N N . LYS A 1 174 ? 3.457 28.594 33.375 1 70.88 174 LYS A N 1
ATOM 1369 C CA . LYS A 1 174 ? 4.883 28.359 33.188 1 70.88 174 LYS A CA 1
ATOM 1370 C C . LYS A 1 174 ? 5.129 27.203 32.219 1 70.88 174 LYS A C 1
ATOM 1372 O O . LYS A 1 174 ? 4.836 26.047 32.531 1 70.88 174 LYS A O 1
ATOM 1377 N N . GLY A 1 175 ? 5.363 27.516 30.938 1 64 175 GLY A N 1
ATOM 1378 C CA . GLY A 1 175 ? 5.531 26.562 29.859 1 64 175 GLY A CA 1
ATOM 1379 C C . GLY A 1 175 ? 6.969 26.109 29.672 1 64 175 GLY A C 1
ATOM 1380 O O . GLY A 1 175 ? 7.801 26.875 29.172 1 64 175 GLY A O 1
ATOM 1381 N N . GLN A 1 176 ? 7.648 25.484 30.734 1 65.5 176 GLN A N 1
ATOM 1382 C CA . GLN A 1 176 ? 8.969 24.953 30.422 1 65.5 176 GLN A CA 1
ATOM 1383 C C . GLN A 1 176 ? 8.867 23.531 29.875 1 65.5 176 GLN A C 1
ATOM 1385 O O . GLN A 1 176 ? 8.625 22.578 30.609 1 65.5 176 GLN A O 1
ATOM 1390 N N . ASN A 1 177 ? 8.727 23.484 28.516 1 69.12 177 ASN A N 1
ATOM 1391 C CA . ASN A 1 177 ? 8.547 22.156 27.938 1 69.12 177 ASN A CA 1
ATOM 1392 C C . ASN A 1 177 ? 9.672 21.812 26.969 1 69.12 177 ASN A C 1
ATOM 1394 O O . ASN A 1 177 ? 9.992 22.609 26.078 1 69.12 177 ASN A O 1
ATOM 1398 N N . GLU A 1 178 ? 10.508 20.828 27.328 1 70.56 178 GLU A N 1
ATOM 1399 C CA . GLU A 1 178 ? 11.562 20.359 26.438 1 70.56 178 GLU A CA 1
ATOM 1400 C C . GLU A 1 178 ? 11 19.531 25.281 1 70.56 178 GLU A C 1
ATOM 1402 O O . GLU A 1 178 ? 11.734 19.141 24.375 1 70.56 178 GLU A O 1
ATOM 1407 N N . GLY A 1 179 ? 9.719 19.391 25.25 1 80.25 179 GLY A N 1
ATOM 1408 C CA . GLY A 1 179 ? 9.078 18.656 24.172 1 80.25 179 GLY A CA 1
ATOM 1409 C C . GLY A 1 179 ? 9.5 17.203 24.094 1 80.25 179 GLY A C 1
ATOM 1410 O O . GLY A 1 179 ? 9.492 16.594 23.016 1 80.25 179 GLY A O 1
ATOM 1411 N N . LEU A 1 180 ? 9.883 16.594 25.266 1 85.38 180 LEU A N 1
ATOM 1412 C CA . LEU A 1 180 ? 10.422 15.242 25.281 1 85.38 180 LEU A CA 1
ATOM 1413 C C . LEU A 1 180 ? 9.336 14.219 24.953 1 85.38 180 LEU A C 1
ATOM 1415 O O . LEU A 1 180 ? 9.586 13.266 24.219 1 85.38 180 LEU A O 1
ATOM 1419 N N . LEU A 1 181 ? 8.211 14.445 25.547 1 90.56 181 LEU A N 1
ATOM 1420 C CA . LEU A 1 181 ? 7.109 13.531 25.281 1 90.56 181 LEU A CA 1
ATOM 1421 C C . LEU A 1 181 ? 6.742 13.531 23.797 1 90.56 181 LEU A C 1
ATOM 1423 O O . LEU A 1 181 ? 6.438 12.477 23.234 1 90.56 181 LEU A O 1
ATOM 1427 N N . ILE A 1 182 ? 6.84 14.68 23.203 1 92.44 182 ILE A N 1
ATOM 1428 C CA . ILE A 1 182 ? 6.504 14.828 21.797 1 92.44 182 ILE A CA 1
ATOM 1429 C C . ILE A 1 182 ? 7.551 14.117 20.938 1 92.44 182 ILE A C 1
ATOM 1431 O O . ILE A 1 182 ? 7.207 13.398 20 1 92.44 182 ILE A O 1
ATOM 1435 N N . LYS A 1 183 ? 8.773 14.273 21.297 1 91.19 183 LYS A N 1
ATOM 1436 C CA . LYS A 1 183 ? 9.859 13.617 20.578 1 91.19 183 LYS A CA 1
ATOM 1437 C C . LYS A 1 183 ? 9.773 12.102 20.703 1 91.19 183 LYS A C 1
ATOM 1439 O O . LYS A 1 183 ? 9.984 11.375 19.734 1 91.19 183 LYS A O 1
ATOM 1444 N N . ASN A 1 184 ? 9.477 11.672 21.875 1 93.12 184 ASN A N 1
ATOM 1445 C CA . ASN A 1 184 ? 9.305 10.242 22.094 1 93.12 184 ASN A CA 1
ATOM 1446 C C . ASN A 1 184 ? 8.148 9.68 21.281 1 93.12 184 ASN A C 1
ATOM 1448 O O . ASN A 1 184 ? 8.25 8.594 20.719 1 93.12 184 ASN A O 1
ATOM 1452 N N . LEU A 1 185 ? 7.059 10.398 21.281 1 94.31 185 LEU A N 1
ATOM 1453 C CA . LEU A 1 185 ? 5.898 9.953 20.516 1 94.31 185 LEU A CA 1
ATOM 1454 C C . LEU A 1 185 ? 6.215 9.914 19.031 1 94.31 185 LEU A C 1
ATOM 1456 O O . LEU A 1 185 ? 5.742 9.031 18.312 1 94.31 185 LEU A O 1
ATOM 1460 N N . ASP A 1 186 ? 7.004 10.859 18.562 1 91.5 186 ASP A N 1
ATOM 1461 C CA . ASP A 1 186 ? 7.426 10.867 17.172 1 91.5 186 ASP A CA 1
ATOM 1462 C C . ASP A 1 186 ? 8.188 9.594 16.812 1 91.5 186 ASP A C 1
ATOM 1464 O O . ASP A 1 186 ? 7.98 9.016 15.742 1 91.5 186 ASP A O 1
ATOM 1468 N N . LYS A 1 187 ? 8.992 9.148 17.719 1 91.25 187 LYS A N 1
ATOM 1469 C CA . LYS A 1 187 ? 9.75 7.914 17.516 1 91.25 187 LYS A CA 1
ATOM 1470 C C . LYS A 1 187 ? 8.82 6.699 17.469 1 91.25 187 LYS A C 1
ATOM 1472 O O . LYS A 1 187 ? 8.969 5.832 16.609 1 91.25 187 LYS A O 1
ATOM 1477 N N . ILE A 1 188 ? 7.922 6.734 18.391 1 93.81 188 ILE A N 1
ATOM 1478 C CA . ILE A 1 188 ? 6.973 5.633 18.469 1 93.81 188 ILE A CA 1
ATOM 1479 C C . ILE A 1 188 ? 6.145 5.582 17.188 1 93.81 188 ILE A C 1
ATOM 1481 O O . ILE A 1 188 ? 5.91 4.504 16.641 1 93.81 188 ILE A O 1
ATOM 1485 N N . LEU A 1 189 ? 5.75 6.734 16.703 1 91.75 189 LEU A N 1
ATOM 1486 C CA . LEU A 1 189 ? 4.941 6.812 15.492 1 91.75 189 LEU A CA 1
ATOM 1487 C C . LEU A 1 189 ? 5.75 6.375 14.273 1 91.75 189 LEU A C 1
ATOM 1489 O O . LEU A 1 189 ? 5.223 5.703 13.383 1 91.75 189 LEU A O 1
ATOM 1493 N N . ASP A 1 190 ? 7.004 6.676 14.281 1 86.19 190 ASP A N 1
ATOM 1494 C CA . ASP A 1 190 ? 7.891 6.234 13.203 1 86.19 190 ASP A CA 1
ATOM 1495 C C . ASP A 1 190 ? 8.016 4.711 13.188 1 86.19 190 ASP A C 1
ATOM 1497 O O . ASP A 1 190 ? 7.969 4.09 12.125 1 86.19 190 ASP A O 1
ATOM 1501 N N . GLU A 1 191 ? 8.133 4.172 14.359 1 86.31 191 GLU A N 1
ATOM 1502 C CA . GLU A 1 191 ? 8.227 2.721 14.492 1 86.31 191 GLU A CA 1
ATOM 1503 C C . GLU A 1 191 ? 6.926 2.049 14.055 1 86.31 191 GLU A C 1
ATOM 1505 O O . GLU A 1 191 ? 6.945 1.045 13.344 1 86.31 191 GLU A O 1
ATOM 1510 N N . ALA A 1 192 ? 5.852 2.648 14.523 1 86.88 192 ALA A N 1
ATOM 1511 C CA . ALA A 1 192 ? 4.543 2.102 14.18 1 86.88 192 ALA A CA 1
ATOM 1512 C C . ALA A 1 192 ? 4.312 2.15 12.672 1 86.88 192 ALA A C 1
ATOM 1514 O O . ALA A 1 192 ? 3.836 1.178 12.078 1 86.88 192 ALA A O 1
ATOM 1515 N N . LEU A 1 193 ? 4.707 3.26 12.055 1 79.31 193 LEU A N 1
ATOM 1516 C CA . LEU A 1 193 ? 4.508 3.438 10.625 1 79.31 193 LEU A CA 1
ATOM 1517 C C . LEU A 1 193 ? 5.402 2.494 9.828 1 79.31 193 LEU A C 1
ATOM 1519 O O . LEU A 1 193 ? 4.973 1.915 8.828 1 79.31 193 LEU A O 1
ATOM 1523 N N . LYS A 1 194 ? 6.582 2.309 10.281 1 73.94 194 LYS A N 1
ATOM 1524 C CA . LYS A 1 194 ? 7.48 1.352 9.641 1 73.94 194 LYS A CA 1
ATOM 1525 C C . LYS A 1 194 ? 6.906 -0.06 9.695 1 73.94 194 LYS A C 1
ATOM 1527 O O . LYS A 1 194 ? 6.965 -0.795 8.703 1 73.94 194 LYS A O 1
ATOM 1532 N N . LEU A 1 195 ? 6.355 -0.324 10.891 1 74.19 195 LEU A N 1
ATOM 1533 C CA . LEU A 1 195 ? 5.754 -1.639 11.086 1 74.19 195 LEU A CA 1
ATOM 1534 C C . LEU A 1 195 ? 4.574 -1.839 10.141 1 74.19 195 LEU A C 1
ATOM 1536 O O . LEU A 1 195 ? 4.484 -2.865 9.461 1 74.19 195 LEU A O 1
ATOM 1540 N N . VAL A 1 196 ? 3.711 -0.812 10.047 1 75.69 196 VAL A N 1
ATOM 1541 C CA . VAL A 1 196 ? 2.48 -0.989 9.281 1 75.69 196 VAL A CA 1
ATOM 1542 C C . VAL A 1 196 ? 2.785 -0.908 7.789 1 75.69 196 VAL A C 1
ATOM 1544 O O . VAL A 1 196 ? 2.119 -1.553 6.977 1 75.69 196 VAL A O 1
ATOM 1547 N N . TYR A 1 197 ? 3.838 -0.157 7.422 1 62.59 197 TYR A N 1
ATOM 1548 C CA . TYR A 1 197 ? 4.25 -0.097 6.023 1 62.59 197 TYR A CA 1
ATOM 1549 C C . TYR A 1 197 ? 4.84 -1.428 5.57 1 62.59 197 TYR A C 1
ATOM 1551 O O . TYR A 1 197 ? 4.609 -1.86 4.441 1 62.59 197 TYR A O 1
ATOM 1559 N N . ARG A 1 198 ? 5.578 -1.984 6.449 1 58.84 198 ARG A N 1
ATOM 1560 C CA . ARG A 1 198 ? 6.148 -3.293 6.148 1 58.84 198 ARG A CA 1
ATOM 1561 C C . ARG A 1 198 ? 5.055 -4.34 5.973 1 58.84 198 ARG A C 1
ATOM 1563 O O . ARG A 1 198 ? 5.156 -5.211 5.105 1 58.84 198 ARG A O 1
ATOM 1570 N N . GLU A 1 199 ? 4.191 -4.148 6.875 1 57.72 199 GLU A N 1
ATOM 1571 C CA . GLU A 1 199 ? 3.074 -5.082 6.789 1 57.72 199 GLU A CA 1
ATOM 1572 C C . GLU A 1 199 ? 2.309 -4.906 5.48 1 57.72 199 GLU A C 1
ATOM 1574 O O . GLU A 1 199 ? 1.759 -5.871 4.941 1 57.72 199 GLU A O 1
ATOM 1579 N N . ARG A 1 200 ? 2.221 -3.666 5.18 1 52.19 200 ARG A N 1
ATOM 1580 C CA . ARG A 1 200 ? 1.537 -3.365 3.928 1 52.19 200 ARG A CA 1
ATOM 1581 C C . ARG A 1 200 ? 2.27 -3.986 2.742 1 52.19 200 ARG A C 1
ATOM 1583 O O . ARG A 1 200 ? 1.638 -4.469 1.8 1 52.19 200 ARG A O 1
ATOM 1590 N N . HIS A 1 201 ? 3.658 -3.809 2.793 1 43.12 201 HIS A N 1
ATOM 1591 C CA . HIS A 1 201 ? 4.457 -4.367 1.709 1 43.12 201 HIS A CA 1
ATOM 1592 C C . HIS A 1 201 ? 4.203 -5.863 1.553 1 43.12 201 HIS A C 1
ATOM 1594 O O . HIS A 1 201 ? 4.328 -6.406 0.453 1 43.12 201 HIS A O 1
ATOM 1600 N N . ASN A 1 202 ? 4.156 -6.312 2.66 1 39.56 202 ASN A N 1
ATOM 1601 C CA . ASN A 1 202 ? 3.953 -7.758 2.607 1 39.56 202 ASN A CA 1
ATOM 1602 C C . ASN A 1 202 ? 2.537 -8.109 2.154 1 39.56 202 ASN A C 1
ATOM 1604 O O . ASN A 1 202 ? 2.287 -9.219 1.688 1 39.56 202 ASN A O 1
ATOM 1608 N N . GLN A 1 203 ? 1.658 -7.184 2.645 1 37.88 203 GLN A N 1
ATOM 1609 C CA . GLN A 1 203 ? 0.264 -7.551 2.422 1 37.88 203 GLN A CA 1
ATOM 1610 C C . GLN A 1 203 ? -0.275 -6.918 1.143 1 37.88 203 GLN A C 1
ATOM 1612 O O . GLN A 1 203 ? 0.042 -5.77 0.832 1 37.88 203 GLN A O 1
ATOM 1617 N N . LEU A 1 204 ? -0.499 -7.629 0.255 1 32.97 204 LEU A N 1
ATOM 1618 C CA . LEU A 1 204 ? -1.107 -7.273 -1.022 1 32.97 204 LEU A CA 1
ATOM 1619 C C . LEU A 1 204 ? -2.162 -6.184 -0.84 1 32.97 204 LEU A C 1
ATOM 1621 O O . LEU A 1 204 ? -2.551 -5.523 -1.805 1 32.97 204 LEU A O 1
ATOM 1625 N N . PHE A 1 205 ? -3.312 -6.441 0.038 1 32.72 205 PHE A N 1
ATOM 1626 C CA . PHE A 1 205 ? -4.656 -5.883 -0.07 1 32.72 205 PHE A CA 1
ATOM 1627 C C . PHE A 1 205 ? -4.781 -4.613 0.762 1 32.72 205 PHE A C 1
ATOM 1629 O O . PHE A 1 205 ? -3.916 -4.316 1.588 1 32.72 205 PHE A O 1
ATOM 1636 N N . GLN A 1 206 ? -6.098 -4.066 1.006 1 36.97 206 GLN A N 1
ATOM 1637 C CA . GLN A 1 206 ? -6.953 -2.943 1.374 1 36.97 206 GLN A CA 1
ATOM 1638 C C . GLN A 1 206 ? -6.711 -2.52 2.82 1 36.97 206 GLN A C 1
ATOM 1640 O O . GLN A 1 206 ? -6.777 -1.332 3.143 1 36.97 206 GLN A O 1
ATOM 1645 N N . GLN A 1 207 ? -6.707 -3.398 3.811 1 40.09 207 GLN A N 1
ATOM 1646 C CA . GLN A 1 207 ? -6.828 -3.123 5.238 1 40.09 207 GLN A CA 1
ATOM 1647 C C . GLN A 1 207 ? -5.66 -2.279 5.738 1 40.09 207 GLN A C 1
ATOM 1649 O O . GLN A 1 207 ? -5.828 -1.443 6.629 1 40.09 207 GLN A O 1
ATOM 1654 N N . THR A 1 208 ? -4.559 -2.414 5.184 1 49.47 208 THR A N 1
ATOM 1655 C CA . THR A 1 208 ? -3.326 -1.798 5.668 1 49.47 208 THR A CA 1
ATOM 1656 C C . THR A 1 208 ? -3.371 -0.283 5.48 1 49.47 208 THR A C 1
ATOM 1658 O O . THR A 1 208 ? -2.691 0.455 6.199 1 49.47 208 THR A O 1
ATOM 1661 N N . ASN A 1 209 ? -4.414 -0.063 4.809 1 58.72 209 ASN A N 1
ATOM 1662 C CA . ASN A 1 209 ? -4.516 1.375 4.59 1 58.72 209 ASN A CA 1
ATOM 1663 C C . ASN A 1 209 ? -5.02 2.098 5.836 1 58.72 209 ASN A C 1
ATOM 1665 O O . ASN A 1 209 ? -4.574 3.209 6.133 1 58.72 209 ASN A O 1
ATOM 1669 N N . TYR A 1 210 ? -5.742 1.329 6.66 1 66.12 210 TYR A N 1
ATOM 1670 C CA . TYR A 1 210 ? -6.258 1.975 7.859 1 66.12 210 TYR A CA 1
ATOM 1671 C C . TYR A 1 210 ? -5.129 2.311 8.828 1 66.12 210 TYR A C 1
ATOM 1673 O O . TYR A 1 210 ? -5.031 3.441 9.312 1 66.12 210 TYR A O 1
ATOM 1681 N N . GLN A 1 211 ? -4.301 1.259 9.023 1 74 211 GLN A N 1
ATOM 1682 C CA . GLN A 1 211 ? -3.248 1.457 10.008 1 74 211 GLN A CA 1
ATOM 1683 C C . GLN A 1 211 ? -2.258 2.523 9.555 1 74 211 GLN A C 1
ATOM 1685 O O . GLN A 1 211 ? -1.786 3.326 10.359 1 74 211 GLN A O 1
ATOM 1690 N N . VAL A 1 212 ? -2.047 2.512 8.367 1 72.25 212 VAL A N 1
ATOM 1691 C CA . VAL A 1 212 ? -1.135 3.518 7.832 1 72.25 212 VAL A CA 1
ATOM 1692 C C . VAL A 1 212 ? -1.742 4.91 8 1 72.25 212 VAL A C 1
ATOM 1694 O O . VAL A 1 212 ? -1.092 5.816 8.523 1 72.25 212 VAL A O 1
ATOM 1697 N N . HIS A 1 213 ? -3.002 4.98 7.559 1 73 213 HIS A N 1
ATOM 1698 C CA . HIS A 1 213 ? -3.666 6.273 7.656 1 73 213 HIS A CA 1
ATOM 1699 C C . HIS A 1 213 ? -3.822 6.703 9.109 1 73 213 HIS A C 1
ATOM 1701 O O . HIS A 1 213 ? -3.709 7.891 9.43 1 73 213 HIS A O 1
ATOM 1707 N N . TYR A 1 214 ? -4.09 5.762 9.961 1 83.06 214 TYR A N 1
ATOM 1708 C CA . TYR A 1 214 ? -4.238 6.062 11.383 1 83.06 214 TYR A CA 1
ATOM 1709 C C . TYR A 1 214 ? -2.951 6.645 11.953 1 83.06 214 TYR A C 1
ATOM 1711 O O . TYR A 1 214 ? -2.967 7.711 12.578 1 83.06 214 TYR A O 1
ATOM 1719 N N . PHE A 1 215 ? -1.889 6.008 11.719 1 86.25 215 PHE A N 1
ATOM 1720 C CA . PHE A 1 215 ? -0.638 6.441 12.328 1 86.25 215 PHE A CA 1
ATOM 1721 C C . PHE A 1 215 ? -0.105 7.691 11.641 1 86.25 215 PHE A C 1
ATOM 1723 O O . PHE A 1 215 ? 0.558 8.516 12.273 1 86.25 215 PHE A O 1
ATOM 1730 N N . GLU A 1 216 ? -0.482 7.824 10.398 1 78.62 216 GLU A N 1
ATOM 1731 C CA . GLU A 1 216 ? -0.135 9.07 9.719 1 78.62 216 GLU A CA 1
ATOM 1732 C C . GLU A 1 216 ? -0.903 10.25 10.312 1 78.62 216 GLU A C 1
ATOM 1734 O O . GLU A 1 216 ? -0.346 11.336 10.477 1 78.62 216 GLU A O 1
ATOM 1739 N N . MET A 1 217 ? -2.172 10.039 10.469 1 82.81 217 MET A N 1
ATOM 1740 C CA . MET A 1 217 ? -2.994 11.062 11.102 1 82.81 217 MET A CA 1
ATOM 1741 C C . MET A 1 217 ? -2.436 11.438 12.477 1 82.81 217 MET A C 1
ATOM 1743 O O . MET A 1 217 ? -2.322 12.617 12.805 1 82.81 217 MET A O 1
ATOM 1747 N N . ARG A 1 218 ? -2.021 10.43 13.227 1 89.69 218 ARG A N 1
ATOM 1748 C CA . ARG A 1 218 ? -1.48 10.672 14.555 1 89.69 218 ARG A CA 1
ATOM 1749 C C . ARG A 1 218 ? -0.135 11.383 14.477 1 89.69 218 ARG A C 1
ATOM 1751 O O . ARG A 1 218 ? 0.191 12.203 15.344 1 89.69 218 ARG A O 1
ATOM 1758 N N . ARG A 1 219 ? 0.576 11.047 13.484 1 86.81 219 ARG A N 1
ATOM 1759 C CA . ARG A 1 219 ? 1.837 11.75 13.266 1 86.81 219 ARG A CA 1
ATOM 1760 C C . ARG A 1 219 ? 1.599 13.234 13 1 86.81 219 ARG A C 1
ATOM 1762 O O . ARG A 1 219 ? 2.326 14.086 13.508 1 86.81 219 ARG A O 1
ATOM 1769 N N . GLN A 1 220 ? 0.639 13.508 12.188 1 81.75 220 GLN A N 1
ATOM 1770 C CA . GLN A 1 220 ? 0.275 14.898 11.93 1 81.75 220 GLN A CA 1
ATOM 1771 C C . GLN A 1 220 ? -0.171 15.602 13.211 1 81.75 220 GLN A C 1
ATOM 1773 O O . GLN A 1 220 ? 0.167 16.766 13.438 1 81.75 220 GLN A O 1
ATOM 1778 N N . GLN A 1 221 ? -0.924 14.867 13.93 1 88.38 221 GLN A N 1
ATOM 1779 C CA . GLN A 1 221 ? -1.346 15.406 15.219 1 88.38 221 GLN A CA 1
ATOM 1780 C C . GLN A 1 221 ? -0.143 15.719 16.109 1 88.38 221 GLN A C 1
ATOM 1782 O O . GLN A 1 221 ? -0.093 16.766 16.75 1 88.38 221 GLN A O 1
ATOM 1787 N N . ASN A 1 222 ? 0.804 14.82 16.109 1 92 222 ASN A N 1
ATOM 1788 C CA . ASN A 1 222 ? 1.989 15.023 16.938 1 92 222 ASN A CA 1
ATOM 1789 C C . ASN A 1 222 ? 2.811 16.219 16.469 1 92 222 ASN A C 1
ATOM 1791 O O . ASN A 1 222 ? 3.416 16.922 17.281 1 92 222 ASN A O 1
ATOM 1795 N N . ARG A 1 223 ? 2.852 16.406 15.258 1 82.19 223 ARG A N 1
ATOM 1796 C CA . ARG A 1 223 ? 3.541 17.578 14.719 1 82.19 223 ARG A CA 1
ATOM 1797 C C . ARG A 1 223 ? 2.891 18.875 15.203 1 82.19 223 ARG A C 1
ATOM 1799 O O . ARG A 1 223 ? 3.584 19.828 15.547 1 82.19 223 ARG A O 1
ATOM 1806 N N . LEU A 1 224 ? 1.595 18.891 15.133 1 85.06 224 LEU A N 1
ATOM 1807 C CA . LEU A 1 224 ? 0.866 20.031 15.648 1 85.06 224 LEU A CA 1
ATOM 1808 C C . LEU A 1 224 ? 1.19 20.266 17.125 1 85.06 224 LEU A C 1
ATOM 1810 O O . LEU A 1 224 ? 1.371 21.406 17.562 1 85.06 224 LEU A O 1
ATOM 1814 N N . LEU A 1 225 ? 1.292 19.188 17.859 1 91.5 225 LEU A N 1
ATOM 1815 C CA . LEU A 1 225 ? 1.632 19.281 19.266 1 91.5 225 LEU A CA 1
ATOM 1816 C C . LEU A 1 225 ? 3.029 19.859 19.453 1 91.5 225 LEU A C 1
ATOM 1818 O O . LEU A 1 225 ? 3.275 20.609 20.406 1 91.5 225 LEU A O 1
ATOM 1822 N N . GLY A 1 226 ? 3.906 19.438 18.547 1 87.81 226 GLY A N 1
ATOM 1823 C CA . GLY A 1 226 ? 5.234 20.031 18.578 1 87.81 226 GLY A CA 1
ATOM 1824 C C . GLY A 1 226 ? 5.215 21.531 18.438 1 87.81 226 GLY A C 1
ATOM 1825 O O . GLY A 1 226 ? 5.906 22.25 19.172 1 87.81 226 GLY A O 1
ATOM 1826 N N . GLN A 1 227 ? 4.457 22 17.531 1 79.25 227 GLN A N 1
ATOM 1827 C CA . GLN A 1 227 ? 4.297 23.438 17.328 1 79.25 227 GLN A CA 1
ATOM 1828 C C . GLN A 1 227 ? 3.658 24.094 18.562 1 79.25 227 GLN A C 1
ATOM 1830 O O . GLN A 1 227 ? 4.07 25.172 18.969 1 79.25 227 GLN A O 1
ATOM 1835 N N . MET A 1 228 ? 2.645 23.469 19.109 1 87.69 228 MET A N 1
ATOM 1836 C CA . MET A 1 228 ? 1.966 24 20.281 1 87.69 228 MET A CA 1
ATOM 1837 C C . MET A 1 228 ? 2.924 24.094 21.469 1 87.69 228 MET A C 1
ATOM 1839 O O . MET A 1 228 ? 2.824 25.016 22.281 1 87.69 228 MET A O 1
ATOM 1843 N N . ALA A 1 229 ? 3.807 23.141 21.5 1 88.75 229 ALA A N 1
ATOM 1844 C CA . ALA A 1 229 ? 4.766 23.141 22.609 1 88.75 229 ALA A CA 1
ATOM 1845 C C . ALA A 1 229 ? 5.648 24.375 22.578 1 88.75 229 ALA A C 1
ATOM 1847 O O . ALA A 1 229 ? 5.938 24.969 23.625 1 88.75 229 ALA A O 1
ATOM 1848 N N . ILE A 1 230 ? 6.043 24.766 21.438 1 79.88 230 ILE A N 1
ATOM 1849 C CA . ILE A 1 230 ? 6.852 25.969 21.281 1 79.88 230 ILE A CA 1
ATOM 1850 C C . ILE A 1 230 ? 6.066 27.188 21.766 1 79.88 230 ILE A C 1
ATOM 1852 O O . ILE A 1 230 ? 6.59 28.016 22.516 1 79.88 230 ILE A O 1
ATOM 1856 N N . ASN A 1 231 ? 4.828 27.266 21.375 1 80.88 231 ASN A N 1
ATOM 1857 C CA . ASN A 1 231 ? 3.969 28.391 21.734 1 80.88 231 ASN A CA 1
ATOM 1858 C C . ASN A 1 231 ? 3.68 28.406 23.234 1 80.88 231 ASN A C 1
ATOM 1860 O O . ASN A 1 231 ? 3.693 29.453 23.859 1 80.88 231 ASN A O 1
ATOM 1864 N N . VAL A 1 232 ? 3.453 27.281 23.797 1 85.69 232 VAL A N 1
ATOM 1865 C CA . VAL A 1 232 ? 3.152 27.172 25.219 1 85.69 232 VAL A CA 1
ATOM 1866 C C . VAL A 1 232 ? 4.355 27.641 26.031 1 85.69 232 VAL A C 1
ATOM 1868 O O . VAL A 1 232 ? 4.195 28.219 27.109 1 85.69 232 VAL A O 1
ATOM 1871 N N . ASN A 1 233 ? 5.52 27.438 25.516 1 82.94 233 ASN A N 1
ATOM 1872 C CA . ASN A 1 233 ? 6.75 27.812 26.203 1 82.94 233 ASN A CA 1
ATOM 1873 C C . ASN A 1 233 ? 6.895 29.328 26.312 1 82.94 233 ASN A C 1
ATOM 1875 O O . ASN A 1 233 ? 7.633 29.828 27.156 1 82.94 233 ASN A O 1
ATOM 1879 N N . THR A 1 234 ? 6.219 30 25.453 1 76.81 234 THR A N 1
ATOM 1880 C CA . THR A 1 234 ? 6.336 31.453 25.453 1 76.81 234 THR A CA 1
ATOM 1881 C C . THR A 1 234 ? 5.367 32.062 26.453 1 76.81 234 THR A C 1
ATOM 1883 O O . THR A 1 234 ? 5.492 33.25 26.812 1 76.81 234 THR A O 1
ATOM 1886 N N . LEU A 1 235 ? 4.477 31.266 26.938 1 78.94 235 LEU A N 1
ATOM 1887 C CA . LEU A 1 235 ? 3.514 31.766 27.906 1 78.94 235 LEU A CA 1
ATOM 1888 C C . LEU A 1 235 ? 4.129 31.828 29.312 1 78.94 235 LEU A C 1
ATOM 1890 O O . LEU A 1 235 ? 4.625 30.828 29.812 1 78.94 235 LEU A O 1
ATOM 1894 N N . MET A 1 236 ? 4.312 33.031 29.875 1 72.44 236 MET A N 1
ATOM 1895 C CA . MET A 1 236 ? 5.031 33.219 31.141 1 72.44 236 MET A CA 1
ATOM 1896 C C . MET A 1 236 ? 4.066 33.531 32.281 1 72.44 236 MET A C 1
ATOM 1898 O O . MET A 1 236 ? 4.477 33.625 33.438 1 72.44 236 MET A O 1
ATOM 1902 N N . ARG A 1 237 ? 2.816 33.812 32.062 1 79.38 237 ARG A N 1
ATOM 1903 C CA . ARG A 1 237 ? 1.874 34.188 33.125 1 79.38 237 ARG A CA 1
ATOM 1904 C C . ARG A 1 237 ? 0.513 33.531 32.875 1 79.38 237 ARG A C 1
ATOM 1906 O O . ARG A 1 237 ? 0.115 33.312 31.734 1 79.38 237 ARG A O 1
ATOM 1913 N N . GLN A 1 238 ? -0.128 33.125 33.969 1 82 238 GLN A N 1
ATOM 1914 C CA . GLN A 1 238 ? -1.49 32.625 33.906 1 82 238 GLN A CA 1
ATOM 1915 C C . GLN A 1 238 ? -2.486 33.719 33.562 1 82 238 GLN A C 1
ATOM 1917 O O . GLN A 1 238 ? -2.328 34.875 34 1 82 238 GLN A O 1
ATOM 1922 N N . SER A 1 239 ? -3.412 33.5 32.781 1 80.69 239 SER A N 1
ATOM 1923 C CA . SER A 1 239 ? -4.508 34.406 32.406 1 80.69 239 SER A CA 1
ATOM 1924 C C . SER A 1 239 ? -5.84 33.656 32.375 1 80.69 239 SER A C 1
ATOM 1926 O O . SER A 1 239 ? -5.867 32.406 32.406 1 80.69 239 SER A O 1
ATOM 1928 N N . LYS A 1 240 ? -6.891 34.344 32.406 1 80.81 240 LYS A N 1
ATOM 1929 C CA . LYS A 1 240 ? -8.219 33.75 32.312 1 80.81 240 LYS A CA 1
ATOM 1930 C C . LYS A 1 240 ? -8.336 32.906 31.031 1 80.81 240 LYS A C 1
ATOM 1932 O O . LYS A 1 240 ? -8.906 31.828 31.062 1 80.81 240 LYS A O 1
ATOM 1937 N N . GLU A 1 241 ? -7.727 33.469 29.969 1 79.5 241 GLU A N 1
ATOM 1938 C CA . GLU A 1 241 ? -7.785 32.781 28.672 1 79.5 241 GLU A CA 1
ATOM 1939 C C . GLU A 1 241 ? -6.98 31.484 28.703 1 79.5 241 GLU A C 1
ATOM 1941 O O . GLU A 1 241 ? -7.395 30.484 28.125 1 79.5 241 GLU A O 1
ATOM 1946 N N . SER A 1 242 ? -5.875 31.516 29.359 1 85.81 242 SER A N 1
ATOM 1947 C CA . SER A 1 242 ? -5.043 30.328 29.422 1 85.81 242 SER A CA 1
ATOM 1948 C C . SER A 1 242 ? -5.719 29.219 30.219 1 85.81 242 SER A C 1
ATOM 1950 O O . SER A 1 242 ? -5.57 28.031 29.906 1 85.81 242 SER A O 1
ATOM 1952 N N . ILE A 1 243 ? -6.457 29.594 31.234 1 87.12 243 ILE A N 1
ATOM 1953 C CA . ILE A 1 243 ? -7.188 28.625 32.062 1 87.12 243 ILE A CA 1
ATOM 1954 C C . ILE A 1 243 ? -8.297 27.984 31.234 1 87.12 243 ILE A C 1
ATOM 1956 O O . ILE A 1 243 ? -8.484 26.766 31.281 1 87.12 243 ILE A O 1
ATOM 1960 N N . LEU A 1 244 ? -9.023 28.812 30.531 1 84.75 244 LEU A N 1
ATOM 1961 C CA . LEU A 1 244 ? -10.078 28.297 29.672 1 84.75 244 LEU A CA 1
ATOM 1962 C C . LEU A 1 244 ? -9.516 27.328 28.641 1 84.75 244 LEU A C 1
ATOM 1964 O O . LEU A 1 244 ? -10.102 26.266 28.391 1 84.75 244 LEU A O 1
ATOM 1968 N N . LEU A 1 245 ? -8.398 27.719 28.078 1 87.25 245 LEU A N 1
ATOM 1969 C CA . LEU A 1 245 ? -7.734 26.875 27.094 1 87.25 245 LEU A CA 1
ATOM 1970 C C . LEU A 1 245 ? -7.281 25.562 27.719 1 87.25 245 LEU A C 1
ATOM 1972 O O . LEU A 1 245 ? -7.32 24.5 27.078 1 87.25 245 LEU A O 1
ATOM 1976 N N . SER A 1 246 ? -6.816 25.609 28.938 1 90.25 246 SER A N 1
ATOM 1977 C CA . SER A 1 246 ? -6.379 24.406 29.641 1 90.25 246 SER A CA 1
ATOM 1978 C C . SER A 1 246 ? -7.516 23.391 29.75 1 90.25 246 SER A C 1
ATOM 1980 O O . SER A 1 246 ? -7.293 22.188 29.641 1 90.25 246 SER A O 1
ATOM 1982 N N . HIS A 1 247 ? -8.68 23.844 29.953 1 87.88 247 HIS A N 1
ATOM 1983 C CA . HIS A 1 247 ? -9.844 22.969 30.047 1 87.88 247 HIS A CA 1
ATOM 1984 C C . HIS A 1 247 ? -10.125 22.281 28.719 1 87.88 247 HIS A C 1
ATOM 1986 O O . HIS A 1 247 ? -10.531 21.109 28.688 1 87.88 247 HIS A O 1
ATOM 1992 N N . LEU A 1 248 ? -9.984 23.047 27.703 1 88.44 248 LEU A N 1
ATOM 1993 C CA . LEU A 1 248 ? -10.203 22.469 26.375 1 88.44 248 LEU A CA 1
ATOM 1994 C C . LEU A 1 248 ? -9.188 21.375 26.094 1 88.44 248 LEU A C 1
ATOM 1996 O O . LEU A 1 248 ? -9.531 20.359 25.484 1 88.44 248 LEU A O 1
ATOM 2000 N N . PHE A 1 249 ? -7.965 21.594 26.469 1 91.38 249 PHE A N 1
ATOM 2001 C CA . PHE A 1 249 ? -6.941 20.562 26.297 1 91.38 249 PHE A CA 1
ATOM 2002 C C . PHE A 1 249 ? -7.281 19.328 27.109 1 91.38 249 PHE A C 1
ATOM 2004 O O . PHE A 1 249 ? -7.09 18.203 26.641 1 91.38 249 PHE A O 1
ATOM 2011 N N . HIS A 1 250 ? -7.785 19.547 28.312 1 90 250 HIS A N 1
ATOM 2012 C CA . HIS A 1 250 ? -8.211 18.453 29.172 1 90 250 HIS A CA 1
ATOM 2013 C C . HIS A 1 250 ? -9.336 17.656 28.531 1 90 250 HIS A C 1
ATOM 2015 O O . HIS A 1 250 ? -9.289 16.422 28.484 1 90 250 HIS A O 1
ATOM 2021 N N . GLU A 1 251 ? -10.305 18.344 28.047 1 87.06 251 GLU A N 1
ATOM 2022 C CA . GLU A 1 251 ? -11.445 17.688 27.406 1 87.06 251 GLU A CA 1
ATOM 2023 C C . GLU A 1 251 ? -11.008 16.922 26.172 1 87.06 251 GLU A C 1
ATOM 2025 O O . GLU A 1 251 ? -11.531 15.844 25.875 1 87.06 251 GLU A O 1
ATOM 2030 N N . THR A 1 252 ? -10.141 17.5 25.391 1 88.31 252 THR A N 1
ATOM 2031 C CA . THR A 1 252 ? -9.617 16.844 24.219 1 88.31 252 THR A CA 1
ATOM 2032 C C . THR A 1 252 ? -8.906 15.539 24.594 1 88.31 252 THR A C 1
ATOM 2034 O O . THR A 1 252 ? -9.07 14.516 23.922 1 88.31 252 THR A O 1
ATOM 2037 N N . ALA A 1 253 ? -8.102 15.547 25.625 1 89 253 ALA A N 1
ATOM 2038 C CA . ALA A 1 253 ? -7.402 14.352 26.094 1 89 253 ALA A CA 1
ATOM 2039 C C . ALA A 1 253 ? -8.391 13.266 26.5 1 89 253 ALA A C 1
ATOM 2041 O O . ALA A 1 253 ? -8.188 12.086 26.188 1 89 253 ALA A O 1
ATOM 2042 N N . CYS A 1 254 ? -9.438 13.695 27.078 1 84.5 254 CYS A N 1
ATOM 2043 C CA . CYS A 1 254 ? -10.438 12.75 27.578 1 84.5 254 CYS A CA 1
ATOM 2044 C C . CYS A 1 254 ? -11.18 12.102 26.406 1 84.5 254 CYS A C 1
ATOM 2046 O O . CYS A 1 254 ? -11.539 10.922 26.484 1 84.5 254 CYS A O 1
ATOM 2048 N N . GLN A 1 255 ? -11.305 12.82 25.375 1 79.25 255 GLN A N 1
ATOM 2049 C CA . GLN A 1 255 ? -12.133 12.328 24.281 1 79.25 255 GLN A CA 1
ATOM 2050 C C . GLN A 1 255 ? -11.281 11.805 23.125 1 79.25 255 GLN A C 1
ATOM 2052 O O . GLN A 1 255 ? -11.781 11.578 22.031 1 79.25 255 GLN A O 1
ATOM 2057 N N . LEU A 1 256 ? -10.055 11.602 23.25 1 80.12 256 LEU A N 1
ATOM 2058 C CA . LEU A 1 256 ? -9.102 11.266 22.203 1 80.12 256 LEU A CA 1
ATOM 2059 C C . LEU A 1 256 ? -9.219 9.797 21.812 1 80.12 256 LEU A C 1
ATOM 2061 O O . LEU A 1 256 ? -8.727 9.383 20.766 1 80.12 256 LEU A O 1
ATOM 2065 N N . SER A 1 257 ? -10.109 9.086 22.312 1 69.69 257 SER A N 1
ATOM 2066 C CA . SER A 1 257 ? -10.188 7.668 21.984 1 69.69 257 SER A CA 1
ATOM 2067 C C . SER A 1 257 ? -10.555 7.453 20.516 1 69.69 257 SER A C 1
ATOM 2069 O O . SER A 1 257 ? -11.188 8.312 19.906 1 69.69 257 SER A O 1
ATOM 2071 N N . GLU A 1 258 ? -10.078 6.398 19.922 1 61.19 258 GLU A N 1
ATOM 2072 C CA . GLU A 1 258 ? -10.266 6.008 18.531 1 61.19 258 GLU A CA 1
ATOM 2073 C C . GLU A 1 258 ? -11.742 6.07 18.141 1 61.19 258 GLU A C 1
ATOM 2075 O O . GLU A 1 258 ? -12.07 6.406 17 1 61.19 258 GLU A O 1
ATOM 2080 N N . GLN A 1 259 ? -12.609 5.984 19.031 1 58.62 259 GLN A N 1
ATOM 2081 C CA . GLN A 1 259 ? -14.023 5.793 18.703 1 58.62 259 GLN A CA 1
ATOM 2082 C C . GLN A 1 259 ? -14.812 7.082 18.891 1 58.62 259 GLN A C 1
ATOM 2084 O O . GLN A 1 259 ? -15.992 7.152 18.531 1 58.62 259 GLN A O 1
ATOM 2089 N N . ASN A 1 260 ? -14.164 8.172 19.219 1 57.56 260 ASN A N 1
ATOM 2090 C CA . ASN A 1 260 ? -14.875 9.414 19.484 1 57.56 260 ASN A CA 1
ATOM 2091 C C . ASN A 1 260 ? -14.523 10.5 18.469 1 57.56 260 ASN A C 1
ATOM 2093 O O . ASN A 1 260 ? -13.367 10.906 18.375 1 57.56 260 ASN A O 1
ATOM 2097 N N . PRO A 1 261 ? -15.477 11.062 17.625 1 58.62 261 PRO A N 1
ATOM 2098 C CA . PRO A 1 261 ? -15.164 12.047 16.594 1 58.62 261 PRO A CA 1
ATOM 2099 C C . PRO A 1 261 ? -14.891 13.438 17.156 1 58.62 261 PRO A C 1
ATOM 2101 O O . PRO A 1 261 ? -14.43 14.328 16.438 1 58.62 261 PRO A O 1
ATOM 2104 N N . ALA A 1 262 ? -14.922 13.625 18.438 1 63.25 262 ALA A N 1
ATOM 2105 C CA . ALA A 1 262 ? -14.586 14.836 19.172 1 63.25 262 ALA A CA 1
ATOM 2106 C C . ALA A 1 262 ? -15.281 16.047 18.578 1 63.25 262 ALA A C 1
ATOM 2108 O O . ALA A 1 262 ? -14.734 17.156 18.609 1 63.25 262 ALA A O 1
ATOM 2109 N N . LEU A 1 263 ? -16.5 16.031 17.953 1 65.19 263 LEU A N 1
ATOM 2110 C CA . LEU A 1 263 ? -17.203 17.125 17.297 1 65.19 263 LEU A CA 1
ATOM 2111 C C . LEU A 1 263 ? -17.609 18.203 18.297 1 65.19 263 LEU A C 1
ATOM 2113 O O . LEU A 1 263 ? -17.562 19.391 18 1 65.19 263 LEU A O 1
ATOM 2117 N N . THR A 1 264 ? -17.984 17.75 19.484 1 72.44 264 THR A N 1
ATOM 2118 C CA . THR A 1 264 ? -18.422 18.688 20.516 1 72.44 264 THR A CA 1
ATOM 2119 C C . THR A 1 264 ? -17.281 19.609 20.922 1 72.44 264 THR A C 1
ATOM 2121 O O . THR A 1 264 ? -17.516 20.781 21.25 1 72.44 264 THR A O 1
ATOM 2124 N N . LEU A 1 265 ? -16.125 19.156 20.703 1 78.31 265 LEU A N 1
ATOM 2125 C CA . LEU A 1 265 ? -14.961 19.938 21.094 1 78.31 265 LEU A CA 1
ATOM 2126 C C . LEU A 1 265 ? -14.727 21.094 20.141 1 78.31 265 LEU A C 1
ATOM 2128 O O . LEU A 1 265 ? -14.281 22.172 20.547 1 78.31 265 LEU A O 1
ATOM 2132 N N . ILE A 1 266 ? -15.156 20.891 18.922 1 76.19 266 ILE A N 1
ATOM 2133 C CA . ILE A 1 266 ? -14.977 21.938 17.922 1 76.19 266 ILE A CA 1
ATOM 2134 C C . ILE A 1 266 ? -15.852 23.141 18.25 1 76.19 266 ILE A C 1
ATOM 2136 O O . ILE A 1 266 ? -15.406 24.281 18.156 1 76.19 266 ILE A O 1
ATOM 2140 N N . ASP A 1 267 ? -17.016 22.844 18.719 1 74.62 267 ASP A N 1
ATOM 2141 C CA . ASP A 1 267 ? -17.938 23.906 19.109 1 74.62 267 ASP A CA 1
ATOM 2142 C C . ASP A 1 267 ? -17.406 24.703 20.297 1 74.62 267 ASP A C 1
ATOM 2144 O O . ASP A 1 267 ? -17.516 25.938 20.328 1 74.62 267 ASP A O 1
ATOM 2148 N N . ASP A 1 268 ? -16.875 23.953 21.234 1 78.44 268 ASP A N 1
ATOM 2149 C CA . ASP A 1 268 ? -16.312 24.609 22.406 1 78.44 268 ASP A CA 1
ATOM 2150 C C . ASP A 1 268 ? -15.148 25.531 22.016 1 78.44 268 ASP A C 1
ATOM 2152 O O . ASP A 1 268 ? -15 26.625 22.562 1 78.44 268 ASP A O 1
ATOM 2156 N N . ILE A 1 269 ? -14.375 25.125 21.109 1 79.31 269 ILE A N 1
ATOM 2157 C CA . ILE A 1 269 ? -13.227 25.906 20.656 1 79.31 269 ILE A CA 1
ATOM 2158 C C . ILE A 1 269 ? -13.703 27.172 19.953 1 79.31 269 ILE A C 1
ATOM 2160 O O . ILE A 1 269 ? -13.172 28.25 20.188 1 79.31 269 ILE A O 1
ATOM 2164 N N . GLU A 1 270 ? -14.75 27.016 19.172 1 72.44 270 GLU A N 1
ATOM 2165 C CA . GLU A 1 270 ? -15.289 28.172 18.453 1 72.44 270 GLU A CA 1
ATOM 2166 C C . GLU A 1 270 ? -15.852 29.203 19.422 1 72.44 270 GLU A C 1
ATOM 2168 O O . GLU A 1 270 ? -15.68 30.406 19.219 1 72.44 270 GLU A O 1
ATOM 2173 N N . GLN A 1 271 ? -16.453 28.734 20.453 1 75.75 271 GLN A N 1
ATOM 2174 C CA . GLN A 1 271 ? -17 29.641 21.469 1 75.75 271 GLN A CA 1
ATOM 2175 C C . GLN A 1 271 ? -15.875 30.391 22.188 1 75.75 271 GLN A C 1
ATOM 2177 O O . GLN A 1 271 ? -15.992 31.594 22.453 1 75.75 271 GLN A O 1
ATOM 2182 N N . LEU A 1 272 ? -14.836 29.641 22.453 1 77.19 272 LEU A N 1
ATOM 2183 C CA . LEU A 1 272 ? -13.711 30.266 23.141 1 77.19 272 LEU A CA 1
ATOM 2184 C C . LEU A 1 272 ? -13.023 31.297 22.234 1 77.19 272 LEU A C 1
ATOM 2186 O O . LEU A 1 272 ? -12.609 32.344 22.688 1 77.19 272 LEU A O 1
ATOM 2190 N N . LEU A 1 273 ? -12.938 31 21.016 1 69.62 273 LEU A N 1
ATOM 2191 C CA . LEU A 1 273 ? -12.359 31.906 20.031 1 69.62 273 LEU A CA 1
ATOM 2192 C C . LEU A 1 273 ? -13.164 33.219 19.969 1 69.62 273 LEU A C 1
ATOM 2194 O O . LEU A 1 273 ? -12.586 34.312 19.922 1 69.62 273 LEU A O 1
ATOM 2198 N N . GLU A 1 274 ? -14.438 33.062 20.031 1 66.62 274 GLU A N 1
ATOM 2199 C CA . GLU A 1 274 ? -15.312 34.25 20.016 1 66.62 274 GLU A CA 1
ATOM 2200 C C . GLU A 1 274 ? -15.117 35.094 21.281 1 66.62 274 GLU A C 1
ATOM 2202 O O . GLU A 1 274 ? -15.141 36.312 21.203 1 66.62 274 GLU A O 1
ATOM 2207 N N . THR A 1 275 ? -14.914 34.406 22.328 1 68.5 275 THR A N 1
ATOM 2208 C CA . THR A 1 275 ? -14.68 35.125 23.594 1 68.5 275 THR A CA 1
ATOM 2209 C C . THR A 1 275 ? -13.375 35.906 23.531 1 68.5 275 THR A C 1
ATOM 2211 O O . THR A 1 275 ? -13.305 37.031 24.047 1 68.5 275 THR A O 1
ATOM 2214 N N . PHE A 1 276 ? -12.359 35.312 22.969 1 65.88 276 PHE A N 1
ATOM 2215 C CA . PHE A 1 276 ? -11.07 35.969 22.828 1 65.88 276 PHE A CA 1
ATOM 2216 C C . PHE A 1 276 ? -11.172 37.188 21.922 1 65.88 276 PHE A C 1
ATOM 2218 O O . PHE A 1 276 ? -10.539 38.219 22.188 1 65.88 276 PHE A O 1
ATOM 2225 N N . ARG A 1 277 ? -12 37.094 20.953 1 61.62 277 ARG A N 1
ATOM 2226 C CA . ARG A 1 277 ? -12.18 38.156 19.969 1 61.62 277 ARG A CA 1
ATOM 2227 C C . ARG A 1 277 ? -12.906 39.375 20.594 1 61.62 277 ARG A C 1
ATOM 2229 O O . ARG A 1 277 ? -12.602 40.5 20.281 1 61.62 277 ARG A O 1
ATOM 2236 N N . HIS A 1 278 ? -13.781 39.062 21.5 1 62.22 278 HIS A N 1
ATOM 2237 C CA . HIS A 1 278 ? -14.609 40.125 22.078 1 62.22 278 HIS A CA 1
ATOM 2238 C C . HIS A 1 278 ? -13.992 40.688 23.359 1 62.22 278 HIS A C 1
ATOM 2240 O O . HIS A 1 278 ? -14.57 41.562 24 1 62.22 278 HIS A O 1
ATOM 2246 N N . GLY A 1 279 ? -12.82 40.094 23.656 1 65.25 279 GLY A N 1
ATOM 2247 C CA . GLY A 1 279 ? -12.18 40.594 24.859 1 65.25 279 GLY A CA 1
ATOM 2248 C C . GLY A 1 279 ? -11.578 42 24.688 1 65.25 279 GLY A C 1
ATOM 2249 O O . GLY A 1 279 ? -11.539 42.531 23.578 1 65.25 279 GLY A O 1
ATOM 2250 N N . ASP A 1 280 ? -11.156 42.688 25.828 1 67.31 280 ASP A N 1
ATOM 2251 C CA . ASP A 1 280 ? -10.555 44 25.828 1 67.31 280 ASP A CA 1
ATOM 2252 C C . ASP A 1 280 ? -9.234 44.031 25.078 1 67.31 280 ASP A C 1
ATOM 2254 O O . ASP A 1 280 ? -8.555 43 24.969 1 67.31 280 ASP A O 1
ATOM 2258 N N . LEU A 1 281 ? -8.875 45.125 24.438 1 67.75 281 LEU A N 1
ATOM 2259 C CA . LEU A 1 281 ? -7.594 45.281 23.766 1 67.75 281 LEU A CA 1
ATOM 2260 C C . LEU A 1 281 ? -6.434 45.156 24.734 1 67.75 281 LEU A C 1
ATOM 2262 O O . LEU A 1 281 ? -6.543 45.562 25.891 1 67.75 281 LEU A O 1
ATOM 2266 N N . PRO A 1 282 ? -5.367 44.438 24.266 1 69.62 282 PRO A N 1
ATOM 2267 C CA . PRO A 1 282 ? -4.199 44.344 25.141 1 69.62 282 PRO A CA 1
ATOM 2268 C C . PRO A 1 282 ? -3.676 45.719 25.547 1 69.62 282 PRO A C 1
ATOM 2270 O O . PRO A 1 282 ? -3.684 46.656 24.75 1 69.62 282 PRO A O 1
ATOM 2273 N N . GLN A 1 283 ? -3.471 45.844 26.719 1 69.62 283 GLN A N 1
ATOM 2274 C CA . GLN A 1 283 ? -3.014 47.125 27.266 1 69.62 283 GLN A CA 1
ATOM 2275 C C . GLN A 1 283 ? -1.493 47.219 27.219 1 69.62 283 GLN A C 1
ATOM 2277 O O . GLN A 1 283 ? -0.941 48.312 27.25 1 69.62 283 GLN A O 1
ATOM 2282 N N . THR A 1 284 ? -0.802 46.031 27.188 1 71.25 284 THR A N 1
ATOM 2283 C CA . THR A 1 284 ? 0.655 46 27.141 1 71.25 284 THR A CA 1
ATOM 2284 C C . THR A 1 284 ? 1.133 45.062 26.016 1 71.25 284 THR A C 1
ATOM 2286 O O . THR A 1 284 ? 0.358 44.25 25.5 1 71.25 284 THR A O 1
ATOM 2289 N N . ARG A 1 285 ? 2.32 45.312 25.562 1 67.81 285 ARG A N 1
ATOM 2290 C CA . ARG A 1 285 ? 2.945 44.469 24.562 1 67.81 285 ARG A CA 1
ATOM 2291 C C . ARG A 1 285 ? 2.959 43 25.016 1 67.81 285 ARG A C 1
ATOM 2293 O O . ARG A 1 285 ? 2.701 42.094 24.219 1 67.81 285 ARG A O 1
ATOM 2300 N N . GLU A 1 286 ? 3.236 42.844 26.141 1 70.5 286 GLU A N 1
ATOM 2301 C CA . GLU A 1 286 ? 3.281 41.5 26.703 1 70.5 286 GLU A CA 1
ATOM 2302 C C . GLU A 1 286 ? 1.914 40.844 26.625 1 70.5 286 GLU A C 1
ATOM 2304 O O . GLU A 1 286 ? 1.817 39.656 26.297 1 70.5 286 GLU A O 1
ATOM 2309 N N . GLU A 1 287 ? 0.921 41.688 26.906 1 74.88 287 GLU A N 1
ATOM 2310 C CA . GLU A 1 287 ? -0.438 41.156 26.844 1 74.88 287 GLU A CA 1
ATOM 2311 C C . GLU A 1 287 ? -0.832 40.781 25.422 1 74.88 287 GLU A C 1
ATOM 2313 O O . GLU A 1 287 ? -1.521 39.812 25.188 1 74.88 287 GLU A O 1
ATOM 2318 N N . PHE A 1 288 ? -0.448 41.594 24.547 1 70.75 288 PHE A N 1
ATOM 2319 C CA . PHE A 1 288 ? -0.72 41.312 23.125 1 70.75 288 PHE A CA 1
ATOM 2320 C C . PHE A 1 288 ? -0.079 40.031 22.688 1 70.75 288 PHE A C 1
ATOM 2322 O O . PHE A 1 288 ? -0.734 39.188 22.062 1 70.75 288 PHE A O 1
ATOM 2329 N N . GLU A 1 289 ? 1.127 39.875 22.906 1 70.25 289 GLU A N 1
ATOM 2330 C CA . GLU A 1 289 ? 1.857 38.656 22.516 1 70.25 289 GLU A CA 1
ATOM 2331 C C . GLU A 1 289 ? 1.246 37.406 23.156 1 70.25 289 GLU A C 1
ATOM 2333 O O . GLU A 1 289 ? 1.126 36.375 22.5 1 70.25 289 GLU A O 1
ATOM 2338 N N . ARG A 1 290 ? 0.866 37.531 24.312 1 76.19 290 ARG A N 1
ATOM 2339 C CA . ARG A 1 290 ? 0.269 36.406 25.031 1 76.19 290 ARG A CA 1
ATOM 2340 C C . ARG A 1 290 ? -1.043 36 24.375 1 76.19 290 ARG A C 1
ATOM 2342 O O . ARG A 1 290 ? -1.293 34.781 24.188 1 76.19 290 ARG A O 1
ATOM 2349 N N . ARG A 1 291 ? -1.864 36.969 24.062 1 74.5 291 ARG A N 1
ATOM 2350 C CA . ARG A 1 291 ? -3.154 36.656 23.453 1 74.5 291 ARG A CA 1
ATOM 2351 C C . ARG A 1 291 ? -2.977 36.062 22.062 1 74.5 291 ARG A C 1
ATOM 2353 O O . ARG A 1 291 ? -3.742 35.188 21.656 1 74.5 291 ARG A O 1
ATOM 2360 N N . ALA A 1 292 ? -2.053 36.594 21.359 1 72.81 292 ALA A N 1
ATOM 2361 C CA . ALA A 1 292 ? -1.763 36.031 20.031 1 72.81 292 ALA A CA 1
ATOM 2362 C C . ALA A 1 292 ? -1.349 34.562 20.125 1 72.81 292 ALA A C 1
ATOM 2364 O O . ALA A 1 292 ? -1.783 33.75 19.328 1 72.81 292 ALA A O 1
ATOM 2365 N N . VAL A 1 293 ? -0.54 34.25 21.047 1 78.31 293 VAL A N 1
ATOM 2366 C CA . VAL A 1 293 ? -0.066 32.875 21.266 1 78.31 293 VAL A CA 1
ATOM 2367 C C . VAL A 1 293 ? -1.235 31.984 21.641 1 78.31 293 VAL A C 1
ATOM 2369 O O . VAL A 1 293 ? -1.342 30.844 21.172 1 78.31 293 VAL A O 1
ATOM 2372 N N . LEU A 1 294 ? -2.074 32.5 22.5 1 80.19 294 LEU A N 1
ATOM 2373 C CA . LEU A 1 294 ? -3.236 31.734 22.922 1 80.19 294 LEU A CA 1
ATOM 2374 C C . LEU A 1 294 ? -4.176 31.469 21.75 1 80.19 294 LEU A C 1
ATOM 2376 O O . LEU A 1 294 ? -4.738 30.375 21.641 1 80.19 294 LEU A O 1
ATOM 2380 N N . PHE A 1 295 ? -4.281 32.469 20.969 1 74.44 295 PHE A N 1
ATOM 2381 C CA . PHE A 1 295 ? -5.102 32.312 19.781 1 74.44 295 PHE A CA 1
ATOM 2382 C C . PHE A 1 295 ? -4.516 31.234 18.859 1 74.44 295 PHE A C 1
ATOM 2384 O O . PHE A 1 295 ? -5.254 30.422 18.312 1 74.44 295 PHE A O 1
ATOM 2391 N N . GLN A 1 296 ? -3.309 31.25 18.719 1 76.12 296 GLN A N 1
ATOM 2392 C CA . GLN A 1 296 ? -2.635 30.25 17.891 1 76.12 296 GLN A CA 1
ATOM 2393 C C . GLN A 1 296 ? -2.811 28.844 18.453 1 76.12 296 GLN A C 1
ATOM 2395 O O . GLN A 1 296 ? -3.006 27.891 17.719 1 76.12 296 GLN A O 1
ATOM 2400 N N . LEU A 1 297 ? -2.699 28.75 19.703 1 84.75 297 LEU A N 1
ATOM 2401 C CA . LEU A 1 297 ? -2.877 27.469 20.359 1 84.75 297 LEU A CA 1
ATOM 2402 C C . LEU A 1 297 ? -4.285 26.922 20.141 1 84.75 297 LEU A C 1
ATOM 2404 O O . LEU A 1 297 ? -4.465 25.719 19.922 1 84.75 297 LEU A O 1
ATOM 2408 N N . LEU A 1 298 ? -5.184 27.859 20.219 1 82.12 298 LEU A N 1
ATOM 2409 C CA . LEU A 1 298 ? -6.566 27.469 19.984 1 82.12 298 LEU A CA 1
ATOM 2410 C C . LEU A 1 298 ? -6.758 26.969 18.562 1 82.12 298 LEU A C 1
ATOM 2412 O O . LEU A 1 298 ? -7.453 25.984 18.328 1 82.12 298 LEU A O 1
ATOM 2416 N N . GLN A 1 299 ? -6.227 27.625 17.672 1 74.69 299 GLN A N 1
ATOM 2417 C CA . GLN A 1 299 ? -6.316 27.219 16.281 1 74.69 299 GLN A CA 1
ATOM 2418 C C . GLN A 1 299 ? -5.637 25.875 16.047 1 74.69 299 GLN A C 1
ATOM 2420 O O . GLN A 1 299 ? -6.148 25.031 15.297 1 74.69 299 GLN A O 1
ATOM 2425 N N . ASP A 1 300 ? -4.512 25.719 16.578 1 82.69 300 ASP A N 1
ATOM 2426 C CA . ASP A 1 300 ? -3.781 24.469 16.438 1 82.69 300 ASP A CA 1
ATOM 2427 C C . ASP A 1 300 ? -4.562 23.312 17.047 1 82.69 300 ASP A C 1
ATOM 2429 O O . ASP A 1 300 ? -4.57 22.203 16.484 1 82.69 300 ASP A O 1
ATOM 2433 N N . LEU A 1 301 ? -5.16 23.578 18.172 1 86.44 301 LEU A N 1
ATOM 2434 C CA . LEU A 1 301 ? -5.977 22.547 18.812 1 86.44 301 LEU A CA 1
ATOM 2435 C C . LEU A 1 301 ? -7.164 22.172 17.922 1 86.44 301 LEU A C 1
ATOM 2437 O O . LEU A 1 301 ? -7.535 21 17.844 1 86.44 301 LEU A O 1
ATOM 2441 N N . GLU A 1 302 ? -7.785 23.172 17.375 1 80.44 302 GLU A N 1
ATOM 2442 C CA . GLU A 1 302 ? -8.875 22.922 16.438 1 80.44 302 GLU A CA 1
ATOM 2443 C C . GLU A 1 302 ? -8.414 22.031 15.289 1 80.44 302 GLU A C 1
ATOM 2445 O O . GLU A 1 302 ? -9.102 21.078 14.922 1 80.44 302 GLU A O 1
ATOM 2450 N N . ARG A 1 303 ? -7.328 22.328 14.727 1 77.62 303 ARG A N 1
ATOM 2451 C CA . ARG A 1 303 ? -6.773 21.547 13.633 1 77.62 303 ARG A CA 1
ATOM 2452 C C . ARG A 1 303 ? -6.457 20.125 14.086 1 77.62 303 ARG A C 1
ATOM 2454 O O . ARG A 1 303 ? -6.656 19.172 13.336 1 77.62 303 ARG A O 1
ATOM 2461 N N . PHE A 1 304 ? -5.898 20.031 15.25 1 88.31 304 PHE A N 1
ATOM 2462 C CA . PHE A 1 304 ? -5.605 18.75 15.867 1 88.31 304 PHE A CA 1
ATOM 2463 C C . PHE A 1 304 ? -6.844 17.859 15.875 1 88.31 304 PHE A C 1
ATOM 2465 O O . PHE A 1 304 ? -6.777 16.688 15.5 1 88.31 304 PHE A O 1
ATOM 2472 N N . ILE A 1 305 ? -7.934 18.438 16.219 1 84.06 305 ILE A N 1
ATOM 2473 C CA . ILE A 1 305 ? -9.188 17.703 16.328 1 84.06 305 ILE A CA 1
ATOM 2474 C C . ILE A 1 305 ? -9.742 17.406 14.93 1 84.06 305 ILE A C 1
ATOM 2476 O O . ILE A 1 305 ? -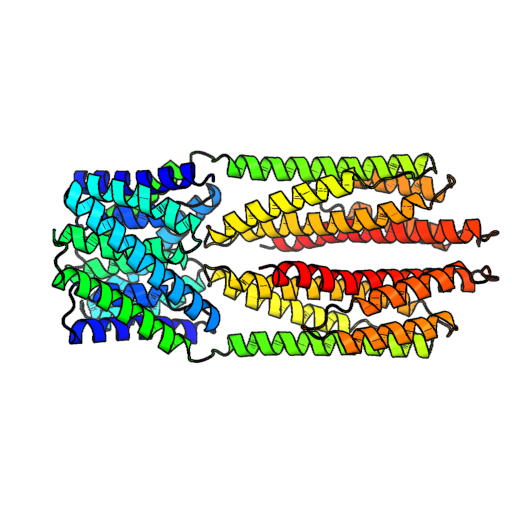10.258 16.328 14.672 1 84.06 305 ILE A O 1
ATOM 2480 N N . LEU A 1 306 ? -9.602 18.328 14.023 1 77.94 306 LEU A N 1
ATOM 2481 C CA . LEU A 1 306 ? -10.141 18.172 12.68 1 77.94 306 LEU A CA 1
ATOM 2482 C C . LEU A 1 306 ? -9.445 17.031 11.945 1 77.94 306 LEU A C 1
ATOM 2484 O O . LEU A 1 306 ? -10.07 16.328 11.141 1 77.94 306 LEU A O 1
ATOM 2488 N N . LEU A 1 307 ? -8.211 16.844 12.188 1 80.19 307 LEU A N 1
ATOM 2489 C CA . LEU A 1 307 ? -7.492 15.719 11.602 1 80.19 307 LEU A CA 1
ATOM 2490 C C . LEU A 1 307 ? -8.172 14.398 11.945 1 80.19 307 LEU A C 1
ATOM 2492 O O . LEU A 1 307 ? -8.328 13.531 11.086 1 80.19 307 LEU A O 1
ATOM 2496 N N . LYS A 1 308 ? -8.57 14.234 13.141 1 83.06 308 LYS A N 1
ATOM 2497 C CA . LYS A 1 308 ? -9.234 13.008 13.578 1 83.06 308 LYS A CA 1
ATOM 2498 C C . LYS A 1 308 ? -10.625 12.883 12.961 1 83.06 308 LYS A C 1
ATOM 2500 O O . LYS A 1 308 ? -11.031 11.797 12.547 1 83.06 308 LYS A O 1
ATOM 2505 N N . VAL A 1 309 ? -11.312 13.984 12.953 1 76.06 309 VAL A N 1
ATOM 2506 C CA . VAL A 1 309 ? -12.656 13.984 12.391 1 76.06 309 VAL A CA 1
ATOM 2507 C C . VAL A 1 309 ? -12.602 13.586 10.922 1 76.06 309 VAL A C 1
ATOM 2509 O O . VAL A 1 309 ? -13.406 12.773 10.461 1 76.06 309 VAL A O 1
ATOM 2512 N N . GLU A 1 310 ? -11.68 14.141 10.203 1 70.12 310 GLU A N 1
ATOM 2513 C CA . GLU A 1 310 ? -11.516 13.805 8.797 1 70.12 310 GLU A CA 1
ATOM 2514 C C . GLU A 1 310 ? -11.164 12.336 8.609 1 70.12 310 GLU A C 1
ATOM 2516 O O . GLU A 1 310 ? -11.672 11.68 7.695 1 70.12 310 GLU A O 1
ATOM 2521 N N . PHE A 1 311 ? -10.359 11.773 9.438 1 75.19 311 PHE A N 1
ATOM 2522 C CA . PHE A 1 311 ? -9.984 10.367 9.406 1 75.19 311 PHE A CA 1
ATOM 2523 C C . PHE A 1 311 ? -11.211 9.484 9.602 1 75.19 311 PHE A C 1
ATOM 2525 O O . PHE A 1 311 ? -11.406 8.516 8.859 1 75.19 311 PHE A O 1
ATOM 2532 N N . TYR A 1 312 ? -12.031 9.844 10.547 1 70.06 312 TYR A N 1
ATOM 2533 C CA . TYR A 1 312 ? -13.211 9.055 10.859 1 70.06 312 TYR A CA 1
ATOM 2534 C C . TYR A 1 312 ? -14.219 9.102 9.727 1 70.06 312 TYR A C 1
ATOM 2536 O O . TYR A 1 312 ? -14.883 8.109 9.43 1 70.06 312 TYR A O 1
ATOM 2544 N N . GLN A 1 313 ? -14.289 10.25 9.18 1 65.5 313 GLN A N 1
ATOM 2545 C CA . GLN A 1 313 ? -15.219 10.391 8.062 1 65.5 313 GLN A CA 1
ATOM 2546 C C . GLN A 1 313 ? -14.773 9.555 6.867 1 65.5 313 GLN A C 1
ATOM 2548 O O . GLN A 1 313 ? -15.602 8.977 6.164 1 65.5 313 GLN A O 1
ATOM 2553 N N . ASP A 1 314 ? -13.453 9.445 6.648 1 60.75 314 ASP A N 1
ATOM 2554 C CA . ASP A 1 314 ? -12.898 8.656 5.551 1 60.75 314 ASP A CA 1
ATOM 2555 C C . ASP A 1 314 ? -13.148 7.168 5.77 1 60.75 314 ASP A C 1
ATOM 2557 O O . ASP A 1 314 ? -13.383 6.426 4.812 1 60.75 314 ASP A O 1
ATOM 2561 N N . TYR A 1 315 ? -13.117 6.688 6.855 1 59.25 315 TYR A N 1
ATOM 2562 C CA . TYR A 1 315 ? -13.203 5.258 7.113 1 59.25 315 TYR A CA 1
ATOM 2563 C C . TYR A 1 315 ? -14.586 4.879 7.629 1 59.25 315 TYR A C 1
ATOM 2565 O O . TYR A 1 315 ? -14.961 3.701 7.621 1 59.25 315 TYR A O 1
ATOM 2573 N N . GLN A 1 316 ? -15.328 5.688 8.234 1 52 316 GLN A N 1
ATOM 2574 C CA . GLN A 1 316 ? -16.719 5.348 8.531 1 52 316 GLN A CA 1
ATOM 2575 C C . GLN A 1 316 ? -17.516 5.098 7.254 1 52 316 GLN A C 1
ATOM 2577 O O . GLN A 1 316 ? -18.438 4.281 7.238 1 52 316 GLN A O 1
ATOM 2582 N N . ASN A 1 317 ? -17.281 5.785 6.141 1 42.84 317 ASN A N 1
ATOM 2583 C CA . ASN A 1 317 ? -18.047 5.539 4.918 1 42.84 317 ASN A CA 1
ATOM 2584 C C . ASN A 1 317 ? -17.516 4.309 4.176 1 42.84 317 ASN A C 1
ATOM 2586 O O . ASN A 1 317 ? -18 3.99 3.086 1 42.84 317 ASN A O 1
ATOM 2590 N N . ASP A 1 318 ? -16.516 3.836 4.391 1 37.84 318 ASP A N 1
ATOM 2591 C CA . ASP A 1 318 ? -16.125 2.572 3.77 1 37.84 318 ASP A CA 1
ATOM 2592 C C . ASP A 1 318 ? -16.641 1.383 4.574 1 37.84 318 ASP A C 1
ATOM 2594 O O . ASP A 1 318 ? -16.609 1.398 5.805 1 37.84 318 ASP A O 1
ATOM 2598 N N . MET B 1 1 ? -5.266 2.646 -15.023 1 56.22 1 MET B N 1
ATOM 2599 C CA . MET B 1 1 ? -5.691 2.014 -16.266 1 56.22 1 MET B CA 1
ATOM 2600 C C . MET B 1 1 ? -7.199 1.8 -16.281 1 56.22 1 MET B C 1
ATOM 2602 O O . MET B 1 1 ? -7.789 1.433 -15.273 1 56.22 1 MET B O 1
ATOM 2606 N N . GLY B 1 2 ? -7.68 2.355 -17.328 1 64.31 2 GLY B N 1
ATOM 2607 C CA . GLY B 1 2 ? -9.086 2.02 -17.453 1 64.31 2 GLY B CA 1
ATOM 2608 C C . GLY B 1 2 ? -9.352 0.528 -17.391 1 64.31 2 GLY B C 1
ATOM 2609 O O . GLY B 1 2 ? -8.469 -0.279 -17.688 1 64.31 2 GLY B O 1
ATOM 2610 N N . SER B 1 3 ? -10.43 0.096 -16.891 1 77.31 3 SER B N 1
ATOM 2611 C CA . SER B 1 3 ? -10.82 -1.3 -16.703 1 77.31 3 SER B CA 1
ATOM 2612 C C . SER B 1 3 ? -10.641 -2.094 -18 1 77.31 3 SER B C 1
ATOM 2614 O O . SER B 1 3 ? -10.094 -3.195 -17.984 1 77.31 3 SER B O 1
ATOM 2616 N N . VAL B 1 4 ? -10.977 -1.429 -19.062 1 79.62 4 VAL B N 1
ATOM 2617 C CA . VAL B 1 4 ? -10.922 -2.113 -20.359 1 79.62 4 VAL B CA 1
ATOM 2618 C C . VAL B 1 4 ? -9.461 -2.287 -20.781 1 79.62 4 VAL B C 1
ATOM 2620 O O . VAL B 1 4 ? -9.07 -3.355 -21.266 1 79.62 4 VAL B O 1
ATOM 2623 N N . GLU B 1 5 ? -8.742 -1.273 -20.703 1 80.56 5 GLU B N 1
ATOM 2624 C CA . GLU B 1 5 ? -7.328 -1.321 -21.078 1 80.56 5 GLU B CA 1
ATOM 2625 C C . GLU B 1 5 ? -6.574 -2.357 -20.25 1 80.56 5 GLU B C 1
ATOM 2627 O O . GLU B 1 5 ? -5.77 -3.121 -20.781 1 80.56 5 GLU B O 1
ATOM 2632 N N . ARG B 1 6 ? -6.879 -2.408 -19.031 1 83.75 6 ARG B N 1
ATOM 2633 C CA . ARG B 1 6 ? -6.258 -3.381 -18.141 1 83.75 6 ARG B CA 1
ATOM 2634 C C . ARG B 1 6 ? -6.598 -4.809 -18.562 1 83.75 6 ARG B C 1
ATOM 2636 O O . ARG B 1 6 ? -5.715 -5.664 -18.641 1 83.75 6 ARG B O 1
ATOM 2643 N N . THR B 1 7 ? -7.883 -4.977 -18.797 1 89.38 7 THR B N 1
ATOM 2644 C CA . THR B 1 7 ? -8.367 -6.297 -19.188 1 89.38 7 THR B CA 1
ATOM 2645 C C . THR B 1 7 ? -7.695 -6.762 -20.484 1 89.38 7 THR B C 1
ATOM 2647 O O . THR B 1 7 ? -7.238 -7.902 -20.562 1 89.38 7 THR B O 1
ATOM 2650 N N . LEU B 1 8 ? -7.566 -5.867 -21.391 1 89.5 8 LEU B N 1
ATOM 2651 C CA . LEU B 1 8 ? -6.98 -6.23 -22.672 1 89.5 8 LEU B CA 1
ATOM 2652 C C . LEU B 1 8 ? -5.488 -6.504 -22.531 1 89.5 8 LEU B C 1
ATOM 2654 O O . LEU B 1 8 ? -4.973 -7.461 -23.109 1 89.5 8 LEU B O 1
ATOM 2658 N N . LYS B 1 9 ? -4.867 -5.68 -21.781 1 88.06 9 LYS B N 1
ATOM 2659 C CA . LYS B 1 9 ? -3.432 -5.855 -21.562 1 88.06 9 LYS B CA 1
ATOM 2660 C C . LYS B 1 9 ? -3.133 -7.18 -20.875 1 88.06 9 LYS B C 1
ATOM 2662 O O . LYS B 1 9 ? -2.254 -7.93 -21.312 1 88.06 9 LYS B O 1
ATOM 2667 N N . MET B 1 10 ? -3.918 -7.48 -19.844 1 91.88 10 MET B N 1
ATOM 2668 C CA . MET B 1 10 ? -3.699 -8.695 -19.062 1 91.88 10 MET B CA 1
ATOM 2669 C C . MET B 1 10 ? -4.031 -9.938 -19.875 1 91.88 10 MET B C 1
ATOM 2671 O O . MET B 1 10 ? -3.277 -10.906 -19.875 1 91.88 10 MET B O 1
ATOM 2675 N N . THR B 1 11 ? -5.117 -9.82 -20.594 1 94.75 11 THR B N 1
ATOM 2676 C CA . THR B 1 11 ? -5.551 -10.953 -21.391 1 94.75 11 THR B CA 1
ATOM 2677 C C . THR B 1 11 ? -4.582 -11.211 -22.547 1 94.75 11 THR B C 1
ATOM 2679 O O . THR B 1 11 ? -4.129 -12.336 -22.75 1 94.75 11 THR B O 1
ATOM 2682 N N . LEU B 1 12 ? -4.227 -10.195 -23.203 1 94.69 12 LEU B N 1
ATOM 2683 C CA . LEU B 1 12 ? -3.361 -10.344 -24.375 1 94.69 12 LEU B CA 1
ATOM 2684 C C . LEU B 1 12 ? -1.961 -10.781 -23.953 1 94.69 12 LEU B C 1
ATOM 2686 O O . LEU B 1 12 ? -1.351 -11.633 -24.594 1 94.69 12 LEU B O 1
ATOM 2690 N N . ALA B 1 13 ? -1.454 -10.164 -22.938 1 94.69 13 ALA B N 1
ATOM 2691 C CA . ALA B 1 13 ? -0.141 -10.57 -22.438 1 94.69 13 ALA B CA 1
ATOM 2692 C C . ALA B 1 13 ? -0.123 -12.062 -22.094 1 94.69 13 ALA B C 1
ATOM 2694 O O . ALA B 1 13 ? 0.812 -12.773 -22.453 1 94.69 13 ALA B O 1
ATOM 2695 N N . THR B 1 14 ? -1.175 -12.492 -21.422 1 96.31 14 THR B N 1
ATOM 2696 C CA . THR B 1 14 ? -1.281 -13.891 -21.016 1 96.31 14 THR B CA 1
ATOM 2697 C C . THR B 1 14 ? -1.363 -14.812 -22.219 1 96.31 14 THR B C 1
ATOM 2699 O O . THR B 1 14 ? -0.616 -15.789 -22.312 1 96.31 14 THR B O 1
ATOM 2702 N N . ILE B 1 15 ? -2.184 -14.469 -23.172 1 96.75 15 ILE B N 1
ATOM 2703 C CA . ILE B 1 15 ? -2.434 -15.32 -24.328 1 96.75 15 ILE B CA 1
ATOM 2704 C C . ILE B 1 15 ? -1.207 -15.336 -25.234 1 96.75 15 ILE B C 1
ATOM 2706 O O . ILE B 1 15 ? -0.789 -16.391 -25.719 1 96.75 15 ILE B O 1
ATOM 2710 N N . VAL B 1 16 ? -0.629 -14.219 -25.469 1 97.31 16 VAL B N 1
ATOM 2711 C CA . VAL B 1 16 ? 0.549 -14.133 -26.312 1 97.31 16 VAL B CA 1
ATOM 2712 C C . VAL B 1 16 ? 1.696 -14.93 -25.703 1 97.31 16 VAL B C 1
ATOM 2714 O O . VAL B 1 16 ? 2.414 -15.641 -26.406 1 97.31 16 VAL B O 1
ATOM 2717 N N . ALA B 1 17 ? 1.86 -14.82 -24.422 1 97.81 17 ALA B N 1
ATOM 2718 C CA . ALA B 1 17 ? 2.902 -15.578 -23.734 1 97.81 17 ALA B CA 1
ATOM 2719 C C . ALA B 1 17 ? 2.691 -17.078 -23.906 1 97.81 17 ALA B C 1
ATOM 2721 O O . ALA B 1 17 ? 3.639 -17.828 -24.172 1 97.81 17 ALA B O 1
ATOM 2722 N N . ILE B 1 18 ? 1.489 -17.516 -23.797 1 97.56 18 ILE B N 1
ATOM 2723 C CA . ILE B 1 18 ? 1.156 -18.922 -23.938 1 97.56 18 ILE B CA 1
ATOM 2724 C C . ILE B 1 18 ? 1.445 -19.375 -25.375 1 97.56 18 ILE B C 1
ATOM 2726 O O . ILE B 1 18 ? 2.066 -20.422 -25.578 1 97.56 18 ILE B O 1
ATOM 2730 N N . LEU B 1 19 ? 1.051 -18.609 -26.344 1 97.5 19 LEU B N 1
ATOM 2731 C CA . LEU B 1 19 ? 1.236 -18.953 -27.75 1 97.5 19 LEU B CA 1
ATOM 2732 C C . LEU B 1 19 ? 2.719 -19.047 -28.094 1 97.5 19 LEU B C 1
ATOM 2734 O O . LEU B 1 19 ? 3.145 -19.953 -28.812 1 97.5 19 LEU B O 1
ATOM 2738 N N . ILE B 1 20 ? 3.473 -18.141 -27.578 1 98 20 ILE B N 1
ATOM 2739 C CA . ILE B 1 20 ? 4.914 -18.156 -27.812 1 98 20 ILE B CA 1
ATOM 2740 C C . ILE B 1 20 ? 5.52 -19.406 -27.156 1 98 20 ILE B C 1
ATOM 2742 O O . ILE B 1 20 ? 6.363 -20.078 -27.766 1 98 20 ILE B O 1
ATOM 2746 N N . ALA B 1 21 ? 5.098 -19.719 -25.969 1 97.94 21 ALA B N 1
ATOM 2747 C CA . ALA B 1 21 ? 5.594 -20.906 -25.281 1 97.94 21 ALA B CA 1
ATOM 2748 C C . ALA B 1 21 ? 5.266 -22.172 -26.062 1 97.94 21 ALA B C 1
ATOM 2750 O O . ALA B 1 21 ? 6.094 -23.078 -26.172 1 97.94 21 ALA B O 1
ATOM 2751 N N . TYR B 1 22 ? 4.078 -22.234 -26.672 1 96.94 22 TYR B N 1
ATOM 2752 C CA . TYR B 1 22 ? 3.701 -23.359 -27.516 1 96.94 22 TYR B CA 1
ATOM 2753 C C . TYR B 1 22 ? 4.586 -23.438 -28.75 1 96.94 22 TYR B C 1
ATOM 2755 O O . TYR B 1 22 ? 5.023 -24.531 -29.141 1 96.94 22 TYR B O 1
ATOM 2763 N N . GLN B 1 23 ? 4.816 -22.375 -29.328 1 97.31 23 GLN B N 1
ATOM 2764 C CA . GLN B 1 23 ? 5.633 -22.328 -30.547 1 97.31 23 GLN B CA 1
ATOM 2765 C C . GLN B 1 23 ? 7.062 -22.766 -30.25 1 97.31 23 GLN B C 1
ATOM 2767 O O . GLN B 1 23 ? 7.711 -23.391 -31.109 1 97.31 23 GLN B O 1
ATOM 2772 N N . LEU B 1 24 ? 7.504 -22.516 -29.078 1 97.56 24 LEU B N 1
ATOM 2773 C CA . LEU B 1 24 ? 8.852 -22.891 -28.672 1 97.56 24 LEU B CA 1
ATOM 2774 C C . LEU B 1 24 ? 8.875 -24.312 -28.094 1 97.56 24 LEU B C 1
ATOM 2776 O O . LEU B 1 24 ? 9.922 -24.781 -27.656 1 97.56 24 LEU B O 1
ATOM 2780 N N . HIS B 1 25 ? 7.711 -24.953 -28.016 1 97.06 25 HIS B N 1
ATOM 2781 C CA . HIS B 1 25 ? 7.539 -26.312 -27.547 1 97.06 25 HIS B CA 1
ATOM 2782 C C . HIS B 1 25 ? 8.016 -26.453 -26.094 1 97.06 25 HIS B C 1
ATOM 2784 O O . HIS B 1 25 ? 8.727 -27.406 -25.766 1 97.06 25 HIS B O 1
ATOM 2790 N N . LEU B 1 26 ? 7.703 -25.5 -25.359 1 96.94 26 LEU B N 1
ATOM 2791 C CA . LEU B 1 26 ? 8.039 -25.547 -23.938 1 96.94 26 LEU B CA 1
ATOM 2792 C C . LEU B 1 26 ? 7.016 -26.375 -23.172 1 96.94 26 LEU B C 1
ATOM 2794 O O . LEU B 1 26 ? 5.82 -26.344 -23.469 1 96.94 26 LEU B O 1
ATOM 2798 N N . ASP B 1 27 ? 7.516 -27.125 -22.25 1 95.62 27 ASP B N 1
ATOM 2799 C CA . ASP B 1 27 ? 6.617 -27.812 -21.328 1 95.62 27 ASP B CA 1
ATOM 2800 C C . ASP B 1 27 ? 5.957 -26.844 -20.359 1 95.62 27 ASP B C 1
ATOM 2802 O O . ASP B 1 27 ? 6.566 -25.844 -19.953 1 95.62 27 ASP B O 1
ATOM 2806 N N . TYR B 1 28 ? 4.656 -27.109 -20.031 1 95.12 28 TYR B N 1
ATOM 2807 C CA . TYR B 1 28 ? 3.908 -26.266 -19.094 1 95.12 28 TYR B CA 1
ATOM 2808 C C . TYR B 1 28 ? 3.705 -24.875 -19.656 1 95.12 28 TYR B C 1
ATOM 2810 O O . TYR B 1 28 ? 3.936 -23.875 -18.953 1 95.12 28 TYR B O 1
ATOM 2818 N N . ALA B 1 29 ? 3.314 -24.781 -20.891 1 95.94 29 ALA B N 1
ATOM 2819 C CA . ALA B 1 29 ? 3.191 -23.531 -21.625 1 95.94 29 ALA B CA 1
ATOM 2820 C C . ALA B 1 29 ? 2.246 -22.562 -20.906 1 95.94 29 ALA B C 1
ATOM 2822 O O . ALA B 1 29 ? 2.449 -21.344 -20.938 1 95.94 29 ALA B O 1
ATOM 2823 N N . MET B 1 30 ? 1.297 -23.078 -20.172 1 94.56 30 MET B N 1
ATOM 2824 C CA . MET B 1 30 ? 0.322 -22.25 -19.469 1 94.56 30 MET B CA 1
ATOM 2825 C C . MET B 1 30 ? 0.996 -21.422 -18.375 1 94.56 30 MET B C 1
ATOM 2827 O O . MET B 1 30 ? 0.534 -20.328 -18.047 1 94.56 30 MET B O 1
ATOM 2831 N N . SER B 1 31 ? 2.129 -21.938 -17.859 1 95.5 31 SER B N 1
ATOM 2832 C CA . SER B 1 31 ? 2.848 -21.25 -16.797 1 95.5 31 SER B CA 1
ATOM 2833 C C . SER B 1 31 ? 3.424 -19.922 -17.297 1 95.5 31 SER B C 1
ATOM 2835 O O . SER B 1 31 ? 3.504 -18.953 -16.531 1 95.5 31 SER B O 1
ATOM 2837 N N . ALA B 1 32 ? 3.807 -19.891 -18.578 1 96.81 32 ALA B N 1
ATOM 2838 C CA . ALA B 1 32 ? 4.27 -18.625 -19.141 1 96.81 32 ALA B CA 1
ATOM 2839 C C . ALA B 1 32 ? 3.17 -17.578 -19.109 1 96.81 32 ALA B C 1
ATOM 2841 O O . ALA B 1 32 ? 3.438 -16.391 -18.859 1 96.81 32 ALA B O 1
ATOM 2842 N N . GLY B 1 33 ? 1.995 -17.969 -19.422 1 96.12 33 GLY B N 1
ATOM 2843 C CA . GLY B 1 33 ? 0.856 -17.062 -19.359 1 96.12 33 GLY B CA 1
ATOM 2844 C C . GLY B 1 33 ? 0.583 -16.547 -17.953 1 96.12 33 GLY B C 1
ATOM 2845 O O . GLY B 1 33 ? 0.309 -15.367 -17.766 1 96.12 33 GLY B O 1
ATOM 2846 N N . ILE B 1 34 ? 0.696 -17.453 -16.969 1 93.5 34 ILE B N 1
ATOM 2847 C CA . ILE B 1 34 ? 0.452 -17.078 -15.578 1 93.5 34 ILE B CA 1
ATOM 2848 C C . ILE B 1 34 ? 1.522 -16.078 -15.117 1 93.5 34 ILE B C 1
ATOM 2850 O O . ILE B 1 34 ? 1.221 -15.117 -14.414 1 93.5 34 ILE B O 1
ATOM 2854 N N . ILE B 1 35 ? 2.75 -16.344 -15.516 1 94.31 35 ILE B N 1
ATOM 2855 C CA . ILE B 1 35 ? 3.846 -15.438 -15.188 1 94.31 35 ILE B CA 1
ATOM 2856 C C . ILE B 1 35 ? 3.584 -14.062 -15.805 1 94.31 35 ILE B C 1
ATOM 2858 O O . ILE B 1 35 ? 3.771 -13.031 -15.141 1 94.31 35 ILE B O 1
ATOM 2862 N N . ALA B 1 36 ? 3.102 -14.047 -17.016 1 94.56 36 ALA B N 1
ATOM 2863 C CA . ALA B 1 36 ? 2.76 -12.789 -17.672 1 94.56 36 ALA B CA 1
ATOM 2864 C C . ALA B 1 36 ? 1.634 -12.07 -16.938 1 94.56 36 ALA B C 1
ATOM 2866 O O . ALA B 1 36 ? 1.698 -10.859 -16.719 1 94.56 36 ALA B O 1
ATOM 2867 N N . LEU B 1 37 ? 0.666 -12.859 -16.594 1 92 37 LEU B N 1
ATOM 2868 C CA . LEU B 1 37 ? -0.492 -12.32 -15.898 1 92 37 LEU B CA 1
ATOM 2869 C C . LEU B 1 37 ? -0.07 -11.641 -14.602 1 92 37 LEU B C 1
ATOM 2871 O O . LEU B 1 37 ? -0.581 -10.57 -14.258 1 92 37 LEU B O 1
ATOM 2875 N N . LEU B 1 38 ? 0.917 -12.188 -13.961 1 86.56 38 LEU B N 1
ATOM 2876 C CA . LEU B 1 38 ? 1.425 -11.68 -12.695 1 86.56 38 LEU B CA 1
ATOM 2877 C C . LEU B 1 38 ? 2.336 -10.477 -12.914 1 86.56 38 LEU B C 1
ATOM 2879 O O . LEU B 1 38 ? 2.58 -9.695 -11.992 1 86.56 38 LEU B O 1
ATOM 2883 N N . SER B 1 39 ? 2.801 -10.32 -14.125 1 87.69 39 SER B N 1
ATOM 2884 C CA . SER B 1 39 ? 3.857 -9.344 -14.375 1 87.69 39 SER B CA 1
ATOM 2885 C C . SER B 1 39 ? 3.301 -8.078 -15.016 1 87.69 39 SER B C 1
ATOM 2887 O O . SER B 1 39 ? 4.027 -7.098 -15.195 1 87.69 39 SER B O 1
ATOM 2889 N N . VAL B 1 40 ? 2.059 -8.164 -15.398 1 84.56 40 VAL B N 1
ATOM 2890 C CA . VAL B 1 40 ? 1.438 -6.957 -15.93 1 84.56 40 VAL B CA 1
ATOM 2891 C C . VAL B 1 40 ? 1.023 -6.043 -14.781 1 84.56 40 VAL B C 1
ATOM 2893 O O . VAL B 1 40 ? 0.191 -6.414 -13.953 1 84.56 40 VAL B O 1
ATOM 2896 N N . LEU B 1 41 ? 1.718 -4.887 -14.734 1 74.62 41 LEU B N 1
ATOM 2897 C CA . LEU B 1 41 ? 1.465 -3.947 -13.648 1 74.62 41 LEU B CA 1
ATOM 2898 C C . LEU B 1 41 ? 0.952 -2.617 -14.188 1 74.62 41 LEU B C 1
ATOM 2900 O O . LEU B 1 41 ? 0.765 -2.463 -15.398 1 74.62 41 LEU B O 1
ATOM 2904 N N . ASP B 1 42 ? 0.715 -1.789 -13.328 1 64.25 42 ASP B N 1
ATOM 2905 C CA . ASP B 1 42 ? 0.034 -0.549 -13.688 1 64.25 42 ASP B CA 1
ATOM 2906 C C . ASP B 1 42 ? 0.988 0.421 -14.383 1 64.25 42 ASP B C 1
ATOM 2908 O O . ASP B 1 42 ? 0.574 1.196 -15.25 1 64.25 42 ASP B O 1
ATOM 2912 N N . THR B 1 43 ? 2.287 0.402 -13.945 1 65 43 THR B N 1
ATOM 2913 C CA . THR B 1 43 ? 3.221 1.354 -14.539 1 65 43 THR B CA 1
ATOM 2914 C C . THR B 1 43 ? 4.406 0.627 -15.164 1 65 43 THR B C 1
ATOM 2916 O O . THR B 1 43 ? 4.719 -0.504 -14.789 1 65 43 THR B O 1
ATOM 2919 N N . ARG B 1 44 ? 5 1.326 -16.109 1 74.5 44 ARG B N 1
ATOM 2920 C CA . ARG B 1 44 ? 6.176 0.778 -16.766 1 74.5 44 ARG B CA 1
ATOM 2921 C C . ARG B 1 44 ? 7.336 0.61 -15.789 1 74.5 44 ARG B C 1
ATOM 2923 O O . ARG B 1 44 ? 8.031 -0.404 -15.82 1 74.5 44 ARG B O 1
ATOM 2930 N N . LYS B 1 45 ? 7.551 1.613 -14.945 1 69.44 45 LYS B N 1
ATOM 2931 C CA . LYS B 1 45 ? 8.68 1.603 -14.016 1 69.44 45 LYS B CA 1
ATOM 2932 C C . LYS B 1 45 ? 8.547 0.465 -13.008 1 69.44 45 LYS B C 1
ATOM 2934 O O . LYS B 1 45 ? 9.508 -0.26 -12.75 1 69.44 45 LYS B O 1
ATOM 2939 N N . SER B 1 46 ? 7.395 0.313 -12.516 1 72.38 46 SER B N 1
ATOM 2940 C CA . SER B 1 46 ? 7.16 -0.749 -11.547 1 72.38 46 SER B CA 1
ATOM 2941 C C . SER B 1 46 ? 7.316 -2.127 -12.18 1 72.38 46 SER B C 1
ATOM 2943 O O . SER B 1 46 ? 7.836 -3.051 -11.547 1 72.38 46 SER B O 1
ATOM 2945 N N . SER B 1 47 ? 6.902 -2.176 -13.453 1 81.25 47 SER B N 1
ATOM 2946 C CA . SER B 1 47 ? 7.027 -3.447 -14.156 1 81.25 47 SER B CA 1
ATOM 2947 C C . SER B 1 47 ? 8.492 -3.82 -14.367 1 81.25 47 SER B C 1
ATOM 2949 O O . SER B 1 47 ? 8.859 -4.988 -14.25 1 81.25 47 SER B O 1
ATOM 2951 N N . LEU B 1 48 ? 9.273 -2.855 -14.625 1 82.62 48 LEU B N 1
ATOM 2952 C CA . LEU B 1 48 ? 10.695 -3.092 -14.859 1 82.62 48 LEU B CA 1
ATOM 2953 C C . LEU B 1 48 ? 11.398 -3.502 -13.57 1 82.62 48 LEU B C 1
ATOM 2955 O O . LEU B 1 48 ? 12.25 -4.395 -13.586 1 82.62 48 LEU B O 1
ATOM 2959 N N . VAL B 1 49 ? 11.094 -2.9 -12.547 1 81.06 49 VAL B N 1
ATOM 2960 C CA . VAL B 1 49 ? 11.695 -3.197 -11.25 1 81.06 49 VAL B CA 1
ATOM 2961 C C . VAL B 1 49 ? 11.32 -4.613 -10.82 1 81.06 49 VAL B C 1
ATOM 2963 O O . VAL B 1 49 ? 12.172 -5.383 -10.383 1 81.06 49 VAL B O 1
ATOM 2966 N N . VAL B 1 50 ? 10.102 -4.973 -10.969 1 84.25 50 VAL B N 1
ATOM 2967 C CA . VAL B 1 50 ? 9.617 -6.293 -10.57 1 84.25 50 VAL B CA 1
ATOM 2968 C C . VAL B 1 50 ? 10.25 -7.363 -11.461 1 84.25 50 VAL B C 1
ATOM 2970 O O . VAL B 1 50 ? 10.625 -8.438 -10.984 1 84.25 50 VAL B O 1
ATOM 2973 N N . ALA B 1 51 ? 10.336 -6.977 -12.672 1 90.56 51 ALA B N 1
ATOM 2974 C CA . ALA B 1 51 ? 10.961 -7.914 -13.602 1 90.56 51 ALA B CA 1
ATOM 2975 C C . ALA B 1 51 ? 12.406 -8.195 -13.211 1 90.56 51 ALA B C 1
ATOM 2977 O O . ALA B 1 51 ? 12.859 -9.344 -13.258 1 90.56 51 ALA B O 1
ATOM 2978 N N . ARG B 1 52 ? 13.086 -7.184 -12.875 1 90.19 52 ARG B N 1
ATOM 2979 C CA . ARG B 1 52 ? 14.477 -7.332 -12.445 1 90.19 52 ARG B CA 1
ATOM 2980 C C . ARG B 1 52 ? 14.562 -8.164 -11.164 1 90.19 52 ARG B C 1
ATOM 2982 O O . ARG B 1 52 ? 15.398 -9.062 -11.062 1 90.19 52 ARG B O 1
ATOM 2989 N N . ASN B 1 53 ? 13.758 -7.891 -10.234 1 89.5 53 ASN B N 1
ATOM 2990 C CA . ASN B 1 53 ? 13.734 -8.625 -8.977 1 89.5 53 ASN B CA 1
ATOM 2991 C C . ASN B 1 53 ? 13.406 -10.102 -9.195 1 89.5 53 ASN B C 1
ATOM 2993 O O . ASN B 1 53 ? 14 -10.977 -8.555 1 89.5 53 ASN B O 1
ATOM 2997 N N . ARG B 1 54 ? 12.484 -10.32 -10.062 1 92.81 54 ARG B N 1
ATOM 2998 C CA . ARG B 1 54 ? 12.102 -11.695 -10.352 1 92.81 54 ARG B CA 1
ATOM 2999 C C . ARG B 1 54 ? 13.219 -12.445 -11.062 1 92.81 54 ARG B C 1
ATOM 3001 O O . ARG B 1 54 ? 13.406 -13.648 -10.852 1 92.81 54 ARG B O 1
ATOM 3008 N N . LEU B 1 55 ? 13.898 -11.68 -11.883 1 95.44 55 LEU B N 1
ATOM 3009 C CA . LEU B 1 55 ? 15.031 -12.305 -12.555 1 95.44 55 LEU B CA 1
ATOM 3010 C C . LEU B 1 55 ? 16.094 -12.727 -11.539 1 95.44 55 LEU B C 1
ATOM 3012 O O . LEU B 1 55 ? 16.609 -13.844 -11.609 1 95.44 55 LEU B O 1
ATOM 3016 N N . LEU B 1 56 ? 16.391 -11.898 -10.656 1 95.69 56 LEU B N 1
ATOM 3017 C CA . LEU B 1 56 ? 17.359 -12.203 -9.602 1 95.69 56 LEU B CA 1
ATOM 3018 C C . LEU B 1 56 ? 16.859 -13.336 -8.711 1 95.69 56 LEU B C 1
ATOM 3020 O O . LEU B 1 56 ? 17.625 -14.227 -8.344 1 95.69 56 LEU B O 1
ATOM 3024 N N . SER B 1 57 ? 15.594 -13.258 -8.391 1 95.38 57 SER B N 1
ATOM 3025 C CA . SER B 1 57 ? 14.977 -14.312 -7.594 1 95.38 57 SER B CA 1
ATOM 3026 C C . SER B 1 57 ? 15.07 -15.664 -8.297 1 95.38 57 SER B C 1
ATOM 3028 O O . SER B 1 57 ? 15.258 -16.703 -7.645 1 95.38 57 SER B O 1
ATOM 3030 N N . PHE B 1 58 ? 14.922 -15.617 -9.602 1 96.94 58 PHE B N 1
ATOM 3031 C CA . PHE B 1 58 ? 14.961 -16.844 -10.383 1 96.94 58 PHE B CA 1
ATOM 3032 C C . PHE B 1 58 ? 16.312 -17.547 -10.211 1 96.94 58 PHE B C 1
ATOM 3034 O O . PHE B 1 58 ? 16.359 -18.734 -9.883 1 96.94 58 PHE B O 1
ATOM 3041 N N . PHE B 1 59 ? 17.344 -16.844 -10.383 1 97.25 59 PHE B N 1
ATOM 3042 C CA . PHE B 1 59 ? 18.672 -17.422 -10.32 1 97.25 59 PHE B CA 1
ATOM 3043 C C . PHE B 1 59 ? 18.984 -17.906 -8.906 1 97.25 59 PHE B C 1
ATOM 3045 O O . PHE B 1 59 ? 19.547 -18.984 -8.719 1 97.25 59 PHE B O 1
ATOM 3052 N N . LEU B 1 60 ? 18.609 -17.156 -7.973 1 97.19 60 LEU B N 1
ATOM 3053 C CA . LEU B 1 60 ? 18.812 -17.547 -6.582 1 97.19 60 LEU B CA 1
ATOM 3054 C C . LEU B 1 60 ? 18 -18.781 -6.234 1 97.19 60 LEU B C 1
ATOM 3056 O O . LEU B 1 60 ? 18.531 -19.734 -5.656 1 97.19 60 LEU B O 1
ATOM 3060 N N . ALA B 1 61 ? 16.75 -18.75 -6.57 1 97.56 61 ALA B N 1
ATOM 3061 C CA . ALA B 1 61 ? 15.836 -19.828 -6.234 1 97.56 61 ALA B CA 1
ATOM 3062 C C . ALA B 1 61 ? 16.219 -21.125 -6.934 1 97.56 61 ALA B C 1
ATOM 3064 O O . ALA B 1 61 ? 16.219 -22.188 -6.32 1 97.56 61 ALA B O 1
ATOM 3065 N N . PHE B 1 62 ? 16.5 -21 -8.164 1 97.69 62 PHE B N 1
ATOM 3066 C CA . PHE B 1 62 ? 16.844 -22.219 -8.906 1 97.69 62 PHE B CA 1
ATOM 3067 C C . PHE B 1 62 ? 18.203 -22.75 -8.461 1 97.69 62 PHE B C 1
ATOM 3069 O O . PHE B 1 62 ? 18.422 -23.969 -8.445 1 97.69 62 PHE B O 1
ATOM 3076 N N . GLY B 1 63 ? 19.125 -21.859 -8.141 1 97.81 63 GLY B N 1
ATOM 3077 C CA . GLY B 1 63 ? 20.375 -22.312 -7.555 1 97.81 63 GLY B CA 1
ATOM 3078 C C . GLY B 1 63 ? 20.172 -23.109 -6.277 1 97.81 63 GLY B C 1
ATOM 3079 O O . GLY B 1 63 ? 20.766 -24.188 -6.121 1 97.81 63 GLY B O 1
ATOM 3080 N N . ILE B 1 64 ? 19.375 -22.641 -5.398 1 97.69 64 ILE B N 1
ATOM 3081 C CA . ILE B 1 64 ? 19.109 -23.297 -4.129 1 97.69 64 ILE B CA 1
ATOM 3082 C C . ILE B 1 64 ? 18.328 -24.594 -4.379 1 97.69 64 ILE B C 1
ATOM 3084 O O . ILE B 1 64 ? 18.578 -25.609 -3.723 1 97.69 64 ILE B O 1
ATOM 3088 N N . ALA B 1 65 ? 17.391 -24.531 -5.309 1 97.88 65 ALA B N 1
ATOM 3089 C CA . ALA B 1 65 ? 16.625 -25.719 -5.641 1 97.88 65 ALA B CA 1
ATOM 3090 C C . ALA B 1 65 ? 17.531 -26.844 -6.133 1 97.88 65 ALA B C 1
ATOM 3092 O O . ALA B 1 65 ? 17.375 -28 -5.727 1 97.88 65 ALA B O 1
ATOM 3093 N N . MET B 1 66 ? 18.438 -26.484 -7.012 1 97.44 66 MET B N 1
ATOM 3094 C CA . MET B 1 66 ? 19.375 -27.484 -7.535 1 97.44 66 MET B CA 1
ATOM 3095 C C . MET B 1 66 ? 20.172 -28.125 -6.41 1 97.44 66 MET B C 1
ATOM 3097 O O . MET B 1 66 ? 20.375 -29.344 -6.402 1 97.44 66 MET B O 1
ATOM 3101 N N . MET B 1 67 ? 20.578 -27.312 -5.48 1 97.56 67 MET B N 1
ATOM 3102 C CA . MET B 1 67 ? 21.344 -27.812 -4.344 1 97.56 67 MET B CA 1
ATOM 3103 C C . MET B 1 67 ? 20.484 -28.734 -3.467 1 97.56 67 MET B C 1
ATOM 3105 O O . MET B 1 67 ? 20.906 -29.828 -3.111 1 97.56 67 MET B O 1
ATOM 3109 N N . CYS B 1 68 ? 19.328 -28.359 -3.131 1 97.44 68 CYS B N 1
ATOM 3110 C CA . CYS B 1 68 ? 18.438 -29.109 -2.238 1 97.44 68 CYS B CA 1
ATOM 3111 C C . CYS B 1 68 ? 18 -30.422 -2.873 1 97.44 68 CYS B C 1
ATOM 3113 O O . CYS B 1 68 ? 17.984 -31.453 -2.215 1 97.44 68 CYS B O 1
ATOM 3115 N N . PHE B 1 69 ? 17.656 -30.375 -4.191 1 97.06 69 PHE B N 1
ATOM 3116 C CA . PHE B 1 69 ? 17.156 -31.562 -4.855 1 97.06 69 PHE B CA 1
ATOM 3117 C C . PHE B 1 69 ? 18.281 -32.531 -5.152 1 97.06 69 PHE B C 1
ATOM 3119 O O . PHE B 1 69 ? 18.062 -33.75 -5.238 1 97.06 69 PHE B O 1
ATOM 3126 N N . SER B 1 70 ? 19.516 -32 -5.266 1 96.06 70 SER B N 1
ATOM 3127 C CA . SER B 1 70 ? 20.688 -32.906 -5.406 1 96.06 70 SER B CA 1
ATOM 3128 C C . SER B 1 70 ? 20.969 -33.625 -4.109 1 96.06 70 SER B C 1
ATOM 3130 O O . SER B 1 70 ? 21.422 -34.781 -4.133 1 96.06 70 SER B O 1
ATOM 3132 N N . LEU B 1 71 ? 20.672 -33.031 -3.031 1 96.19 71 LEU B N 1
ATOM 3133 C CA . LEU B 1 71 ? 21 -33.625 -1.729 1 96.19 71 LEU B CA 1
ATOM 3134 C C . LEU B 1 71 ? 19.844 -34.5 -1.226 1 96.19 71 LEU B C 1
ATOM 3136 O O . LEU B 1 71 ? 20.094 -35.562 -0.635 1 96.19 71 LEU B O 1
ATOM 3140 N N . PHE B 1 72 ? 18.578 -34.094 -1.474 1 96.44 72 PHE B N 1
ATOM 3141 C CA . PHE B 1 72 ? 17.438 -34.75 -0.834 1 96.44 72 PHE B CA 1
ATOM 3142 C C . PHE B 1 72 ? 16.531 -35.406 -1.874 1 96.44 72 PHE B C 1
ATOM 3144 O O . PHE B 1 72 ? 15.547 -36.062 -1.525 1 96.44 72 PHE B O 1
ATOM 3151 N N . GLY B 1 73 ? 16.891 -35.156 -3.119 1 94.5 73 GLY B N 1
ATOM 3152 C CA . GLY B 1 73 ? 16.031 -35.688 -4.176 1 94.5 73 GLY B CA 1
ATOM 3153 C C . GLY B 1 73 ? 14.82 -34.781 -4.434 1 94.5 73 GLY B C 1
ATOM 3154 O O . GLY B 1 73 ? 14.695 -33.719 -3.852 1 94.5 73 GLY B O 1
ATOM 3155 N N . PHE B 1 74 ? 13.969 -35.25 -5.27 1 95 74 PHE B N 1
ATOM 3156 C CA . PHE B 1 74 ? 12.773 -34.531 -5.648 1 95 74 PHE B CA 1
ATOM 3157 C C . PHE B 1 74 ? 11.594 -34.906 -4.758 1 95 74 PHE B C 1
ATOM 3159 O O . PHE B 1 74 ? 10.57 -35.375 -5.246 1 95 74 PHE B O 1
ATOM 3166 N N . THR B 1 75 ? 11.781 -34.656 -3.436 1 93.69 75 THR B N 1
ATOM 3167 C CA . THR B 1 75 ? 10.812 -35.031 -2.412 1 93.69 75 THR B CA 1
ATOM 3168 C C . THR B 1 75 ? 10.25 -33.812 -1.723 1 93.69 75 THR B C 1
ATOM 3170 O O . THR B 1 75 ? 10.711 -32.688 -1.962 1 93.69 75 THR B O 1
ATOM 3173 N N . THR B 1 76 ? 9.211 -34.062 -0.959 1 94.44 76 THR B N 1
ATOM 3174 C CA . THR B 1 76 ? 8.609 -33 -0.18 1 94.44 76 THR B CA 1
ATOM 3175 C C . THR B 1 76 ? 9.609 -32.438 0.824 1 94.44 76 THR B C 1
ATOM 3177 O O . THR B 1 76 ? 9.586 -31.234 1.116 1 94.44 76 THR B O 1
ATOM 3180 N N . VAL B 1 77 ? 10.477 -33.25 1.271 1 95.38 77 VAL B N 1
ATOM 3181 C CA . VAL B 1 77 ? 11.516 -32.812 2.193 1 95.38 77 VAL B CA 1
ATOM 3182 C C . VAL B 1 77 ? 12.477 -31.859 1.475 1 95.38 77 VAL B C 1
ATOM 3184 O O . VAL B 1 77 ? 12.891 -30.844 2.033 1 95.38 77 VAL B O 1
ATOM 3187 N N . GLY B 1 78 ? 12.875 -32.312 0.246 1 96.5 78 GLY B N 1
ATOM 3188 C CA . GLY B 1 78 ? 13.703 -31.406 -0.547 1 96.5 78 GLY B CA 1
ATOM 3189 C C . GLY B 1 78 ? 13.047 -30.047 -0.782 1 96.5 78 GLY B C 1
ATOM 3190 O O . GLY B 1 78 ? 13.719 -29.016 -0.709 1 96.5 78 GLY B O 1
ATOM 3191 N N . PHE B 1 79 ? 11.766 -30.109 -1.037 1 97.12 79 PHE B N 1
ATOM 3192 C CA . PHE B 1 79 ? 11.008 -28.875 -1.262 1 97.12 79 PHE B CA 1
ATOM 3193 C C . PHE B 1 79 ? 10.938 -28.047 0.012 1 97.12 79 PHE B C 1
ATOM 3195 O O . PHE B 1 79 ? 11.047 -26.812 -0.037 1 97.12 79 PHE B O 1
ATOM 3202 N N . MET B 1 80 ? 10.766 -28.719 1.094 1 97.12 80 MET B N 1
ATOM 3203 C CA . MET B 1 80 ? 10.742 -28.047 2.387 1 97.12 80 MET B CA 1
ATOM 3204 C C . MET B 1 80 ? 12.062 -27.328 2.65 1 97.12 80 MET B C 1
ATOM 3206 O O . MET B 1 80 ? 12.07 -26.172 3.086 1 97.12 80 MET B O 1
ATOM 3210 N N . CYS B 1 81 ? 13.133 -27.953 2.42 1 97.31 81 CYS B N 1
ATOM 3211 C CA . CYS B 1 81 ? 14.453 -27.359 2.602 1 97.31 81 CYS B CA 1
ATOM 3212 C C . CYS B 1 81 ? 14.633 -26.141 1.695 1 97.31 81 CYS B C 1
ATOM 3214 O O . CYS B 1 81 ? 15.188 -25.125 2.117 1 97.31 81 CYS B O 1
ATOM 3216 N N . TYR B 1 82 ? 14.18 -26.328 0.479 1 97.75 82 TYR B N 1
ATOM 3217 C CA . TYR B 1 82 ? 14.219 -25.219 -0.468 1 97.75 82 TYR B CA 1
ATOM 3218 C C . TYR B 1 82 ? 13.484 -24 0.084 1 97.75 82 TYR B C 1
ATOM 3220 O O . TYR B 1 82 ? 14.023 -22.891 0.102 1 97.75 82 TYR B O 1
ATOM 3228 N N . LEU B 1 83 ? 12.289 -24.25 0.6 1 97.31 83 LEU B N 1
ATOM 3229 C CA . LEU B 1 83 ? 11.469 -23.156 1.1 1 97.31 83 LEU B CA 1
ATOM 3230 C C . LEU B 1 83 ? 12.102 -22.516 2.33 1 97.31 83 LEU B C 1
ATOM 3232 O O . LEU B 1 83 ? 12.102 -21.297 2.469 1 97.31 83 LEU B O 1
ATOM 3236 N N . LEU B 1 84 ? 12.672 -23.281 3.18 1 96.62 84 LEU B N 1
ATOM 3237 C CA . LEU B 1 84 ? 13.281 -22.812 4.418 1 96.62 84 LEU B CA 1
ATOM 3238 C C . LEU B 1 84 ? 14.453 -21.875 4.121 1 96.62 84 LEU B C 1
ATOM 3240 O O . LEU B 1 84 ? 14.727 -20.953 4.887 1 96.62 84 LEU B O 1
ATOM 3244 N N . ILE B 1 85 ? 15.062 -22.094 3.002 1 97.06 85 ILE B N 1
ATOM 3245 C CA . ILE B 1 85 ? 16.25 -21.312 2.67 1 97.06 85 ILE B CA 1
ATOM 3246 C C . ILE B 1 85 ? 15.859 -20.109 1.813 1 97.06 85 ILE B C 1
ATOM 3248 O O . ILE B 1 85 ? 16.312 -19 2.066 1 97.06 85 ILE B O 1
ATOM 3252 N N . ILE B 1 86 ? 15 -20.344 0.833 1 96.75 86 ILE B N 1
ATOM 3253 C CA . ILE B 1 86 ? 14.773 -19.328 -0.185 1 96.75 86 ILE B CA 1
ATOM 3254 C C . ILE B 1 86 ? 13.922 -18.203 0.396 1 96.75 86 ILE B C 1
ATOM 3256 O O . ILE B 1 86 ? 14.102 -17.031 0.046 1 96.75 86 ILE B O 1
ATOM 3260 N N . ILE B 1 87 ? 12.984 -18.547 1.32 1 93.56 87 ILE B N 1
ATOM 3261 C CA . ILE B 1 87 ? 12.047 -17.547 1.828 1 93.56 87 ILE B CA 1
ATOM 3262 C C . ILE B 1 87 ? 12.805 -16.469 2.598 1 93.56 87 ILE B C 1
ATOM 3264 O O . ILE B 1 87 ? 12.727 -15.289 2.262 1 93.56 87 ILE B O 1
ATOM 3268 N N . PRO B 1 88 ? 13.617 -16.812 3.562 1 92 88 PRO B N 1
ATOM 3269 C CA . PRO B 1 88 ? 14.336 -15.75 4.273 1 92 88 PRO B CA 1
ATOM 3270 C C . PRO B 1 88 ? 15.32 -15.008 3.377 1 92 88 PRO B C 1
ATOM 3272 O O . PRO B 1 88 ? 15.555 -13.812 3.566 1 92 88 PRO B O 1
ATOM 3275 N N . LEU B 1 89 ? 15.891 -15.617 2.379 1 94.25 89 LEU B N 1
ATOM 3276 C CA . LEU B 1 89 ? 16.844 -14.969 1.484 1 94.25 89 LEU B CA 1
ATOM 3277 C C . LEU B 1 89 ? 16.141 -13.93 0.608 1 94.25 89 LEU B C 1
ATOM 3279 O O . LEU B 1 89 ? 16.641 -12.82 0.423 1 94.25 89 LEU B O 1
ATOM 3283 N N . LEU B 1 90 ? 15.016 -14.289 0.072 1 92.56 90 LEU B N 1
ATOM 3284 C CA . LEU B 1 90 ? 14.289 -13.375 -0.796 1 92.56 90 LEU B CA 1
ATOM 3285 C C . LEU B 1 90 ? 13.805 -12.156 -0.016 1 92.56 90 LEU B C 1
ATOM 3287 O O . LEU B 1 90 ? 13.836 -11.031 -0.528 1 92.56 90 LEU B O 1
ATOM 3291 N N . TYR B 1 91 ? 13.422 -12.422 1.194 1 84.56 91 TYR B N 1
ATOM 3292 C CA . TYR B 1 91 ? 12.945 -11.305 2.008 1 84.56 91 TYR B CA 1
ATOM 3293 C C . TYR B 1 91 ? 14.109 -10.43 2.469 1 84.56 91 TYR B C 1
ATOM 3295 O O . TYR B 1 91 ? 13.977 -9.211 2.553 1 84.56 91 TYR B O 1
ATOM 3303 N N . HIS B 1 92 ? 15.211 -11.094 2.742 1 86.38 92 HIS B N 1
ATOM 3304 C CA . HIS B 1 92 ? 16.406 -10.359 3.154 1 86.38 92 HIS B CA 1
ATOM 3305 C C . HIS B 1 92 ? 16.891 -9.422 2.047 1 86.38 92 HIS B C 1
ATOM 3307 O O . HIS B 1 92 ? 17.25 -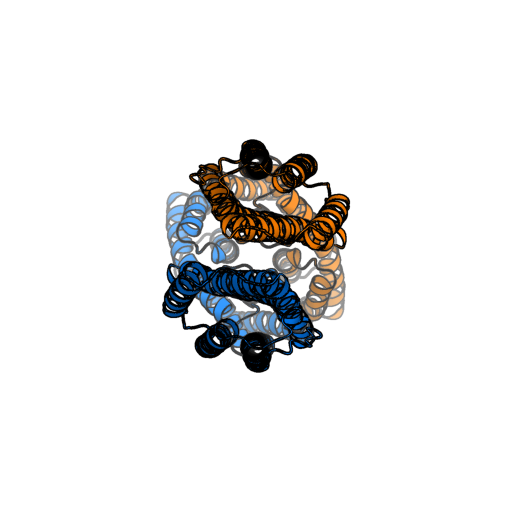8.273 2.311 1 86.38 92 HIS B O 1
ATOM 3313 N N . PHE B 1 93 ? 16.828 -9.852 0.831 1 89.75 93 PHE B N 1
ATOM 3314 C CA . PHE B 1 93 ? 17.297 -9.07 -0.306 1 89.75 93 PHE B CA 1
ATOM 3315 C C . PHE B 1 93 ? 16.156 -8.234 -0.89 1 89.75 93 PHE B C 1
ATOM 3317 O O . PHE B 1 93 ? 16.359 -7.531 -1.883 1 89.75 93 PHE B O 1
ATOM 3324 N N . GLN B 1 94 ? 15.039 -8.32 -0.408 1 82.5 94 GLN B N 1
ATOM 3325 C CA . GLN B 1 94 ? 13.867 -7.547 -0.801 1 82.5 94 GLN B CA 1
ATOM 3326 C C . GLN B 1 94 ? 13.461 -7.859 -2.238 1 82.5 94 GLN B C 1
ATOM 3328 O O . GLN B 1 94 ? 13.18 -6.949 -3.021 1 82.5 94 GLN B O 1
ATOM 3333 N N . ILE B 1 95 ? 13.594 -9.062 -2.648 1 89.31 95 ILE B N 1
ATOM 3334 C CA . ILE B 1 95 ? 13.18 -9.508 -3.975 1 89.31 95 ILE B CA 1
ATOM 3335 C C . ILE B 1 95 ? 12.125 -10.609 -3.846 1 89.31 95 ILE B C 1
ATOM 3337 O O . ILE B 1 95 ? 12.156 -11.594 -4.59 1 89.31 95 ILE B O 1
ATOM 3341 N N . GLU B 1 96 ? 11.234 -10.523 -2.893 1 88.06 96 GLU B N 1
ATOM 3342 C CA . GLU B 1 96 ? 10.242 -11.547 -2.57 1 88.06 96 GLU B CA 1
ATOM 3343 C C . GLU B 1 96 ? 9.148 -11.602 -3.629 1 88.06 96 GLU B C 1
ATOM 3345 O O . GLU B 1 96 ? 8.367 -12.555 -3.672 1 88.06 96 GLU B O 1
ATOM 3350 N N . ALA B 1 97 ? 9.188 -10.633 -4.598 1 82.88 97 ALA B N 1
ATOM 3351 C CA . ALA B 1 97 ? 8.195 -10.609 -5.672 1 82.88 97 ALA B CA 1
ATOM 3352 C C . ALA B 1 97 ? 8.281 -11.875 -6.523 1 82.88 97 ALA B C 1
ATOM 3354 O O . ALA B 1 97 ? 7.297 -12.273 -7.156 1 82.88 97 ALA B O 1
ATOM 3355 N N . GLY B 1 98 ? 9.383 -12.461 -6.441 1 90.12 98 GLY B N 1
ATOM 3356 C CA . GLY B 1 98 ? 9.586 -13.656 -7.246 1 90.12 98 GLY B CA 1
ATOM 3357 C C . GLY B 1 98 ? 9.258 -14.938 -6.5 1 90.12 98 GLY B C 1
ATOM 3358 O O . GLY B 1 98 ? 9.25 -16.016 -7.09 1 90.12 98 GLY B O 1
ATOM 3359 N N . LEU B 1 99 ? 8.875 -14.898 -5.312 1 91.75 99 LEU B N 1
ATOM 3360 C CA . LEU B 1 99 ? 8.719 -16.094 -4.48 1 91.75 99 LEU B CA 1
ATOM 3361 C C . LEU B 1 99 ? 7.688 -17.031 -5.082 1 91.75 99 LEU B C 1
ATOM 3363 O O . LEU B 1 99 ? 7.992 -18.203 -5.352 1 91.75 99 LEU B O 1
ATOM 3367 N N . VAL B 1 100 ? 6.559 -16.469 -5.398 1 88.94 100 VAL B N 1
ATOM 3368 C CA . VAL B 1 100 ? 5.441 -17.312 -5.785 1 88.94 100 VAL B CA 1
ATOM 3369 C C . VAL B 1 100 ? 5.637 -17.812 -7.219 1 88.94 100 VAL B C 1
ATOM 3371 O O . VAL B 1 100 ? 5.676 -19.016 -7.477 1 88.94 100 VAL B O 1
ATOM 3374 N N . PRO B 1 101 ? 5.852 -16.875 -8.164 1 91.75 101 PRO B N 1
ATOM 3375 C CA . PRO B 1 101 ? 5.961 -17.359 -9.547 1 91.75 101 PRO B CA 1
ATOM 3376 C C . PRO B 1 101 ? 7.164 -18.281 -9.75 1 91.75 101 PRO B C 1
ATOM 3378 O O . PRO B 1 101 ? 7.082 -19.25 -10.5 1 91.75 101 PRO B O 1
ATOM 3381 N N . ILE B 1 102 ? 8.258 -18.031 -9.109 1 95.44 102 ILE B N 1
ATOM 3382 C CA . ILE B 1 102 ? 9.461 -18.844 -9.305 1 95.44 102 ILE B CA 1
ATOM 3383 C C . ILE B 1 102 ? 9.297 -20.172 -8.578 1 95.44 102 ILE B C 1
ATOM 3385 O O . ILE B 1 102 ? 9.758 -21.219 -9.07 1 95.44 102 ILE B O 1
ATOM 3389 N N . THR B 1 103 ? 8.625 -20.188 -7.441 1 94.69 103 THR B N 1
ATOM 3390 C CA . THR B 1 103 ? 8.375 -21.438 -6.73 1 94.69 103 THR B CA 1
ATOM 3391 C C . THR B 1 103 ? 7.477 -22.359 -7.551 1 94.69 103 THR B C 1
ATOM 3393 O O . THR B 1 103 ? 7.637 -23.578 -7.52 1 94.69 103 THR B O 1
ATOM 3396 N N . VAL B 1 104 ? 6.543 -21.812 -8.258 1 94 104 VAL B N 1
ATOM 3397 C CA . VAL B 1 104 ? 5.719 -22.609 -9.156 1 94 104 VAL B CA 1
ATOM 3398 C C . VAL B 1 104 ? 6.605 -23.328 -10.172 1 94 104 VAL B C 1
ATOM 3400 O O . VAL B 1 104 ? 6.434 -24.531 -10.422 1 94 104 VAL B O 1
ATOM 3403 N N . LEU B 1 105 ? 7.574 -22.625 -10.742 1 96.19 105 LEU B N 1
ATOM 3404 C CA . LEU B 1 105 ? 8.484 -23.219 -11.719 1 96.19 105 LEU B CA 1
ATOM 3405 C C . LEU B 1 105 ? 9.344 -24.297 -11.07 1 96.19 105 LEU B C 1
ATOM 3407 O O . LEU B 1 105 ? 9.648 -25.312 -11.703 1 96.19 105 LEU B O 1
ATOM 3411 N N . VAL B 1 106 ? 9.703 -24.094 -9.844 1 96.56 106 VAL B N 1
ATOM 3412 C CA . VAL B 1 106 ? 10.508 -25.062 -9.117 1 96.56 106 VAL B CA 1
ATOM 3413 C C . VAL B 1 106 ? 9.727 -26.359 -8.945 1 96.56 106 VAL B C 1
ATOM 3415 O O . VAL B 1 106 ? 10.297 -27.453 -8.977 1 96.56 106 VAL B O 1
ATOM 3418 N N . THR B 1 107 ? 8.391 -26.234 -8.773 1 94.94 107 THR B N 1
ATOM 3419 C CA . THR B 1 107 ? 7.582 -27.438 -8.625 1 94.94 107 THR B CA 1
ATOM 3420 C C . THR B 1 107 ? 7.598 -28.266 -9.906 1 94.94 107 THR B C 1
ATOM 3422 O O . THR B 1 107 ? 7.371 -29.469 -9.867 1 94.94 107 THR B O 1
ATOM 3425 N N . HIS B 1 108 ? 7.844 -27.641 -11.047 1 95.75 108 HIS B N 1
ATOM 3426 C CA . HIS B 1 108 ? 7.965 -28.391 -12.297 1 95.75 108 HIS B CA 1
ATOM 3427 C C . HIS B 1 108 ? 9.172 -29.328 -12.266 1 95.75 108 HIS B C 1
ATOM 3429 O O . HIS B 1 108 ? 9.148 -30.391 -12.883 1 95.75 108 HIS B O 1
ATOM 3435 N N . LEU B 1 109 ? 10.227 -28.906 -11.578 1 95.75 109 LEU B N 1
ATOM 3436 C CA . LEU B 1 109 ? 11.398 -29.766 -11.438 1 95.75 109 LEU B CA 1
ATOM 3437 C C . LEU B 1 109 ? 11.062 -31.031 -10.664 1 95.75 109 LEU B C 1
ATOM 3439 O O . LEU B 1 109 ? 11.562 -32.125 -10.984 1 95.75 109 LEU B O 1
ATOM 3443 N N . ILE B 1 110 ? 10.219 -30.859 -9.695 1 94.94 110 ILE B N 1
ATOM 3444 C CA . ILE B 1 110 ? 9.781 -31.984 -8.891 1 94.94 110 ILE B CA 1
ATOM 3445 C C . ILE B 1 110 ? 8.914 -32.906 -9.734 1 94.94 110 ILE B C 1
ATOM 3447 O O . ILE B 1 110 ? 9.07 -34.156 -9.68 1 94.94 110 ILE B O 1
ATOM 3451 N N . ALA B 1 111 ? 8.055 -32.344 -10.508 1 93.19 111 ALA B N 1
ATOM 3452 C CA . ALA B 1 111 ? 7.156 -33.125 -11.359 1 93.19 111 ALA B CA 1
ATOM 3453 C C . ALA B 1 111 ? 7.945 -33.906 -12.406 1 93.19 111 ALA B C 1
ATOM 3455 O O . ALA B 1 111 ? 7.613 -35.062 -12.695 1 93.19 111 ALA B O 1
ATOM 3456 N N . LYS B 1 112 ? 9.016 -33.344 -12.898 1 94.25 112 LYS B N 1
ATOM 3457 C CA . LYS B 1 112 ? 9.82 -34 -13.93 1 94.25 112 LYS B CA 1
ATOM 3458 C C . LYS B 1 112 ? 10.945 -34.844 -13.32 1 94.25 112 LYS B C 1
ATOM 3460 O O . LYS B 1 112 ? 11.555 -35.656 -14 1 94.25 112 LYS B O 1
ATOM 3465 N N . LYS B 1 113 ? 11.219 -34.625 -12.047 1 95.69 113 LYS B N 1
ATOM 3466 C CA . LYS B 1 113 ? 12.242 -35.344 -11.281 1 95.69 113 LYS B CA 1
ATOM 3467 C C . LYS B 1 113 ? 13.617 -35.188 -11.938 1 95.69 113 LYS B C 1
ATOM 3469 O O . LYS B 1 113 ? 14.312 -36.188 -12.148 1 95.69 113 LYS B O 1
ATOM 3474 N N . SER B 1 114 ? 13.906 -34 -12.359 1 95.19 114 SER B N 1
ATOM 3475 C CA . SER B 1 114 ? 15.18 -33.781 -13.031 1 95.19 114 SER B CA 1
ATOM 3476 C C . SER B 1 114 ? 15.641 -32.344 -12.914 1 95.19 114 SER B C 1
ATOM 3478 O O . SER B 1 114 ? 14.82 -31.438 -12.836 1 95.19 114 SER B O 1
ATOM 3480 N N . ILE B 1 115 ? 16.906 -32.125 -12.875 1 95.25 115 ILE B N 1
ATOM 3481 C CA . ILE B 1 115 ? 17.531 -30.812 -12.891 1 95.25 115 ILE B CA 1
ATOM 3482 C C . ILE B 1 115 ? 18.5 -30.719 -14.062 1 95.25 115 ILE B C 1
ATOM 3484 O O . ILE B 1 115 ? 19.5 -30 -13.992 1 95.25 115 ILE B O 1
ATOM 3488 N N . ALA B 1 116 ? 18.234 -31.5 -15.109 1 95.5 116 ALA B N 1
ATOM 3489 C CA . ALA B 1 116 ? 19.078 -31.484 -16.297 1 95.5 116 ALA B CA 1
ATOM 3490 C C . ALA B 1 116 ? 18.969 -30.141 -17.016 1 95.5 116 ALA B C 1
ATOM 3492 O O . ALA B 1 116 ? 17.969 -29.422 -16.859 1 95.5 116 ALA B O 1
ATOM 3493 N N . LEU B 1 117 ? 19.828 -29.844 -17.797 1 94.81 117 LEU B N 1
ATOM 3494 C CA . LEU B 1 117 ? 19.938 -28.547 -18.453 1 94.81 117 LEU B CA 1
ATOM 3495 C C . LEU B 1 117 ? 18.734 -28.281 -19.344 1 94.81 117 LEU B C 1
ATOM 3497 O O . LEU B 1 117 ? 18.219 -27.156 -19.391 1 94.81 117 LEU B O 1
ATOM 3501 N N . PRO B 1 118 ? 18.25 -29.266 -20.094 1 95.56 118 PRO B N 1
ATOM 3502 C CA . PRO B 1 118 ? 17.062 -29 -20.922 1 95.56 118 PRO B CA 1
ATOM 3503 C C . PRO B 1 118 ? 15.852 -28.609 -20.094 1 95.56 118 PRO B C 1
ATOM 3505 O O . PRO B 1 118 ? 15.047 -27.781 -20.516 1 95.56 118 PRO B O 1
ATOM 3508 N N . ILE B 1 119 ? 15.75 -29.188 -18.906 1 95.75 119 ILE B N 1
ATOM 3509 C CA . ILE B 1 119 ? 14.617 -28.891 -18.047 1 95.75 119 ILE B CA 1
ATOM 3510 C C . ILE B 1 119 ? 14.789 -27.516 -17.422 1 95.75 119 ILE B C 1
ATOM 3512 O O . ILE B 1 119 ? 13.836 -26.719 -17.375 1 95.75 119 ILE B O 1
ATOM 3516 N N . LEU B 1 120 ? 15.984 -27.25 -17.016 1 96.62 120 LEU B N 1
ATOM 3517 C CA . LEU B 1 120 ? 16.281 -25.922 -16.469 1 96.62 120 LEU B CA 1
ATOM 3518 C C . LEU B 1 120 ? 16.078 -24.844 -17.516 1 96.62 120 LEU B C 1
ATOM 3520 O O . LEU B 1 120 ? 15.547 -23.766 -17.219 1 96.62 120 LEU B O 1
ATOM 3524 N N . SER B 1 121 ? 16.516 -25.078 -18.688 1 96.75 121 SER B N 1
ATOM 3525 C CA . SER B 1 121 ? 16.359 -24.125 -19.781 1 96.75 121 SER B CA 1
ATOM 3526 C C . SER B 1 121 ? 14.891 -23.906 -20.125 1 96.75 121 SER B C 1
ATOM 3528 O O . SER B 1 121 ? 14.484 -22.797 -20.469 1 96.75 121 SER B O 1
ATOM 3530 N N . ASN B 1 122 ? 14.125 -24.984 -20.078 1 97.5 122 ASN B N 1
ATOM 3531 C CA . ASN B 1 122 ? 12.688 -24.875 -20.281 1 97.5 122 ASN B CA 1
ATOM 3532 C C . ASN B 1 122 ? 12.055 -23.891 -19.297 1 97.5 122 ASN B C 1
ATOM 3534 O O . ASN B 1 122 ? 11.297 -23 -19.703 1 97.5 122 ASN B O 1
ATOM 3538 N N . GLU B 1 123 ? 12.461 -24.031 -18.016 1 97.25 123 GLU B N 1
ATOM 3539 C CA . GLU B 1 123 ? 11.891 -23.172 -16.984 1 97.25 123 GLU B CA 1
ATOM 3540 C C . GLU B 1 123 ? 12.367 -21.734 -17.141 1 97.25 123 GLU B C 1
ATOM 3542 O O . GLU B 1 123 ? 11.602 -20.797 -16.906 1 97.25 123 GLU B O 1
ATOM 3547 N N . PHE B 1 124 ? 13.562 -21.609 -17.516 1 97.62 124 PHE B N 1
ATOM 3548 C CA . PHE B 1 124 ? 14.078 -20.266 -17.766 1 97.62 124 PHE B CA 1
ATOM 3549 C C . PHE B 1 124 ? 13.344 -19.609 -18.922 1 97.62 124 PHE B C 1
ATOM 3551 O O . PHE B 1 124 ? 13 -18.422 -18.859 1 97.62 124 PHE B O 1
ATOM 3558 N N . MET B 1 125 ? 13.133 -20.344 -19.953 1 97.75 125 MET B N 1
ATOM 3559 C CA . MET B 1 125 ? 12.438 -19.812 -21.125 1 97.75 125 MET B CA 1
ATOM 3560 C C . MET B 1 125 ? 11 -19.438 -20.781 1 97.75 125 MET B C 1
ATOM 3562 O O . MET B 1 125 ? 10.469 -18.453 -21.281 1 97.75 125 MET B O 1
ATOM 3566 N N . LEU B 1 126 ? 10.367 -20.312 -19.969 1 97.56 126 LEU B N 1
ATOM 3567 C CA . LEU B 1 126 ? 9.016 -19.984 -19.531 1 97.56 126 LEU B CA 1
ATOM 3568 C C . LEU B 1 126 ? 8.992 -18.641 -18.797 1 97.56 126 LEU B C 1
ATOM 3570 O O . LEU B 1 126 ? 8.156 -17.781 -19.094 1 97.56 126 LEU B O 1
ATOM 3574 N N . PHE B 1 127 ? 9.945 -18.5 -17.891 1 97.31 127 PHE B N 1
ATOM 3575 C CA . PHE B 1 127 ? 10.062 -17.266 -17.125 1 97.31 127 PHE B CA 1
ATOM 3576 C C . PHE B 1 127 ? 10.344 -16.078 -18.047 1 97.31 127 PHE B C 1
ATOM 3578 O O . PHE B 1 127 ? 9.703 -15.031 -17.922 1 97.31 127 PHE B O 1
ATOM 3585 N N . PHE B 1 128 ? 11.234 -16.25 -18.9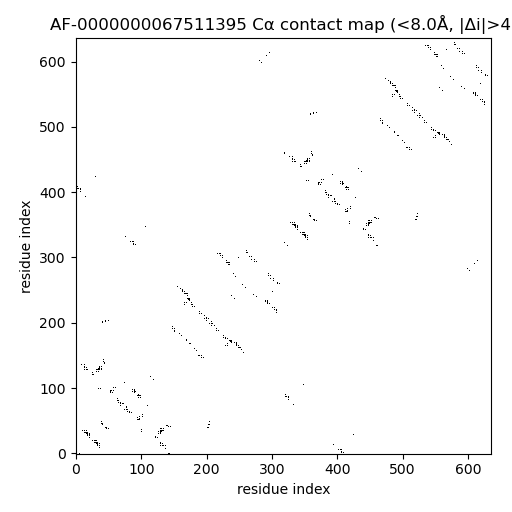38 1 97 128 PHE B N 1
ATOM 3586 C CA . PHE B 1 128 ? 11.664 -15.18 -19.844 1 97 128 PHE B CA 1
ATOM 3587 C C . PHE B 1 128 ? 10.531 -14.75 -20.75 1 97 128 PHE B C 1
ATOM 3589 O O . PHE B 1 128 ? 10.289 -13.555 -20.938 1 97 128 PHE B O 1
ATOM 3596 N N . VAL B 1 129 ? 9.852 -15.672 -21.344 1 97.5 129 VAL B N 1
ATOM 3597 C CA . VAL B 1 129 ? 8.742 -15.375 -22.25 1 97.5 129 VAL B CA 1
ATOM 3598 C C . VAL B 1 129 ? 7.641 -14.633 -21.5 1 97.5 129 VAL B C 1
ATOM 3600 O O . VAL B 1 129 ? 7.184 -13.578 -21.938 1 97.5 129 VAL B O 1
ATOM 3603 N N . GLY B 1 130 ? 7.238 -15.156 -20.344 1 97.06 130 GLY B N 1
ATOM 3604 C CA . GLY B 1 130 ? 6.176 -14.523 -19.578 1 97.06 130 GLY B CA 1
ATOM 3605 C C . GLY B 1 130 ? 6.504 -13.102 -19.156 1 97.06 130 GLY B C 1
ATOM 3606 O O . GLY B 1 130 ? 5.707 -12.188 -19.375 1 97.06 130 GLY B O 1
ATOM 3607 N N . THR B 1 131 ? 7.695 -12.953 -18.672 1 95 131 THR B N 1
ATOM 3608 C CA . THR B 1 131 ? 8.109 -11.648 -18.156 1 95 131 THR B CA 1
ATOM 3609 C C . THR B 1 131 ? 8.336 -10.664 -19.297 1 95 131 THR B C 1
ATOM 3611 O O . THR B 1 131 ? 7.941 -9.5 -19.203 1 95 131 THR B O 1
ATOM 3614 N N . SER B 1 132 ? 8.945 -11.047 -20.375 1 95.06 132 SER B N 1
ATOM 3615 C CA . SER B 1 132 ? 9.25 -10.164 -21.484 1 95.06 132 SER B CA 1
ATOM 3616 C C . SER B 1 132 ? 7.973 -9.688 -22.172 1 95.06 132 SER B C 1
ATOM 3618 O O . SER B 1 132 ? 7.863 -8.516 -22.547 1 95.06 132 SER B O 1
ATOM 3620 N N . VAL B 1 133 ? 7.016 -10.562 -22.375 1 95 133 VAL B N 1
ATOM 3621 C CA . VAL B 1 133 ? 5.754 -10.188 -23 1 95 133 VAL B CA 1
ATOM 3622 C C . VAL B 1 133 ? 5.008 -9.188 -22.125 1 95 133 VAL B C 1
ATOM 3624 O O . VAL B 1 133 ? 4.457 -8.203 -22.609 1 95 133 VAL B O 1
ATOM 3627 N N . ALA B 1 134 ? 4.992 -9.492 -20.797 1 93.31 134 ALA B N 1
ATOM 3628 C CA . ALA B 1 134 ? 4.348 -8.562 -19.875 1 93.31 134 ALA B CA 1
ATOM 3629 C C . ALA B 1 134 ? 4.984 -7.18 -19.953 1 93.31 134 ALA B C 1
ATOM 3631 O O . ALA B 1 134 ? 4.285 -6.164 -19.969 1 93.31 134 ALA B O 1
ATOM 3632 N N . LEU B 1 135 ? 6.324 -7.16 -20.031 1 90.12 135 LEU B N 1
ATOM 3633 C CA . LEU B 1 135 ? 7.047 -5.895 -20.109 1 90.12 135 LEU B CA 1
ATOM 3634 C C . LEU B 1 135 ? 6.719 -5.156 -21.406 1 90.12 135 LEU B C 1
ATOM 3636 O O . LEU B 1 135 ? 6.598 -3.93 -21.406 1 90.12 135 LEU B O 1
ATOM 3640 N N . LEU B 1 136 ? 6.59 -5.855 -22.438 1 90.06 136 LEU B N 1
ATOM 3641 C CA . LEU B 1 136 ? 6.266 -5.266 -23.734 1 90.06 136 LEU B CA 1
ATOM 3642 C C . LEU B 1 136 ? 4.871 -4.648 -23.719 1 90.06 136 LEU B C 1
ATOM 3644 O O . LEU B 1 136 ? 4.664 -3.549 -24.234 1 90.06 136 LEU B O 1
ATOM 3648 N N . PHE B 1 137 ? 3.951 -5.301 -23.156 1 87.38 137 PHE B N 1
ATOM 3649 C CA . PHE B 1 137 ? 2.584 -4.797 -23.094 1 87.38 137 PHE B CA 1
ATOM 3650 C C . PHE B 1 137 ? 2.477 -3.641 -22.094 1 87.38 137 PHE B C 1
ATOM 3652 O O . PHE B 1 137 ? 1.57 -2.812 -22.203 1 87.38 137 PHE B O 1
ATOM 3659 N N . ASN B 1 138 ? 3.447 -3.656 -21.203 1 80.44 138 ASN B N 1
ATOM 3660 C CA . ASN B 1 138 ? 3.465 -2.551 -20.25 1 80.44 138 ASN B CA 1
ATOM 3661 C C . ASN B 1 138 ? 4.207 -1.34 -20.812 1 80.44 138 ASN B C 1
ATOM 3663 O O . ASN B 1 138 ? 4.094 -0.237 -20.266 1 80.44 138 ASN B O 1
ATOM 3667 N N . ALA B 1 139 ? 5.082 -1.552 -21.672 1 73.44 139 ALA B N 1
ATOM 3668 C CA . ALA B 1 139 ? 5.863 -0.464 -22.25 1 73.44 139 ALA B CA 1
ATOM 3669 C C . ALA B 1 139 ? 4.953 0.598 -22.859 1 73.44 139 ALA B C 1
ATOM 3671 O O . ALA B 1 139 ? 5.336 1.766 -22.969 1 73.44 139 ALA B O 1
ATOM 3672 N N . TYR B 1 140 ? 3.873 0.157 -23.266 1 59.5 140 TYR B N 1
ATOM 3673 C CA . TYR B 1 140 ? 2.951 1.153 -23.797 1 59.5 140 TYR B CA 1
ATOM 3674 C C . TYR B 1 140 ? 2.398 2.035 -22.688 1 59.5 140 TYR B C 1
ATOM 3676 O O . TYR B 1 140 ? 1.837 1.534 -21.703 1 59.5 140 TYR B O 1
ATOM 3684 N N . MET B 1 141 ? 3.15 3.207 -22.328 1 54.25 141 MET B N 1
ATOM 3685 C CA . MET B 1 141 ? 2.822 4.188 -21.297 1 54.25 141 MET B CA 1
ATOM 3686 C C . MET B 1 141 ? 1.324 4.473 -21.281 1 54.25 141 MET B C 1
ATOM 3688 O O . MET B 1 141 ? 0.766 4.957 -22.266 1 54.25 141 MET B O 1
ATOM 3692 N N . GLY B 1 142 ? 0.723 3.811 -20.281 1 53.66 142 GLY B N 1
ATOM 3693 C CA . GLY B 1 142 ? -0.724 3.961 -20.266 1 53.66 142 GLY B CA 1
ATOM 3694 C C . GLY B 1 142 ? -1.176 5.355 -19.875 1 53.66 142 GLY B C 1
ATOM 3695 O O . GLY B 1 142 ? -0.37 6.168 -19.422 1 53.66 142 GLY B O 1
ATOM 3696 N N . PRO B 1 143 ? -2.205 5.715 -20.141 1 57.25 143 PRO B N 1
ATOM 3697 C CA . PRO B 1 143 ? -2.832 6.996 -19.812 1 57.25 143 PRO B CA 1
ATOM 3698 C C . PRO B 1 143 ? -2.705 7.352 -18.328 1 57.25 143 PRO B C 1
ATOM 3700 O O . PRO B 1 143 ? -2.633 8.531 -17.984 1 57.25 143 PRO B O 1
ATOM 3703 N N . GLN B 1 144 ? -2.27 6.309 -17.578 1 63.53 144 GLN B N 1
ATOM 3704 C CA . GLN B 1 144 ? -2.254 6.613 -16.156 1 63.53 144 GLN B CA 1
ATOM 3705 C C . GLN B 1 144 ? -0.979 7.355 -15.766 1 63.53 144 GLN B C 1
ATOM 3707 O O . GLN B 1 144 ? -1.016 8.273 -14.945 1 63.53 144 GLN B O 1
ATOM 3712 N N . ASP B 1 145 ? 0.146 6.844 -16.344 1 66.75 145 ASP B N 1
ATOM 3713 C CA . ASP B 1 145 ? 1.377 7.586 -16.078 1 66.75 145 ASP B CA 1
ATOM 3714 C C . ASP B 1 145 ? 1.261 9.023 -16.578 1 66.75 145 ASP B C 1
ATOM 3716 O O . ASP B 1 145 ? 1.75 9.953 -15.922 1 66.75 145 ASP B O 1
ATOM 3720 N N . GLN B 1 146 ? 0.624 9.016 -17.656 1 72.44 146 GLN B N 1
ATOM 3721 C CA . GLN B 1 146 ? 0.399 10.352 -18.203 1 72.44 146 GLN B CA 1
ATOM 3722 C C . GLN B 1 146 ? -0.536 11.156 -17.297 1 72.44 146 GLN B C 1
ATOM 3724 O O . GLN B 1 146 ? -0.331 12.352 -17.094 1 72.44 146 GLN B O 1
ATOM 3729 N N . GLN B 1 147 ? -1.403 10.406 -16.75 1 77.88 147 GLN B N 1
ATOM 3730 C CA . GLN B 1 147 ? -2.346 11.078 -15.852 1 77.88 147 GLN B CA 1
ATOM 3731 C C . GLN B 1 147 ? -1.666 11.5 -14.555 1 77.88 147 GLN B C 1
ATOM 3733 O O . GLN B 1 147 ? -1.926 12.594 -14.039 1 77.88 147 GLN B O 1
ATOM 3738 N N . ILE B 1 148 ? -0.806 10.633 -14.055 1 78.31 148 ILE B N 1
ATOM 3739 C CA . ILE B 1 148 ? -0.087 10.969 -12.836 1 78.31 148 ILE B CA 1
ATOM 3740 C C . ILE B 1 148 ? 0.819 12.172 -13.086 1 78.31 148 ILE B C 1
ATOM 3742 O O . ILE B 1 148 ? 0.886 13.094 -12.266 1 78.31 148 ILE B O 1
ATOM 3746 N N . ARG B 1 149 ? 1.462 12.172 -14.211 1 77.75 149 ARG B N 1
ATOM 3747 C CA . ARG B 1 149 ? 2.301 13.305 -14.578 1 77.75 149 ARG B CA 1
ATOM 3748 C C . ARG B 1 149 ? 1.471 14.57 -14.727 1 77.75 149 ARG B C 1
ATOM 3750 O O . ARG B 1 149 ? 1.904 15.656 -14.328 1 77.75 149 ARG B O 1
ATOM 3757 N N . TYR B 1 150 ? 0.368 14.359 -15.305 1 84.81 150 TYR B N 1
ATOM 3758 C CA . TYR B 1 150 ? -0.552 15.484 -15.43 1 84.81 150 TYR B CA 1
ATOM 3759 C C . TYR B 1 150 ? -0.918 16.031 -14.055 1 84.81 150 TYR B C 1
ATOM 3761 O O . TYR B 1 150 ? -0.9 17.25 -13.852 1 84.81 150 TYR B O 1
ATOM 3769 N N . TYR B 1 151 ? -1.185 15.117 -13.102 1 88 151 TYR B N 1
ATOM 3770 C CA . TYR B 1 151 ? -1.558 15.57 -11.766 1 88 151 TYR B CA 1
ATOM 3771 C C . TYR B 1 151 ? -0.384 16.25 -11.07 1 88 151 TYR B C 1
ATOM 3773 O O . TYR B 1 151 ? -0.569 17.234 -10.344 1 88 151 TYR B O 1
ATOM 3781 N N . HIS B 1 152 ? 0.798 15.711 -11.289 1 86.38 152 HIS B N 1
ATOM 3782 C CA . HIS B 1 152 ? 1.972 16.391 -10.75 1 86.38 152 HIS B CA 1
ATOM 3783 C C . HIS B 1 152 ? 2.043 17.828 -11.219 1 86.38 152 HIS B C 1
ATOM 3785 O O . HIS B 1 152 ? 2.189 18.75 -10.406 1 86.38 152 HIS B O 1
ATOM 3791 N N . GLN B 1 153 ? 1.904 17.938 -12.477 1 88.38 153 GLN B N 1
ATOM 3792 C CA . GLN B 1 153 ? 2.029 19.266 -13.086 1 88.38 153 GLN B CA 1
ATOM 3793 C C . GLN B 1 153 ? 0.882 20.172 -12.648 1 88.38 153 GLN B C 1
ATOM 3795 O O . GLN B 1 153 ? 1.102 21.344 -12.32 1 88.38 153 GLN B O 1
ATOM 3800 N N . LYS B 1 154 ? -0.258 19.609 -12.68 1 92.69 154 LYS B N 1
ATOM 3801 C CA . LYS B 1 154 ? -1.443 20.391 -12.328 1 92.69 154 LYS B CA 1
ATOM 3802 C C . LYS B 1 154 ? -1.403 20.828 -10.867 1 92.69 154 LYS B C 1
ATOM 3804 O O . LYS B 1 154 ? -1.712 21.969 -10.555 1 92.69 154 LYS B O 1
ATOM 3809 N N . VAL B 1 155 ? -1.009 19.938 -9.969 1 93.56 155 VAL B N 1
ATOM 3810 C CA . VAL B 1 155 ? -0.913 20.234 -8.547 1 93.56 155 VAL B CA 1
ATOM 3811 C C . VAL B 1 155 ? 0.13 21.328 -8.328 1 93.56 155 VAL B C 1
ATOM 3813 O O . VAL B 1 155 ? -0.117 22.297 -7.598 1 93.56 155 VAL B O 1
ATOM 3816 N N . GLU B 1 156 ? 1.279 21.188 -8.984 1 90.81 156 GLU B N 1
ATOM 3817 C CA . GLU B 1 156 ? 2.336 22.188 -8.852 1 90.81 156 GLU B CA 1
ATOM 3818 C C . GLU B 1 156 ? 1.88 23.547 -9.367 1 90.81 156 GLU B C 1
ATOM 3820 O O . GLU B 1 156 ? 2.092 24.578 -8.711 1 90.81 156 GLU B O 1
ATOM 3825 N N . SER B 1 157 ? 1.271 23.516 -10.516 1 92.62 157 SER B N 1
ATOM 3826 C CA . SER B 1 157 ? 0.794 24.75 -11.125 1 92.62 157 SER B CA 1
ATOM 3827 C C . SER B 1 157 ? -0.264 25.422 -10.25 1 92.62 157 SER B C 1
ATOM 3829 O O . SER B 1 157 ? -0.24 26.641 -10.062 1 92.62 157 SER B O 1
ATOM 3831 N N . ASP B 1 158 ? -1.205 24.656 -9.711 1 94.19 158 ASP B N 1
ATOM 3832 C CA . ASP B 1 158 ? -2.273 25.203 -8.883 1 94.19 158 ASP B CA 1
ATOM 3833 C C . ASP B 1 158 ? -1.719 25.75 -7.562 1 94.19 158 ASP B C 1
ATOM 3835 O O . ASP B 1 158 ? -2.156 26.797 -7.086 1 94.19 158 ASP B O 1
ATOM 3839 N N . LEU B 1 159 ? -0.808 25.016 -6.953 1 94.31 159 LEU B N 1
ATOM 3840 C CA . LEU B 1 159 ? -0.167 25.484 -5.734 1 94.31 159 LEU B CA 1
ATOM 3841 C C . LEU B 1 159 ? 0.508 26.828 -5.965 1 94.31 159 LEU B C 1
ATOM 3843 O O . LEU B 1 159 ? 0.347 27.766 -5.168 1 94.31 159 LEU B O 1
ATOM 3847 N N . LYS B 1 160 ? 1.244 26.953 -7.062 1 91.81 160 LYS B N 1
ATOM 3848 C CA . LYS B 1 160 ? 1.895 28.203 -7.418 1 91.81 160 LYS B CA 1
ATOM 3849 C C . LYS B 1 160 ? 0.87 29.312 -7.609 1 91.81 160 LYS B C 1
ATOM 3851 O O . LYS B 1 160 ? 1.056 30.438 -7.113 1 91.81 160 LYS B O 1
ATOM 3856 N N . GLY B 1 161 ? -0.145 28.953 -8.344 1 92.88 161 GLY B N 1
ATOM 3857 C CA . GLY B 1 161 ? -1.206 29.922 -8.562 1 92.88 161 GLY B CA 1
ATOM 3858 C C . GLY B 1 161 ? -1.8 30.453 -7.277 1 92.88 161 GLY B C 1
ATOM 3859 O O . GLY B 1 161 ? -2.051 31.656 -7.156 1 92.88 161 GLY B O 1
ATOM 3860 N N . ILE B 1 162 ? -2.057 29.594 -6.312 1 94 162 ILE B N 1
ATOM 3861 C CA . ILE B 1 162 ? -2.619 29.984 -5.023 1 94 162 ILE B CA 1
ATOM 3862 C C . ILE B 1 162 ? -1.635 30.891 -4.285 1 94 162 ILE B C 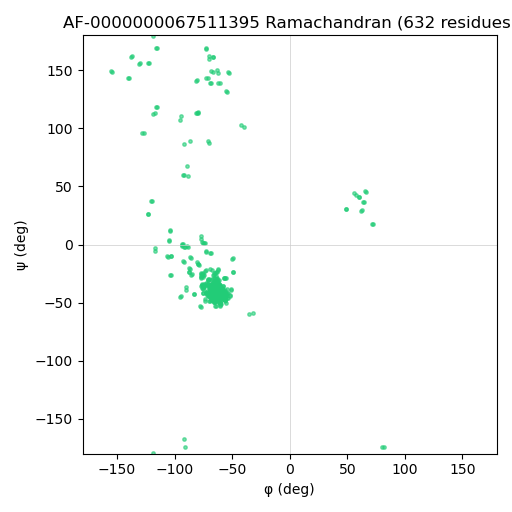1
ATOM 3864 O O . ILE B 1 162 ? -2.021 31.922 -3.746 1 94 162 ILE B O 1
ATOM 3868 N N . LEU B 1 163 ? -0.382 30.547 -4.273 1 93.12 163 LEU B N 1
ATOM 3869 C CA . LEU B 1 163 ? 0.644 31.328 -3.594 1 93.12 163 LEU B CA 1
ATOM 3870 C C . LEU B 1 163 ? 0.771 32.719 -4.219 1 93.12 163 LEU B C 1
ATOM 3872 O O . LEU B 1 163 ? 0.901 33.719 -3.504 1 93.12 163 LEU B O 1
ATOM 3876 N N . TYR B 1 164 ? 0.649 32.812 -5.527 1 92.5 164 TYR B N 1
ATOM 3877 C CA . TYR B 1 164 ? 0.689 34.094 -6.219 1 92.5 164 TYR B CA 1
ATOM 3878 C C . TYR B 1 164 ? -0.524 34.938 -5.859 1 92.5 164 TYR B C 1
ATOM 3880 O O . TYR B 1 164 ? -0.422 36.156 -5.75 1 92.5 164 TYR B O 1
ATOM 3888 N N . ARG B 1 165 ? -1.586 34.25 -5.746 1 91.94 165 ARG B N 1
ATOM 3889 C CA . ARG B 1 165 ? -2.783 35 -5.34 1 91.94 165 ARG B CA 1
ATOM 3890 C C . ARG B 1 165 ? -2.625 35.562 -3.938 1 91.94 165 ARG B C 1
ATOM 3892 O O . ARG B 1 165 ? -3.033 36.719 -3.674 1 91.94 165 ARG B O 1
ATOM 3899 N N . PHE B 1 166 ? -2.105 34.75 -3.057 1 91.94 166 PHE B N 1
ATOM 3900 C CA . PHE B 1 166 ? -1.843 35.219 -1.709 1 91.94 166 PHE B CA 1
ATOM 3901 C C . PHE B 1 166 ? -0.902 36.438 -1.744 1 91.94 166 PHE B C 1
ATOM 3903 O O . PHE B 1 166 ? -1.098 37.406 -1.01 1 91.94 166 PHE B O 1
ATOM 3910 N N . GLU B 1 167 ? 0.128 36.312 -2.627 1 91.25 167 GLU B N 1
ATOM 3911 C CA . GLU B 1 167 ? 1.022 37.438 -2.816 1 91.25 167 GLU B CA 1
ATOM 3912 C C . GLU B 1 167 ? 0.244 38.688 -3.184 1 91.25 167 GLU B C 1
ATOM 3914 O O . GLU B 1 167 ? 0.458 39.75 -2.594 1 91.25 167 GLU B O 1
ATOM 3919 N N . SER B 1 168 ? -0.665 38.594 -4.07 1 90.94 168 SER B N 1
ATOM 3920 C CA . SER B 1 168 ? -1.446 39.719 -4.559 1 90.94 168 SER B CA 1
ATOM 3921 C C . SER B 1 168 ? -2.346 40.281 -3.459 1 90.94 168 SER B C 1
ATOM 3923 O O . SER B 1 168 ? -2.457 41.5 -3.303 1 90.94 168 SER B O 1
ATOM 3925 N N . PHE B 1 169 ? -2.967 39.438 -2.697 1 89.19 169 PHE B N 1
ATOM 3926 C CA . PHE B 1 169 ? -3.844 39.844 -1.611 1 89.19 169 PHE B CA 1
ATOM 3927 C C . PHE B 1 169 ? -3.059 40.625 -0.555 1 89.19 169 PHE B C 1
ATOM 3929 O O . PHE B 1 169 ? -3.525 41.656 -0.056 1 89.19 169 PHE B O 1
ATOM 3936 N N . LEU B 1 170 ? -1.948 40.125 -0.216 1 88.44 170 LEU B N 1
ATOM 3937 C CA . LEU B 1 170 ? -1.121 40.719 0.821 1 88.44 170 LEU B CA 1
ATOM 3938 C C . LEU B 1 170 ? -0.562 42.062 0.354 1 88.44 170 LEU B C 1
ATOM 3940 O O . LEU B 1 170 ? -0.411 43 1.153 1 88.44 170 LEU B O 1
ATOM 3944 N N . LEU B 1 171 ? -0.336 42.188 -0.952 1 87.88 171 LEU B N 1
ATOM 3945 C CA . LEU B 1 171 ? 0.174 43.438 -1.524 1 87.88 171 LEU B CA 1
ATOM 3946 C C . LEU B 1 171 ? -0.917 44.5 -1.576 1 87.88 171 LEU B C 1
ATOM 3948 O O . LEU B 1 171 ? -0.656 45.688 -1.32 1 87.88 171 LEU B O 1
ATOM 3952 N N . GLU B 1 172 ? -2.113 44.094 -1.856 1 83.88 172 GLU B N 1
ATOM 3953 C CA . GLU B 1 172 ? -3.229 45.031 -1.996 1 83.88 172 GLU B CA 1
ATOM 3954 C C . GLU B 1 172 ? -3.875 45.312 -0.646 1 83.88 172 GLU B C 1
ATOM 3956 O O . GLU B 1 172 ? -4.488 46.375 -0.461 1 83.88 172 GLU B O 1
ATOM 3961 N N . GLY B 1 173 ? -3.707 44.469 0.347 1 71.5 173 GLY B N 1
ATOM 3962 C CA . GLY B 1 173 ? -4.344 44.625 1.646 1 71.5 173 GLY B CA 1
ATOM 3963 C C . GLY B 1 173 ? -5.836 44.344 1.613 1 71.5 173 GLY B C 1
ATOM 3964 O O . GLY B 1 173 ? -6.609 44.969 2.338 1 71.5 173 GLY B O 1
ATOM 3965 N N . LYS B 1 174 ? -6.352 43.688 0.625 1 70.75 174 LYS B N 1
ATOM 3966 C CA . LYS B 1 174 ? -7.754 43.312 0.523 1 70.75 174 LYS B CA 1
ATOM 3967 C C . LYS B 1 174 ? -7.883 41.812 0.23 1 70.75 174 LYS B C 1
ATOM 3969 O O . LYS B 1 174 ? -7.504 41.344 -0.849 1 70.75 174 LYS B O 1
ATOM 3974 N N . GLY B 1 175 ? -8.078 41 1.265 1 63.97 175 GLY B N 1
ATOM 3975 C CA . GLY B 1 175 ? -8.156 39.562 1.183 1 63.97 175 GLY B CA 1
ATOM 3976 C C . GLY B 1 175 ? -9.562 39.062 0.929 1 63.97 175 GLY B C 1
ATOM 3977 O O . GLY B 1 175 ? -10.461 39.25 1.753 1 63.97 175 GLY B O 1
ATOM 3978 N N . GLN B 1 176 ? -10.211 39.312 -0.287 1 65.44 176 GLN B N 1
ATOM 3979 C CA . GLN B 1 176 ? -11.477 38.656 -0.538 1 65.44 176 GLN B CA 1
ATOM 3980 C C . GLN B 1 176 ? -11.258 37.312 -1.272 1 65.44 176 GLN B C 1
ATOM 3982 O O . GLN B 1 176 ? -11.016 37.312 -2.482 1 65.44 176 GLN B O 1
ATOM 3987 N N . ASN B 1 177 ? -11.016 36.281 -0.45 1 69.31 177 ASN B N 1
ATOM 3988 C CA . ASN B 1 177 ? -10.719 35.031 -1.103 1 69.31 177 ASN B CA 1
ATOM 3989 C C . ASN B 1 177 ? -11.773 33.969 -0.787 1 69.31 177 ASN B C 1
ATOM 3991 O O . ASN B 1 177 ? -12.117 33.75 0.378 1 69.31 177 ASN B O 1
ATOM 3995 N N . GLU B 1 178 ? -12.531 33.562 -1.81 1 71.19 178 GLU B N 1
ATOM 3996 C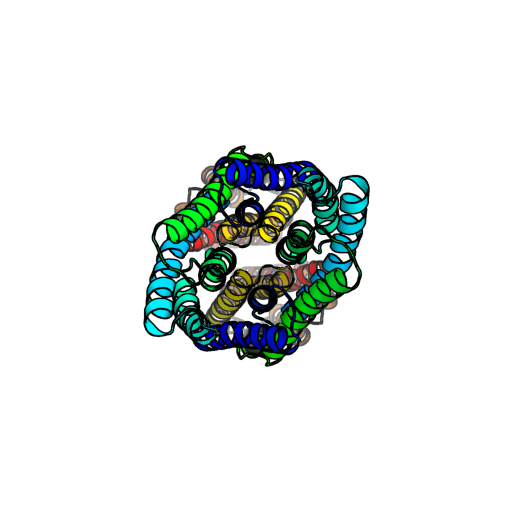 CA . GLU B 1 178 ? -13.516 32.5 -1.629 1 71.19 178 GLU B CA 1
ATOM 3997 C C . GLU B 1 178 ? -12.836 31.125 -1.528 1 71.19 178 GLU B C 1
ATOM 3999 O O . GLU B 1 178 ? -13.5 30.109 -1.291 1 71.19 178 GLU B O 1
ATOM 4004 N N . GLY B 1 179 ? -11.555 31.125 -1.596 1 80.56 179 GLY B N 1
ATOM 4005 C CA . GLY B 1 179 ? -10.812 29.875 -1.46 1 80.56 179 GLY B CA 1
ATOM 4006 C C . GLY B 1 179 ? -11.125 28.875 -2.555 1 80.56 179 GLY B C 1
ATOM 4007 O O . GLY B 1 179 ? -11.039 27.672 -2.338 1 80.56 179 GLY B O 1
ATOM 4008 N N . LEU B 1 180 ? -11.492 29.375 -3.766 1 85.06 180 LEU B N 1
ATOM 4009 C CA . LEU B 1 180 ? -11.93 28.5 -4.852 1 85.06 180 LEU B CA 1
ATOM 4010 C C . LEU B 1 180 ? -10.758 27.688 -5.391 1 85.06 180 LEU B C 1
ATOM 4012 O O . LEU B 1 180 ? -10.906 26.5 -5.668 1 85.06 180 LEU B O 1
ATOM 4016 N N . LEU B 1 181 ? -9.68 28.375 -5.562 1 90.5 181 LEU B N 1
ATOM 4017 C CA . LEU B 1 181 ? -8.5 27.688 -6.066 1 90.5 181 LEU B CA 1
ATOM 4018 C C . LEU B 1 181 ? -8.086 26.562 -5.117 1 90.5 181 LEU B C 1
ATOM 4020 O O . LEU B 1 181 ? -7.68 25.484 -5.562 1 90.5 181 LEU B O 1
ATOM 4024 N N . ILE B 1 182 ? -8.242 26.828 -3.85 1 92.38 182 ILE B N 1
ATOM 4025 C CA . ILE B 1 182 ? -7.863 25.859 -2.83 1 92.38 182 ILE B CA 1
ATOM 4026 C C . ILE B 1 182 ? -8.82 24.656 -2.871 1 92.38 182 ILE B C 1
ATOM 4028 O O . ILE B 1 182 ? -8.391 23.516 -2.816 1 92.38 182 ILE B O 1
ATOM 4032 N N . LYS B 1 183 ? -10.062 24.938 -3.012 1 91.12 183 LYS B N 1
ATOM 4033 C CA . LYS B 1 183 ? -11.078 23.891 -3.102 1 91.12 183 LYS B CA 1
ATOM 4034 C C . LYS B 1 183 ? -10.875 23.047 -4.352 1 91.12 183 LYS B C 1
ATOM 4036 O O . LYS B 1 183 ? -10.992 21.812 -4.301 1 91.12 183 LYS B O 1
ATOM 4041 N N . ASN B 1 184 ? -10.586 23.688 -5.41 1 93.06 184 ASN B N 1
ATOM 4042 C CA . ASN B 1 184 ? -10.32 22.969 -6.652 1 93.06 184 ASN B CA 1
ATOM 4043 C C . ASN B 1 184 ? -9.094 22.078 -6.535 1 93.06 184 ASN B C 1
ATOM 4045 O O . ASN B 1 184 ? -9.094 20.953 -7.02 1 93.06 184 ASN B O 1
ATOM 4049 N N . LEU B 1 185 ? -8.062 22.625 -5.949 1 94.19 185 LEU B N 1
ATOM 4050 C CA . LEU B 1 185 ? -6.848 21.828 -5.762 1 94.19 185 LEU B CA 1
ATOM 4051 C C . LEU B 1 185 ? -7.105 20.641 -4.859 1 94.19 185 LEU B C 1
ATOM 4053 O O . LEU B 1 185 ? -6.539 19.562 -5.07 1 94.19 185 LEU B O 1
ATOM 4057 N N . ASP B 1 186 ? -7.953 20.812 -3.861 1 91.5 186 ASP B N 1
ATOM 4058 C CA . ASP B 1 186 ? -8.32 19.703 -2.982 1 91.5 186 ASP B CA 1
ATOM 4059 C C . ASP B 1 186 ? -8.969 18.562 -3.77 1 91.5 186 ASP B C 1
ATOM 4061 O O . ASP B 1 186 ? -8.68 17.391 -3.525 1 91.5 186 ASP B O 1
ATOM 4065 N N . LYS B 1 187 ? -9.766 18.938 -4.719 1 91.25 187 LYS B N 1
ATOM 4066 C CA . LYS B 1 187 ? -10.422 17.953 -5.566 1 91.25 187 LYS B CA 1
ATOM 4067 C C . LYS B 1 187 ? -9.406 17.219 -6.441 1 91.25 187 LYS B C 1
ATOM 4069 O O . LYS B 1 187 ? -9.453 15.992 -6.57 1 91.25 187 LYS B O 1
ATOM 4074 N N . ILE B 1 188 ? -8.547 18.016 -6.965 1 93.75 188 ILE B N 1
ATOM 4075 C CA . ILE B 1 188 ? -7.52 17.453 -7.832 1 93.75 188 ILE B CA 1
ATOM 4076 C C . ILE B 1 188 ? -6.641 16.484 -7.035 1 93.75 188 ILE B C 1
ATOM 4078 O O . ILE B 1 188 ? -6.309 15.398 -7.508 1 93.75 188 ILE B O 1
ATOM 4082 N N . LEU B 1 189 ? -6.32 16.875 -5.824 1 91.62 189 LEU B N 1
ATOM 4083 C CA . LEU B 1 189 ? -5.477 16.047 -4.969 1 91.62 189 LEU B CA 1
ATOM 4084 C C . LEU B 1 189 ? -6.203 14.773 -4.559 1 91.62 189 LEU B C 1
ATOM 4086 O O . LEU B 1 189 ? -5.594 13.703 -4.496 1 91.62 189 LEU B O 1
ATOM 4090 N N . ASP B 1 190 ? -7.469 14.875 -4.371 1 86.31 190 ASP B N 1
ATOM 4091 C CA . ASP B 1 190 ? -8.281 13.703 -4.062 1 86.31 190 ASP B CA 1
ATOM 4092 C C . ASP B 1 190 ? -8.289 12.719 -5.234 1 86.31 190 ASP B C 1
ATOM 4094 O O . ASP B 1 190 ? -8.156 11.508 -5.035 1 86.31 190 ASP B O 1
ATOM 4098 N N . GLU B 1 191 ? -8.414 13.281 -6.398 1 86.38 191 GLU B N 1
ATOM 4099 C CA . GLU B 1 191 ? -8.398 12.453 -7.605 1 86.38 191 GLU B CA 1
ATOM 4100 C C . GLU B 1 191 ? -7.035 11.789 -7.805 1 86.38 191 GLU B C 1
ATOM 4102 O O . GLU B 1 191 ? -6.957 10.602 -8.125 1 86.38 191 GLU B O 1
ATOM 4107 N N . ALA B 1 192 ? -6.023 12.617 -7.598 1 86.88 192 ALA B N 1
ATOM 4108 C CA . ALA B 1 192 ? -4.664 12.102 -7.758 1 86.88 192 ALA B CA 1
ATOM 4109 C C . ALA B 1 192 ? -4.383 10.984 -6.758 1 86.88 192 ALA B C 1
ATOM 4111 O O . ALA B 1 192 ? -3.816 9.945 -7.117 1 86.88 192 ALA B O 1
ATOM 4112 N N . LEU B 1 193 ? -4.844 11.172 -5.52 1 79.25 193 LEU B N 1
ATOM 4113 C CA . LEU B 1 193 ? -4.605 10.195 -4.469 1 79.25 193 LEU B CA 1
ATOM 4114 C C . LEU B 1 193 ? -5.398 8.914 -4.727 1 79.25 193 LEU B C 1
ATOM 4116 O O . LEU B 1 193 ? -4.891 7.812 -4.527 1 79.25 193 LEU B O 1
ATOM 4120 N N . LYS B 1 194 ? -6.578 9.055 -5.199 1 73.88 194 LYS B N 1
ATOM 4121 C CA . LYS B 1 194 ? -7.379 7.891 -5.562 1 73.88 194 LYS B CA 1
ATOM 4122 C C . LYS B 1 194 ? -6.703 7.078 -6.668 1 73.88 194 LYS B C 1
ATOM 4124 O O . LYS B 1 194 ? -6.672 5.848 -6.609 1 73.88 194 LYS B O 1
ATOM 4129 N N . LEU B 1 195 ? -6.188 7.887 -7.605 1 74.12 195 LEU B N 1
ATOM 4130 C CA . LEU B 1 195 ? -5.5 7.25 -8.727 1 74.12 195 LEU B CA 1
ATOM 4131 C C . LEU B 1 195 ? -4.277 6.48 -8.242 1 74.12 195 LEU B C 1
ATOM 4133 O O . LEU B 1 195 ? -4.082 5.316 -8.609 1 74.12 195 LEU B O 1
ATOM 4137 N N . VAL B 1 196 ? -3.49 7.125 -7.359 1 75.75 196 VAL B N 1
ATOM 4138 C CA . VAL B 1 196 ? -2.225 6.512 -6.973 1 75.75 196 VAL B CA 1
ATOM 4139 C C . VAL B 1 196 ? -2.482 5.383 -5.977 1 75.75 196 VAL B C 1
ATOM 4141 O O . VAL B 1 196 ? -1.745 4.395 -5.941 1 75.75 196 VAL B O 1
ATOM 4144 N N . TYR B 1 197 ? -3.576 5.496 -5.207 1 62.59 197 TYR B N 1
ATOM 4145 C CA . TYR B 1 197 ? -3.939 4.422 -4.293 1 62.59 197 TYR B CA 1
ATOM 4146 C C . TYR B 1 197 ? -4.414 3.191 -5.055 1 62.59 197 TYR B C 1
ATOM 4148 O O . TYR B 1 197 ? -4.117 2.059 -4.668 1 62.59 197 TYR B O 1
ATOM 4156 N N . ARG B 1 198 ? -5.152 3.471 -6.051 1 59 198 ARG B N 1
ATOM 4157 C CA . ARG B 1 198 ? -5.621 2.373 -6.891 1 59 198 ARG B CA 1
ATOM 4158 C C . ARG B 1 198 ? -4.453 1.653 -7.555 1 59 198 ARG B C 1
ATOM 4160 O O . ARG B 1 198 ? -4.465 0.427 -7.684 1 59 198 ARG B O 1
ATOM 4167 N N . GLU B 1 199 ? -3.639 2.547 -7.949 1 57.59 199 GLU B N 1
ATOM 4168 C CA . GLU B 1 199 ? -2.457 1.96 -8.578 1 57.59 199 GLU B CA 1
ATOM 4169 C C . GLU B 1 199 ? -1.672 1.107 -7.586 1 57.59 199 GLU B C 1
ATOM 4171 O O . GLU B 1 199 ? -1.034 0.126 -7.973 1 57.59 199 GLU B O 1
ATOM 4176 N N . ARG B 1 200 ? -1.693 1.643 -6.418 1 51.66 200 ARG B N 1
ATOM 4177 C CA . ARG B 1 200 ? -1 0.904 -5.367 1 51.66 200 ARG B CA 1
ATOM 4178 C C . ARG B 1 200 ? -1.653 -0.454 -5.129 1 51.66 200 ARG B C 1
ATOM 4180 O O . ARG B 1 200 ? -0.965 -1.445 -4.883 1 51.66 200 ARG B O 1
ATOM 4187 N N . HIS B 1 201 ? -3.066 -0.401 -5.082 1 42.94 201 HIS B N 1
ATOM 4188 C CA . HIS B 1 201 ? -3.789 -1.648 -4.859 1 42.94 201 HIS B CA 1
ATOM 4189 C C . HIS B 1 201 ? -3.414 -2.695 -5.902 1 42.94 201 HIS B C 1
ATOM 4191 O O . HIS B 1 201 ? -3.477 -3.898 -5.633 1 42.94 201 HIS B O 1
ATOM 4197 N N . ASN B 1 202 ? -3.383 -2.133 -6.938 1 39.31 202 ASN B N 1
ATOM 4198 C CA . ASN B 1 202 ? -3.057 -3.074 -8.008 1 39.31 202 ASN B CA 1
ATOM 4199 C C . ASN B 1 202 ? -1.604 -3.531 -7.926 1 39.31 202 ASN B C 1
ATOM 4201 O O . ASN B 1 202 ? -1.242 -4.566 -8.492 1 39.31 202 ASN B O 1
ATOM 4205 N N . GLN B 1 203 ? -0.823 -2.523 -7.457 1 37.66 203 GLN B N 1
ATOM 4206 C CA . GLN B 1 203 ? 0.604 -2.812 -7.562 1 37.66 203 GLN B CA 1
ATOM 4207 C C . GLN B 1 203 ? 1.147 -3.383 -6.258 1 37.66 203 GLN B C 1
ATOM 4209 O O . GLN B 1 203 ? 0.771 -2.932 -5.172 1 37.66 203 GLN B O 1
ATOM 4214 N N . LEU B 1 204 ? 1.408 -4.492 -6.203 1 32.97 204 LEU B N 1
ATOM 4215 C CA . LEU B 1 204 ? 2.09 -5.207 -5.129 1 32.97 204 LEU B CA 1
ATOM 4216 C C . LEU B 1 204 ? 3.098 -4.301 -4.43 1 32.97 204 LEU B C 1
ATOM 4218 O O . LEU B 1 204 ? 3.547 -4.605 -3.322 1 32.97 204 LEU B O 1
ATOM 4222 N N . PHE B 1 205 ? 4.191 -3.684 -5.203 1 33 205 PHE B N 1
ATOM 4223 C CA . PHE B 1 205 ? 5.531 -3.312 -4.762 1 33 205 PHE B CA 1
ATOM 4224 C C . PHE B 1 205 ? 5.559 -1.877 -4.254 1 33 205 PHE B C 1
ATOM 4226 O O . PHE B 1 205 ? 4.637 -1.101 -4.523 1 33 205 PHE B O 1
ATOM 4233 N N . GLN B 1 206 ? 6.789 -1.25 -3.891 1 36.88 206 GLN B N 1
ATOM 4234 C CA . GLN B 1 206 ? 7.547 -0.207 -3.205 1 36.88 206 GLN B CA 1
ATOM 4235 C C . GLN B 1 206 ? 7.242 1.169 -3.791 1 36.88 206 GLN B C 1
ATOM 4237 O O . GLN B 1 206 ? 7.273 2.174 -3.078 1 36.88 206 GLN B O 1
ATOM 4242 N N . GLN B 1 207 ? 7.242 1.427 -5.113 1 40.44 207 GLN B N 1
ATOM 4243 C CA . GLN B 1 207 ? 7.297 2.723 -5.781 1 40.44 207 GLN B CA 1
ATOM 4244 C C . GLN B 1 207 ? 6.082 3.574 -5.43 1 40.44 207 GLN B C 1
ATOM 4246 O O . GLN B 1 207 ? 6.188 4.797 -5.309 1 40.44 207 GLN B O 1
ATOM 4251 N N . THR B 1 208 ? 5.016 2.996 -5.207 1 49.12 208 THR B N 1
ATOM 4252 C CA . THR B 1 208 ? 3.734 3.674 -5.055 1 49.12 208 THR B CA 1
ATOM 4253 C C . THR B 1 208 ? 3.707 4.492 -3.766 1 49.12 208 THR B C 1
ATOM 4255 O O . THR B 1 208 ? 2.967 5.473 -3.662 1 49.12 208 THR B O 1
ATOM 4258 N N . ASN B 1 209 ? 4.766 4.195 -3.152 1 58.88 209 ASN B N 1
ATOM 4259 C CA . ASN B 1 209 ? 4.789 4.941 -1.898 1 58.88 209 ASN B CA 1
ATOM 4260 C C . ASN B 1 209 ? 5.18 6.398 -2.121 1 58.88 209 ASN B C 1
ATOM 4262 O O . ASN B 1 209 ? 4.652 7.297 -1.463 1 58.88 209 ASN B O 1
ATOM 4266 N N . TYR B 1 210 ? 5.914 6.594 -3.223 1 66.19 210 TYR B N 1
ATOM 4267 C CA . TYR B 1 210 ? 6.336 7.969 -3.471 1 66.19 210 TYR B CA 1
ATOM 4268 C C . TYR B 1 210 ? 5.148 8.836 -3.863 1 66.19 210 TYR B C 1
ATOM 4270 O O . TYR B 1 210 ? 4.949 9.922 -3.299 1 66.19 210 TYR B O 1
ATOM 4278 N N . GLN B 1 211 ? 4.391 8.25 -4.836 1 74.06 211 GLN B N 1
ATOM 4279 C CA . GLN B 1 211 ? 3.289 9.062 -5.344 1 74.06 211 GLN B CA 1
ATOM 4280 C C . GLN B 1 211 ? 2.242 9.305 -4.262 1 74.06 211 GLN B C 1
ATOM 4282 O O . GLN B 1 211 ? 1.682 10.398 -4.168 1 74.06 211 GLN B O 1
ATOM 4287 N N . VAL B 1 212 ? 2.08 8.367 -3.525 1 72.19 212 VAL B N 1
ATOM 4288 C CA . VAL B 1 212 ? 1.117 8.516 -2.438 1 72.19 212 VAL B CA 1
ATOM 4289 C C . VAL B 1 212 ? 1.613 9.57 -1.449 1 72.19 212 VAL B C 1
ATOM 4291 O O . VAL B 1 212 ? 0.879 10.492 -1.098 1 72.19 212 VAL B O 1
ATOM 4294 N N . HIS B 1 213 ? 2.879 9.359 -1.078 1 73.06 213 HIS B N 1
ATOM 4295 C CA . HIS B 1 213 ? 3.441 10.305 -0.117 1 73.06 213 HIS B CA 1
ATOM 4296 C C . HIS B 1 213 ? 3.508 11.711 -0.699 1 73.06 213 HIS B C 1
ATOM 4298 O O . HIS B 1 213 ? 3.297 12.695 0.015 1 73.06 213 HIS B O 1
ATOM 4304 N N . TYR B 1 214 ? 3.822 11.805 -1.957 1 82.88 214 TYR B N 1
ATOM 4305 C CA . TYR B 1 214 ? 3.893 13.102 -2.619 1 82.88 214 TYR B CA 1
ATOM 4306 C C . TYR B 1 214 ? 2.547 13.812 -2.574 1 82.88 214 TYR B C 1
ATOM 4308 O O . TYR B 1 214 ? 2.459 14.969 -2.141 1 82.88 214 TYR B O 1
ATOM 4316 N N . PHE B 1 215 ? 1.542 13.141 -2.951 1 86.06 215 PHE B N 1
ATOM 4317 C CA . PHE B 1 215 ? 0.241 13.789 -3.045 1 86.06 215 PHE B CA 1
ATOM 4318 C C . PHE B 1 215 ? -0.358 14.008 -1.659 1 86.06 215 PHE B C 1
ATOM 4320 O O . PHE B 1 215 ? -1.103 14.961 -1.441 1 86.06 215 PHE B O 1
ATOM 4327 N N . GLU B 1 216 ? 0.056 13.164 -0.77 1 78.44 216 GLU B N 1
ATOM 4328 C CA . GLU B 1 216 ? -0.358 13.398 0.61 1 78.44 216 GLU B CA 1
ATOM 4329 C C . GLU B 1 216 ? 0.297 14.656 1.176 1 78.44 216 GLU B C 1
ATOM 4331 O O . GLU B 1 216 ? -0.345 15.43 1.892 1 78.44 216 GLU B O 1
ATOM 4336 N N . MET B 1 217 ? 1.562 14.734 0.961 1 82.81 217 MET B N 1
ATOM 4337 C CA . MET B 1 217 ? 2.279 15.938 1.381 1 82.81 217 MET B CA 1
ATOM 4338 C C . MET B 1 217 ? 1.646 17.188 0.782 1 82.81 217 MET B C 1
ATOM 4340 O O . MET B 1 217 ? 1.428 18.172 1.484 1 82.81 217 MET B O 1
ATOM 4344 N N . ARG B 1 218 ? 1.286 17.109 -0.501 1 89.69 218 ARG B N 1
ATOM 4345 C CA . ARG B 1 218 ? 0.679 18.25 -1.178 1 89.69 218 ARG B CA 1
ATOM 4346 C C . ARG B 1 218 ? -0.713 18.531 -0.624 1 89.69 218 ARG B C 1
ATOM 4348 O O . ARG B 1 218 ? -1.132 19.688 -0.556 1 89.69 218 ARG B O 1
ATOM 4355 N N . ARG B 1 219 ? -1.354 17.5 -0.266 1 86.75 219 ARG B N 1
ATOM 4356 C CA . ARG B 1 219 ? -2.656 17.688 0.369 1 86.75 219 ARG B CA 1
ATOM 4357 C C . ARG B 1 219 ? -2.521 18.422 1.695 1 86.75 219 ARG B C 1
ATOM 4359 O O . ARG B 1 219 ? -3.328 19.297 2.006 1 86.75 219 ARG B O 1
ATOM 4366 N N . GLN B 1 220 ? -1.561 18.047 2.445 1 81.69 220 GLN B N 1
ATOM 4367 C CA . GLN B 1 220 ? -1.295 18.75 3.695 1 81.69 220 GLN B CA 1
ATOM 4368 C C . GLN B 1 220 ? -0.952 20.203 3.443 1 81.69 220 GLN B C 1
ATOM 4370 O O . GLN B 1 220 ? -1.383 21.094 4.188 1 81.69 220 GLN B O 1
ATOM 4375 N N . GLN B 1 221 ? -0.17 20.359 2.457 1 88.25 221 GLN B N 1
ATOM 4376 C CA . GLN B 1 221 ? 0.162 21.734 2.068 1 88.25 221 GLN B CA 1
ATOM 4377 C C . GLN B 1 221 ? -1.093 22.516 1.705 1 88.25 221 GLN B C 1
ATOM 4379 O O . GLN B 1 221 ? -1.246 23.672 2.109 1 88.25 221 GLN B O 1
ATOM 4384 N N . ASN B 1 222 ? -1.971 21.891 0.966 1 91.88 222 ASN B N 1
ATOM 4385 C CA . ASN B 1 222 ? -3.197 22.562 0.551 1 91.88 222 ASN B CA 1
ATOM 4386 C C . ASN B 1 222 ? -4.09 22.891 1.744 1 91.88 222 ASN B C 1
ATOM 4388 O O . ASN B 1 222 ? -4.781 23.906 1.75 1 91.88 222 ASN B O 1
ATOM 4392 N N . ARG B 1 223 ? -4.094 22.062 2.664 1 82.06 223 ARG B N 1
ATOM 4393 C CA . ARG B 1 223 ? -4.852 22.328 3.883 1 82.06 223 ARG B CA 1
ATOM 4394 C C . ARG B 1 223 ? -4.324 23.562 4.598 1 82.06 223 ARG B C 1
ATOM 4396 O O . ARG B 1 223 ? -5.102 24.391 5.098 1 82.06 223 ARG B O 1
ATOM 4403 N N . LEU B 1 224 ? -3.033 23.625 4.711 1 85 224 LEU B N 1
ATOM 4404 C CA . LEU B 1 224 ? -2.416 24.812 5.293 1 85 224 LEU B CA 1
ATOM 4405 C C . LEU B 1 224 ? -2.814 26.062 4.523 1 85 224 LEU B C 1
ATOM 4407 O O . LEU B 1 224 ? -3.1 27.109 5.125 1 85 224 LEU B O 1
ATOM 4411 N N . LEU B 1 225 ? -2.857 25.953 3.215 1 91.5 225 LEU B N 1
ATOM 4412 C CA . LEU B 1 225 ? -3.258 27.078 2.383 1 91.5 225 LEU B CA 1
ATOM 4413 C C . LEU B 1 225 ? -4.703 27.484 2.67 1 91.5 225 LEU B C 1
ATOM 4415 O O . LEU B 1 225 ? -5.039 28.656 2.629 1 91.5 225 LEU B O 1
ATOM 4419 N N . GLY B 1 226 ? -5.512 26.438 2.879 1 87.62 226 GLY B N 1
ATOM 4420 C CA . GLY B 1 226 ? -6.879 26.734 3.268 1 87.62 226 GLY B CA 1
ATOM 4421 C C . GLY B 1 226 ? -6.973 27.578 4.527 1 87.62 226 GLY B C 1
ATOM 4422 O O . GLY B 1 226 ? -7.746 28.531 4.586 1 87.62 226 GLY B O 1
ATOM 4423 N N . GLN B 1 227 ? -6.215 27.234 5.484 1 79.12 227 GLN B N 1
ATOM 4424 C CA . GLN B 1 227 ? -6.16 28 6.723 1 79.12 227 GLN B CA 1
ATOM 4425 C C . GLN B 1 227 ? -5.617 29.406 6.477 1 79.12 227 GLN B C 1
ATOM 4427 O O . GLN B 1 227 ? -6.129 30.375 7.039 1 79.12 227 GLN B O 1
ATOM 4432 N N . MET B 1 228 ? -4.586 29.5 5.688 1 87.75 228 MET B N 1
ATOM 4433 C CA . MET B 1 228 ? -3.994 30.797 5.367 1 87.75 228 MET B CA 1
ATOM 4434 C C . MET B 1 228 ? -5.004 31.703 4.664 1 87.75 228 MET B C 1
ATOM 4436 O O . MET B 1 228 ? -5.008 32.906 4.863 1 87.75 228 MET B O 1
ATOM 4440 N N . ALA B 1 229 ? -5.812 31.062 3.881 1 88.75 229 ALA B N 1
ATOM 4441 C CA . ALA B 1 229 ? -6.809 31.828 3.139 1 88.75 229 ALA B CA 1
ATOM 4442 C C . ALA B 1 229 ? -7.785 32.531 4.086 1 88.75 229 ALA B C 1
ATOM 4444 O O . ALA B 1 229 ? -8.164 33.656 3.859 1 88.75 229 ALA B O 1
ATOM 4445 N N . ILE B 1 230 ? -8.156 31.859 5.094 1 79.88 230 ILE B N 1
ATOM 4446 C CA . ILE B 1 230 ? -9.055 32.438 6.09 1 79.88 230 ILE B CA 1
ATOM 4447 C C . ILE B 1 230 ? -8.383 33.625 6.75 1 79.88 230 ILE B C 1
ATOM 4449 O O . ILE B 1 230 ? -9 34.688 6.902 1 79.88 230 ILE B O 1
ATOM 4453 N N . ASN B 1 231 ? -7.148 33.469 7.117 1 80.94 231 ASN B N 1
ATOM 4454 C CA . ASN B 1 231 ? -6.395 34.531 7.777 1 80.94 231 ASN B CA 1
ATOM 4455 C C . ASN B 1 231 ? -6.168 35.719 6.852 1 80.94 231 ASN B C 1
ATOM 4457 O O . ASN B 1 231 ? -6.289 36.875 7.27 1 80.94 231 ASN B O 1
ATOM 4461 N N . VAL B 1 232 ? -5.871 35.469 5.637 1 85.56 232 VAL B N 1
ATOM 4462 C CA . VAL B 1 232 ? -5.621 36.531 4.66 1 85.56 232 VAL B CA 1
ATOM 4463 C C . VAL B 1 232 ? -6.883 37.344 4.457 1 85.56 232 VAL B C 1
ATOM 4465 O O . VAL B 1 232 ? -6.809 38.562 4.238 1 85.56 232 VAL B O 1
ATOM 4468 N N . ASN B 1 233 ? -8.016 36.719 4.613 1 82.88 233 ASN B N 1
ATOM 4469 C CA . ASN B 1 233 ? -9.289 37.406 4.426 1 82.88 233 ASN B CA 1
ATOM 4470 C C . ASN B 1 233 ? -9.555 38.438 5.531 1 82.88 233 ASN B C 1
ATOM 4472 O O . ASN B 1 233 ? -10.367 39.344 5.363 1 82.88 233 ASN B O 1
ATOM 4476 N N . THR B 1 234 ? -8.898 38.25 6.602 1 76.56 234 THR B N 1
ATOM 4477 C CA . THR B 1 234 ? -9.125 39.156 7.723 1 76.56 234 THR B CA 1
ATOM 4478 C C . THR B 1 234 ? -8.242 40.375 7.598 1 76.56 234 THR B C 1
ATOM 4480 O O . THR B 1 234 ? -8.461 41.375 8.289 1 76.56 234 THR B O 1
ATOM 4483 N N . LEU B 1 235 ? -7.312 40.344 6.695 1 78.88 235 LEU B N 1
ATOM 4484 C CA . LEU B 1 235 ? -6.426 41.469 6.508 1 78.88 235 LEU B CA 1
ATOM 4485 C C . LEU B 1 235 ? -7.098 42.531 5.652 1 78.88 235 LEU B C 1
ATOM 4487 O O . LEU B 1 235 ? -7.547 42.25 4.539 1 78.88 235 LEU B O 1
ATOM 4491 N N . MET B 1 236 ? -7.402 43.719 6.211 1 72.31 236 MET B N 1
ATOM 4492 C CA . MET B 1 236 ? -8.18 44.75 5.531 1 72.31 236 MET B CA 1
ATOM 4493 C C . MET B 1 236 ? -7.289 45.906 5.086 1 72.31 236 MET B C 1
ATOM 4495 O O . MET B 1 236 ? -7.754 46.844 4.414 1 72.31 236 MET B O 1
ATOM 4499 N N . ARG B 1 237 ? -6.051 46.031 5.461 1 79.31 237 ARG B N 1
ATOM 4500 C CA . ARG B 1 237 ? -5.18 47.125 5.105 1 79.31 237 ARG B CA 1
ATOM 4501 C C . ARG B 1 237 ? -3.766 46.656 4.809 1 79.31 237 ARG B C 1
ATOM 4503 O O . ARG B 1 237 ? -3.309 45.656 5.383 1 79.31 237 ARG B O 1
ATOM 4510 N N . GLN B 1 238 ? -3.139 47.281 3.852 1 82.12 238 GLN B N 1
ATOM 4511 C CA . GLN B 1 238 ? -1.739 47.031 3.539 1 82.12 238 GLN B CA 1
ATOM 4512 C C . GLN B 1 238 ? -0.82 47.531 4.641 1 82.12 238 GLN B C 1
ATOM 4514 O O . GLN B 1 238 ? -1.079 48.594 5.223 1 82.12 238 GLN B O 1
ATOM 4519 N N . SER B 1 239 ? 0.157 46.844 4.984 1 80.5 239 SER B N 1
ATOM 4520 C CA . SER B 1 239 ? 1.194 47.219 5.938 1 80.5 239 SER B CA 1
ATOM 4521 C C . SER B 1 239 ? 2.578 46.812 5.441 1 80.5 239 SER B C 1
ATOM 4523 O O . SER B 1 239 ? 2.699 46.062 4.469 1 80.5 239 SER B O 1
ATOM 4525 N N . LYS B 1 240 ? 3.576 47.406 6 1 80.38 240 LYS B N 1
ATOM 4526 C CA . LYS B 1 240 ? 4.945 47.031 5.645 1 80.38 240 LYS B CA 1
ATOM 4527 C C . LYS B 1 240 ? 5.18 45.531 5.812 1 80.38 240 LYS B C 1
ATOM 4529 O O . LYS B 1 240 ? 5.824 44.906 4.973 1 80.38 240 LYS B O 1
ATOM 4534 N N . GLU B 1 241 ? 4.566 45 6.891 1 79.31 241 GLU B N 1
ATOM 4535 C CA . GLU B 1 241 ? 4.727 43.594 7.188 1 79.31 241 GLU B CA 1
ATOM 4536 C C . GLU B 1 241 ? 4.023 42.719 6.141 1 79.31 241 GLU B C 1
ATOM 4538 O O . GLU B 1 241 ? 4.535 41.656 5.75 1 79.31 241 GLU B O 1
ATOM 4543 N N . SER B 1 242 ? 2.891 43.156 5.719 1 85.69 242 SER B N 1
ATOM 4544 C CA . SER B 1 242 ? 2.148 42.406 4.73 1 85.69 242 SER B CA 1
ATOM 4545 C C . SER B 1 242 ? 2.873 42.375 3.389 1 85.69 242 SER B C 1
ATOM 4547 O O . SER B 1 242 ? 2.83 41.375 2.67 1 85.69 242 SER B O 1
ATOM 4549 N N . ILE B 1 243 ? 3.547 43.469 3.047 1 86.94 243 ILE B N 1
ATOM 4550 C CA . ILE B 1 243 ? 4.312 43.531 1.809 1 86.94 243 ILE B CA 1
ATOM 4551 C C . ILE B 1 243 ? 5.504 42.594 1.872 1 86.94 243 ILE B C 1
ATOM 4553 O O . ILE B 1 243 ? 5.785 41.875 0.907 1 86.94 243 ILE B O 1
ATOM 4557 N N . LEU B 1 244 ? 6.184 42.625 2.99 1 84.56 244 LEU B N 1
ATOM 4558 C CA . LEU B 1 244 ? 7.312 41.719 3.162 1 84.56 244 LEU B CA 1
ATOM 4559 C C . LEU B 1 244 ? 6.863 40.25 3.047 1 84.56 244 LEU B C 1
ATOM 4561 O O . LEU B 1 244 ? 7.539 39.438 2.41 1 84.56 244 LEU B O 1
ATOM 4565 N N . LEU B 1 245 ? 5.738 39.969 3.672 1 87.12 245 LEU B N 1
ATOM 4566 C CA . LEU B 1 245 ? 5.18 38.625 3.617 1 87.12 245 LEU B CA 1
ATOM 4567 C C . LEU B 1 245 ? 4.801 38.25 2.188 1 87.12 245 LEU B C 1
ATOM 4569 O O . LEU B 1 245 ? 4.949 37.094 1.785 1 87.12 245 LEU B O 1
ATOM 4573 N N . SER B 1 246 ? 4.289 39.188 1.44 1 90.06 246 SER B N 1
ATOM 4574 C CA . SER B 1 246 ? 3.918 38.938 0.052 1 90.06 246 SER B CA 1
ATOM 4575 C C . SER B 1 246 ? 5.121 38.469 -0.769 1 90.06 246 SER B C 1
ATOM 4577 O O . SER B 1 246 ? 4.996 37.625 -1.639 1 90.06 246 SER B O 1
ATOM 4579 N N . HIS B 1 247 ? 6.246 39 -0.51 1 87.81 247 HIS B N 1
ATOM 4580 C CA . HIS B 1 247 ? 7.465 38.625 -1.212 1 87.81 247 HIS B CA 1
ATOM 4581 C C . HIS B 1 247 ? 7.852 37.188 -0.889 1 87.81 247 HIS B C 1
ATOM 4583 O O . HIS B 1 247 ? 8.344 36.469 -1.755 1 87.81 247 HIS B O 1
ATOM 4589 N N . LEU B 1 248 ? 7.684 36.875 0.345 1 88.31 248 LEU B N 1
ATOM 4590 C CA . LEU B 1 248 ? 8 35.5 0.745 1 88.31 248 LEU B CA 1
ATOM 4591 C C . LEU B 1 248 ? 7.086 34.5 0.046 1 88.31 248 LEU B C 1
ATOM 4593 O O . LEU B 1 248 ? 7.523 33.406 -0.338 1 88.31 248 LEU B O 1
ATOM 4597 N N . PHE B 1 249 ? 5.836 34.844 -0.057 1 91.31 249 PHE B N 1
ATOM 4598 C CA . PHE B 1 249 ? 4.902 33.969 -0.776 1 91.31 249 PHE B CA 1
ATOM 4599 C C . PHE B 1 249 ? 5.301 33.844 -2.242 1 91.31 249 PHE B C 1
ATOM 4601 O O . PHE B 1 249 ? 5.211 32.781 -2.822 1 91.31 249 PHE B O 1
ATOM 4608 N N . HIS B 1 250 ? 5.742 34.969 -2.818 1 90 250 HIS B N 1
ATOM 4609 C CA . HIS B 1 250 ? 6.215 34.969 -4.199 1 90 250 HIS B CA 1
ATOM 4610 C C . HIS B 1 250 ? 7.422 34.031 -4.367 1 90 250 HIS B C 1
ATOM 4612 O O . HIS B 1 250 ? 7.469 33.25 -5.301 1 90 250 HIS B O 1
ATOM 4618 N N . GLU B 1 251 ? 8.359 34.188 -3.5 1 87 251 GLU B N 1
ATOM 4619 C CA . GLU B 1 251 ? 9.562 33.375 -3.566 1 87 251 GLU B CA 1
ATOM 4620 C C . GLU B 1 251 ? 9.234 31.891 -3.387 1 87 251 GLU B C 1
ATOM 4622 O O . GLU B 1 251 ? 9.852 31.031 -4.02 1 87 251 GLU B O 1
ATOM 4627 N N . THR B 1 252 ? 8.352 31.609 -2.48 1 88.25 252 THR B N 1
ATOM 4628 C CA . THR B 1 252 ? 7.93 30.234 -2.264 1 88.25 252 THR B CA 1
ATOM 4629 C C . THR B 1 252 ? 7.301 29.656 -3.529 1 88.25 252 THR B C 1
ATOM 4631 O O . THR B 1 252 ? 7.566 28.5 -3.889 1 88.25 252 THR B O 1
ATOM 4634 N N . ALA B 1 253 ? 6.465 30.406 -4.199 1 89 253 ALA B N 1
ATOM 4635 C CA . ALA B 1 253 ? 5.84 29.953 -5.441 1 89 253 ALA B CA 1
ATOM 4636 C C . ALA B 1 253 ? 6.887 29.656 -6.512 1 89 253 ALA B C 1
ATOM 4638 O O . ALA B 1 253 ? 6.793 28.656 -7.223 1 89 253 ALA B O 1
ATOM 4639 N N . CYS B 1 254 ? 7.883 30.469 -6.527 1 84.5 254 CYS B N 1
ATOM 4640 C CA . CYS B 1 254 ? 8.93 30.328 -7.535 1 84.5 254 CYS B CA 1
ATOM 4641 C C . CYS B 1 254 ? 9.773 29.078 -7.281 1 84.5 254 CYS B C 1
ATOM 4643 O O . CYS B 1 254 ? 10.219 28.422 -8.227 1 84.5 254 CYS B O 1
ATOM 4645 N N . GLN B 1 255 ? 9.875 28.734 -6.051 1 79.19 255 GLN B N 1
ATOM 4646 C CA . GLN B 1 255 ? 10.789 27.656 -5.715 1 79.19 255 GLN B CA 1
ATOM 4647 C C . GLN B 1 255 ? 10.023 26.359 -5.426 1 79.19 255 GLN B C 1
ATOM 4649 O O . GLN B 1 255 ? 10.594 25.406 -4.906 1 79.19 255 GLN B O 1
ATOM 4654 N N . LEU B 1 256 ? 8.805 26.234 -5.684 1 80.25 256 LEU B N 1
ATOM 4655 C CA . LEU B 1 256 ? 7.934 25.125 -5.312 1 80.25 256 LEU B CA 1
ATOM 4656 C C . LEU B 1 256 ? 8.172 23.922 -6.211 1 80.25 256 LEU B C 1
ATOM 4658 O O . LEU B 1 256 ? 7.766 22.812 -5.879 1 80.25 256 LEU B O 1
ATOM 4662 N N . SER B 1 257 ? 9.109 23.906 -7.027 1 69.31 257 SER B N 1
ATOM 4663 C CA . SER B 1 257 ? 9.297 22.766 -7.914 1 69.31 257 SER B CA 1
ATOM 4664 C C . SER B 1 257 ? 9.727 21.516 -7.141 1 69.31 257 SER B C 1
ATOM 4666 O O . SER B 1 257 ? 10.297 21.625 -6.055 1 69.31 257 SER B O 1
ATOM 4668 N N . GLU B 1 258 ? 9.352 20.359 -7.609 1 60.88 258 GLU B N 1
ATOM 4669 C CA . GLU B 1 258 ? 9.617 19.062 -7.02 1 60.88 258 GLU B CA 1
ATOM 4670 C C . GLU B 1 258 ? 11.094 18.906 -6.66 1 60.88 258 GLU B C 1
ATOM 4672 O O . GLU B 1 258 ? 11.43 18.266 -5.664 1 60.88 258 GLU B O 1
ATOM 4677 N N . GLN B 1 259 ? 11.945 19.609 -7.258 1 58.53 259 GLN B N 1
ATOM 4678 C CA . GLN B 1 259 ? 13.375 19.344 -7.145 1 58.53 259 GLN B CA 1
ATOM 4679 C C . GLN B 1 259 ? 14.062 20.359 -6.238 1 58.53 259 GLN B C 1
ATOM 4681 O O . GLN B 1 259 ? 15.242 20.219 -5.906 1 58.53 259 GLN B O 1
ATOM 4686 N N . ASN B 1 260 ? 13.32 21.266 -5.637 1 57.88 260 ASN B N 1
ATOM 4687 C CA . ASN B 1 260 ? 13.93 22.312 -4.828 1 57.88 260 ASN B CA 1
ATOM 4688 C C . ASN B 1 260 ? 13.539 22.188 -3.359 1 57.88 260 ASN B C 1
ATOM 4690 O O . ASN B 1 260 ? 12.359 22.297 -3.016 1 57.88 260 ASN B O 1
ATOM 4694 N N . PRO B 1 261 ? 14.477 21.969 -2.352 1 58.56 261 PRO B N 1
ATOM 4695 C CA . PRO B 1 261 ? 14.133 21.75 -0.944 1 58.56 261 PRO B CA 1
ATOM 4696 C C . PRO B 1 261 ? 13.742 23.047 -0.237 1 58.56 261 PRO B C 1
ATOM 4698 O O . PRO B 1 261 ? 13.25 23.016 0.895 1 58.56 261 PRO B O 1
ATOM 4701 N N . ALA B 1 262 ? 13.703 24.141 -0.904 1 63.41 262 ALA B N 1
ATOM 4702 C CA . ALA B 1 262 ? 13.242 25.453 -0.451 1 63.41 262 ALA B CA 1
ATOM 4703 C C . ALA B 1 262 ? 13.867 25.812 0.893 1 63.41 262 ALA B C 1
ATOM 4705 O O . ALA B 1 262 ? 13.234 26.484 1.72 1 63.41 262 ALA B O 1
ATOM 4706 N N . LEU B 1 263 ? 15.094 25.406 1.326 1 65.12 263 LEU B N 1
ATOM 4707 C CA . LEU B 1 263 ? 15.734 25.641 2.615 1 65.12 263 LEU B CA 1
ATOM 4708 C C . LEU B 1 263 ? 16.016 27.125 2.818 1 65.12 263 LEU B C 1
ATOM 4710 O O . LEU B 1 263 ? 15.898 27.641 3.932 1 65.12 263 LEU B O 1
ATOM 4714 N N . THR B 1 264 ? 16.391 27.797 1.74 1 72.31 264 THR B N 1
ATOM 4715 C CA . THR B 1 264 ? 16.719 29.219 1.826 1 72.31 264 THR B CA 1
ATOM 4716 C C . THR B 1 264 ? 15.5 30.031 2.254 1 72.31 264 THR B C 1
ATOM 4718 O O . THR B 1 264 ? 15.633 31.031 2.953 1 72.31 264 THR B O 1
ATOM 4721 N N . LEU B 1 265 ? 14.383 29.469 2.004 1 78.31 265 LEU B N 1
ATOM 4722 C CA . LEU B 1 265 ? 13.148 30.188 2.309 1 78.31 265 LEU B CA 1
ATOM 4723 C C . LEU B 1 265 ? 12.859 30.156 3.805 1 78.31 265 LEU B C 1
ATOM 4725 O O . LEU B 1 265 ? 12.32 31.125 4.359 1 78.31 265 LEU B O 1
ATOM 4729 N N . ILE B 1 266 ? 13.344 29.125 4.434 1 76.25 266 ILE B N 1
ATOM 4730 C CA . ILE B 1 266 ? 13.125 28.984 5.867 1 76.25 266 ILE B CA 1
ATOM 4731 C C . ILE B 1 266 ? 13.891 30.062 6.617 1 76.25 266 ILE B C 1
ATOM 4733 O O . ILE B 1 266 ? 13.367 30.688 7.547 1 76.25 266 ILE B O 1
ATOM 4737 N N . ASP B 1 267 ? 15.055 30.344 6.133 1 74.62 267 ASP B N 1
ATOM 4738 C CA . ASP B 1 267 ? 15.875 31.391 6.746 1 74.62 267 ASP B CA 1
ATOM 4739 C C . ASP B 1 267 ? 15.234 32.75 6.594 1 74.62 267 ASP B C 1
ATOM 4741 O O . ASP B 1 267 ? 15.25 33.562 7.523 1 74.62 267 ASP B O 1
ATOM 4745 N N . ASP B 1 268 ? 14.742 32.969 5.398 1 78.44 268 ASP B N 1
ATOM 4746 C CA . ASP B 1 268 ? 14.078 34.25 5.137 1 78.44 268 ASP B CA 1
ATOM 4747 C C . ASP B 1 268 ? 12.867 34.438 6.047 1 78.44 268 ASP B C 1
ATOM 4749 O O . ASP B 1 268 ? 12.617 35.531 6.543 1 78.44 268 ASP B O 1
ATOM 4753 N N . ILE B 1 269 ? 12.164 33.438 6.293 1 79.25 269 ILE B N 1
ATOM 4754 C CA . ILE B 1 269 ? 10.977 33.469 7.137 1 79.25 269 ILE B CA 1
ATOM 4755 C C . ILE B 1 269 ? 11.375 33.75 8.586 1 79.25 269 ILE B C 1
ATOM 4757 O O . ILE B 1 269 ? 10.758 34.594 9.25 1 79.25 269 ILE B O 1
ATOM 4761 N N . GLU B 1 270 ? 12.453 33.125 9 1 72.44 270 GLU B N 1
ATOM 4762 C CA . GLU B 1 270 ? 12.938 33.344 10.359 1 72.44 270 GLU B CA 1
ATOM 4763 C C . GLU B 1 270 ? 13.375 34.781 10.57 1 72.44 270 GLU B C 1
ATOM 4765 O O . GLU B 1 270 ? 13.125 35.375 11.633 1 72.44 270 GLU B O 1
ATOM 4770 N N . GLN B 1 271 ? 13.977 35.344 9.586 1 75.56 271 GLN B N 1
ATOM 4771 C CA . GLN B 1 271 ? 14.406 36.719 9.656 1 75.56 271 GLN B CA 1
ATOM 4772 C C . GLN B 1 271 ? 13.203 37.656 9.742 1 75.56 271 GLN B C 1
ATOM 4774 O O . GLN B 1 271 ? 13.227 38.656 10.5 1 75.56 271 GLN B O 1
ATOM 4779 N N . LEU B 1 272 ? 12.211 37.344 8.953 1 77.19 272 LEU B N 1
ATOM 4780 C CA . LEU B 1 272 ? 11.016 38.156 8.969 1 77.19 272 LEU B CA 1
ATOM 4781 C C . LEU B 1 272 ? 10.297 38.062 10.305 1 77.19 272 LEU B C 1
ATOM 4783 O O . LEU B 1 272 ? 9.781 39.031 10.828 1 77.19 272 LEU B O 1
ATOM 4787 N N . LEU B 1 273 ? 10.289 36.906 10.844 1 69.44 273 LEU B N 1
ATOM 4788 C CA . LEU B 1 273 ? 9.68 36.688 12.156 1 69.44 273 LEU B CA 1
ATOM 4789 C C . LEU B 1 273 ? 10.383 37.531 13.227 1 69.44 273 LEU B C 1
ATOM 4791 O O . LEU B 1 273 ? 9.727 38.125 14.086 1 69.44 273 LEU B O 1
ATOM 4795 N N . GLU B 1 274 ? 11.656 37.562 13.141 1 66.62 274 GLU B N 1
ATOM 4796 C CA . GLU B 1 274 ? 12.445 38.375 14.078 1 66.62 274 GLU B CA 1
ATOM 4797 C C . GLU B 1 274 ? 12.141 39.875 13.93 1 66.62 274 GLU B C 1
ATOM 4799 O O . GLU B 1 274 ? 12.07 40.594 14.93 1 66.62 274 GLU B O 1
ATOM 4804 N N . THR B 1 275 ? 11.945 40.25 12.742 1 68.25 275 THR B N 1
ATOM 4805 C CA . THR B 1 275 ? 11.609 41.656 12.477 1 68.25 275 THR B CA 1
ATOM 4806 C C . THR B 1 275 ? 10.25 42 13.078 1 68.25 275 THR B C 1
ATOM 4808 O O . THR B 1 275 ? 10.078 43.094 13.633 1 68.25 275 THR B O 1
ATOM 4811 N N . PHE B 1 276 ? 9.312 41.094 12.93 1 65.81 276 PHE B N 1
ATOM 4812 C CA . PHE B 1 276 ? 7.977 41.312 13.477 1 65.81 276 PHE B CA 1
ATOM 4813 C C . PHE B 1 276 ? 8.023 41.375 15 1 65.81 276 PHE B C 1
ATOM 4815 O O . PHE B 1 276 ? 7.301 42.188 15.602 1 65.81 276 PHE B O 1
ATOM 4822 N N . ARG B 1 277 ? 8.891 40.656 15.57 1 61.5 277 ARG B N 1
ATOM 4823 C CA . ARG B 1 277 ? 9.023 40.594 17.031 1 61.5 277 ARG B CA 1
ATOM 4824 C C . ARG B 1 277 ? 9.633 41.875 17.578 1 61.5 277 ARG B C 1
ATOM 4826 O O . ARG B 1 277 ? 9.25 42.312 18.656 1 61.5 277 ARG B O 1
ATOM 4833 N N . HIS B 1 278 ? 10.492 42.469 16.828 1 62.03 278 HIS B N 1
ATOM 4834 C CA . HIS B 1 278 ? 11.211 43.656 17.312 1 62.03 278 HIS B CA 1
ATOM 4835 C C . HIS B 1 278 ? 10.5 44.938 16.922 1 62.03 278 HIS B C 1
ATOM 4837 O O . HIS B 1 278 ? 10.984 46.031 17.203 1 62.03 278 HIS B O 1
ATOM 4843 N N . GLY B 1 279 ? 9.367 44.688 16.234 1 65.19 279 GLY B N 1
ATOM 4844 C CA . GLY B 1 279 ? 8.641 45.906 15.836 1 65.19 279 GLY B CA 1
ATOM 4845 C C . GLY B 1 279 ? 7.949 46.594 17 1 65.19 279 GLY B C 1
ATOM 4846 O O . GLY B 1 279 ? 7.902 46.062 18.109 1 65.19 279 GLY B O 1
ATOM 4847 N N . ASP B 1 280 ? 7.422 47.875 16.812 1 67.31 280 ASP B N 1
ATOM 4848 C CA . ASP B 1 280 ? 6.727 48.656 17.828 1 67.31 280 ASP B CA 1
ATOM 4849 C C . ASP B 1 280 ? 5.434 47.969 18.266 1 67.31 280 ASP B C 1
ATOM 4851 O O . ASP B 1 280 ? 4.848 47.219 17.5 1 67.31 280 ASP B O 1
ATOM 4855 N N . LEU B 1 281 ? 5.023 48.156 19.484 1 67.5 281 LEU B N 1
ATOM 4856 C CA . LEU B 1 281 ? 3.76 47.625 20 1 67.5 281 LEU B CA 1
ATOM 4857 C C . LEU B 1 281 ? 2.58 48.219 19.234 1 67.5 281 LEU B C 1
ATOM 4859 O O . LEU B 1 281 ? 2.609 49.375 18.828 1 67.5 281 LEU B O 1
ATOM 4863 N N . PRO B 1 282 ? 1.594 47.312 18.938 1 69.62 282 PRO B N 1
ATOM 4864 C CA . PRO B 1 282 ? 0.402 47.844 18.281 1 69.62 282 PRO B CA 1
ATOM 4865 C C . PRO B 1 282 ? -0.237 49 19.062 1 69.62 282 PRO B C 1
ATOM 4867 O O . PRO B 1 282 ? -0.268 48.969 20.297 1 69.62 282 PRO B O 1
ATOM 4870 N N . GLN B 1 283 ? -0.496 49.969 18.391 1 69.5 283 GLN B N 1
ATOM 4871 C CA . GLN B 1 283 ? -1.071 51.156 19.016 1 69.5 283 GLN B CA 1
ATOM 4872 C C . GLN B 1 283 ? -2.594 51.062 19.078 1 69.5 283 GLN B C 1
ATOM 4874 O O . GLN B 1 283 ? -3.232 51.75 19.875 1 69.5 283 GLN B O 1
ATOM 4879 N N . THR B 1 284 ? -3.195 50.219 18.156 1 71 284 THR B N 1
ATOM 4880 C CA . THR B 1 284 ? -4.641 50.031 18.094 1 71 284 THR B CA 1
ATOM 4881 C C . THR B 1 284 ? -5.004 48.562 18.062 1 71 284 THR B C 1
ATOM 4883 O O . THR B 1 284 ? -4.148 47.719 17.797 1 71 284 THR B O 1
ATOM 4886 N N . ARG B 1 285 ? -6.191 48.281 18.5 1 67.56 285 ARG B N 1
ATOM 4887 C CA . ARG B 1 285 ? -6.715 46.906 18.438 1 67.56 285 ARG B CA 1
ATOM 4888 C C . ARG B 1 285 ? -6.629 46.344 17.031 1 67.56 285 ARG B C 1
ATOM 4890 O O . ARG B 1 285 ? -6.273 45.188 16.844 1 67.56 285 ARG B O 1
ATOM 4897 N N . GLU B 1 286 ? -6.93 47.094 16.203 1 70.38 286 GLU B N 1
ATOM 4898 C CA . GLU B 1 286 ? -6.891 46.688 14.805 1 70.38 286 GLU B CA 1
ATOM 4899 C C . GLU B 1 286 ? -5.477 46.312 14.383 1 70.38 286 GLU B C 1
ATOM 4901 O O . GLU B 1 286 ? -5.277 45.312 13.672 1 70.38 286 GLU B O 1
ATOM 4906 N N . GLU B 1 287 ? -4.566 47.125 14.898 1 74.62 287 GLU B N 1
ATOM 4907 C CA . GLU B 1 287 ? -3.168 46.875 14.57 1 74.62 287 GLU B CA 1
ATOM 4908 C C . GLU B 1 287 ? -2.697 45.562 15.219 1 74.62 287 GLU B C 1
ATOM 4910 O O . GLU B 1 287 ? -1.925 44.812 14.617 1 74.62 287 GLU B O 1
ATOM 4915 N N . PHE B 1 288 ? -3.1 45.344 16.359 1 70.31 288 PHE B N 1
ATOM 4916 C CA . PHE B 1 288 ? -2.76 44.125 17.062 1 70.31 288 PHE B CA 1
ATOM 4917 C C . PHE B 1 288 ? -3.281 42.906 16.312 1 70.31 288 PHE B C 1
ATOM 4919 O O . PHE B 1 288 ? -2.543 41.938 16.094 1 70.31 288 PHE B O 1
ATOM 4926 N N . GLU B 1 289 ? -4.48 42.906 16.016 1 70.06 289 GLU B N 1
ATOM 4927 C CA . GLU B 1 289 ? -5.102 41.781 15.312 1 70.06 289 GLU B CA 1
ATOM 4928 C C . GLU B 1 289 ? -4.422 41.531 13.977 1 70.06 289 GLU B C 1
ATOM 4930 O O . GLU B 1 289 ? -4.199 40.375 13.594 1 70.06 289 GLU B O 1
ATOM 4935 N N . ARG B 1 290 ? -4.094 42.531 13.336 1 76 290 ARG B N 1
ATOM 4936 C CA . ARG B 1 290 ? -3.439 42.406 12.031 1 76 290 ARG B CA 1
ATOM 4937 C C . ARG B 1 290 ? -2.076 41.75 12.164 1 76 290 ARG B C 1
ATOM 4939 O O . ARG B 1 290 ? -1.729 40.875 11.367 1 76 290 ARG B O 1
ATOM 4946 N N . ARG B 1 291 ? -1.314 42.188 13.141 1 74.44 291 ARG B N 1
ATOM 4947 C CA . ARG B 1 291 ? 0.018 41.625 13.336 1 74.44 291 ARG B CA 1
ATOM 4948 C C . ARG B 1 291 ? -0.061 40.156 13.75 1 74.44 291 ARG B C 1
ATOM 4950 O O . ARG B 1 291 ? 0.785 39.344 13.359 1 74.44 291 ARG B O 1
ATOM 4957 N N . ALA B 1 292 ? -1 39.875 14.57 1 72.69 292 ALA B N 1
ATOM 4958 C CA . ALA B 1 292 ? -1.196 38.469 14.977 1 72.69 292 ALA B CA 1
ATOM 4959 C C . ALA B 1 292 ? -1.501 37.594 13.773 1 72.69 292 ALA B C 1
ATOM 4961 O O . ALA B 1 292 ? -0.974 36.5 13.664 1 72.69 292 ALA B O 1
ATOM 4962 N N . VAL B 1 293 ? -2.311 38.031 12.906 1 78.19 293 VAL B N 1
ATOM 4963 C CA . VAL B 1 293 ? -2.689 37.312 11.711 1 78.19 293 VAL B CA 1
ATOM 4964 C C . VAL B 1 293 ? -1.47 37.125 10.805 1 78.19 293 VAL B C 1
ATOM 4966 O O . VAL B 1 293 ? -1.262 36.062 10.242 1 78.19 293 VAL B O 1
ATOM 4969 N N . LEU B 1 294 ? -0.708 38.188 10.695 1 79.94 294 LEU B N 1
ATOM 4970 C CA . LEU B 1 294 ? 0.49 38.125 9.867 1 79.94 294 LEU B CA 1
ATOM 4971 C C . LEU B 1 294 ? 1.492 37.125 10.438 1 79.94 294 LEU B C 1
ATOM 4973 O O . LEU B 1 294 ? 2.145 36.406 9.68 1 79.94 294 LEU B O 1
ATOM 4977 N N . PHE B 1 295 ? 1.548 37.156 11.719 1 74.44 295 PHE B N 1
ATOM 4978 C CA . PHE B 1 295 ? 2.424 36.188 12.375 1 74.44 295 PHE B CA 1
ATOM 4979 C C . PHE B 1 295 ? 1.961 34.75 12.117 1 74.44 295 PHE B C 1
ATOM 4981 O O . PHE B 1 295 ? 2.777 33.875 11.859 1 74.44 295 PHE B O 1
ATOM 4988 N N . GLN B 1 296 ? 0.77 34.562 12.172 1 76.12 296 GLN B N 1
ATOM 4989 C CA . GLN B 1 296 ? 0.206 33.25 11.906 1 76.12 296 GLN B CA 1
ATOM 4990 C C . GLN B 1 296 ? 0.465 32.812 10.461 1 76.12 296 GLN B C 1
ATOM 4992 O O . GLN B 1 296 ? 0.762 31.656 10.195 1 76.12 296 GLN B O 1
ATOM 4997 N N . LEU B 1 297 ? 0.307 33.719 9.594 1 84.62 297 LEU B N 1
ATOM 4998 C CA . LEU B 1 297 ? 0.555 33.406 8.188 1 84.62 297 LEU B CA 1
ATOM 4999 C C . LEU B 1 297 ? 2.008 33 7.961 1 84.62 297 LEU B C 1
ATOM 5001 O O . LEU B 1 297 ? 2.287 32.094 7.172 1 84.62 297 LEU B O 1
ATOM 5005 N N . LEU B 1 298 ? 2.832 33.719 8.656 1 82.12 298 LEU B N 1
ATOM 5006 C CA . LEU B 1 298 ? 4.25 33.406 8.547 1 82.12 298 LEU B CA 1
ATOM 5007 C C . LEU B 1 298 ? 4.531 32 9.078 1 82.12 298 LEU B C 1
ATOM 5009 O O . LEU B 1 298 ? 5.312 31.25 8.484 1 82.12 298 LEU B O 1
ATOM 5013 N N . GLN B 1 299 ? 3.984 31.688 10.125 1 74.56 299 GLN B N 1
ATOM 5014 C CA . GLN B 1 299 ? 4.156 30.359 10.711 1 74.56 299 GLN B CA 1
ATOM 5015 C C . GLN B 1 299 ? 3.588 29.281 9.789 1 74.56 299 GLN B C 1
ATOM 5017 O O . GLN B 1 299 ? 4.188 28.219 9.633 1 74.56 299 GLN B O 1
ATOM 5022 N N . ASP B 1 300 ? 2.467 29.516 9.305 1 82.62 300 ASP B N 1
ATOM 5023 C CA . ASP B 1 300 ? 1.838 28.562 8.391 1 82.62 300 ASP B CA 1
ATOM 5024 C C . ASP B 1 300 ? 2.686 28.359 7.141 1 82.62 300 ASP B C 1
ATOM 5026 O O . ASP B 1 300 ? 2.795 27.234 6.633 1 82.62 300 ASP B O 1
ATOM 5030 N N . LEU B 1 301 ? 3.209 29.453 6.633 1 86.44 301 LEU B N 1
ATOM 5031 C CA . LEU B 1 301 ? 4.078 29.359 5.465 1 86.44 301 LEU B CA 1
ATOM 5032 C C . LEU B 1 301 ? 5.324 28.547 5.777 1 86.44 301 LEU B C 1
ATOM 5034 O O . LEU B 1 301 ? 5.7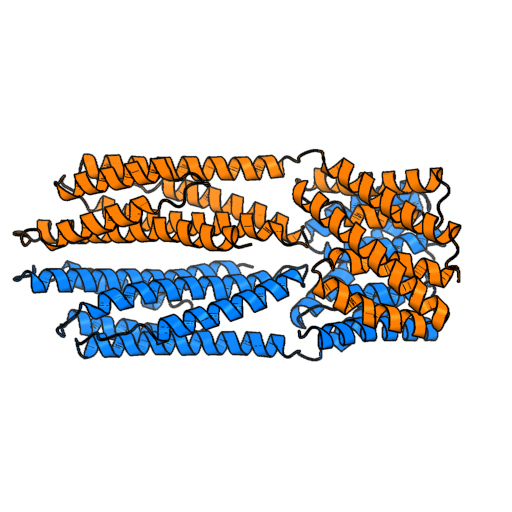81 27.75 4.941 1 86.44 301 LEU B O 1
ATOM 5038 N N . GLU B 1 302 ? 5.891 28.797 6.922 1 80.31 302 GLU B N 1
ATOM 5039 C CA . GLU B 1 302 ? 7.031 27.984 7.355 1 80.31 302 GLU B CA 1
ATOM 5040 C C . GLU B 1 302 ? 6.684 26.5 7.391 1 80.31 302 GLU B C 1
ATOM 5042 O O . GLU B 1 302 ? 7.453 25.672 6.91 1 80.31 302 GLU B O 1
ATOM 5047 N N . ARG B 1 303 ? 5.602 26.188 7.938 1 77.5 303 ARG B N 1
ATOM 5048 C CA . ARG B 1 303 ? 5.148 24.797 8 1 77.5 303 ARG B CA 1
ATOM 5049 C C . ARG B 1 303 ? 4.926 24.219 6.605 1 77.5 303 ARG B C 1
ATOM 5051 O O . ARG B 1 303 ? 5.223 23.062 6.352 1 77.5 303 ARG B O 1
ATOM 5058 N N . PHE B 1 304 ? 4.332 25.031 5.789 1 88.31 304 PHE B N 1
ATOM 5059 C CA . PHE B 1 304 ? 4.113 24.672 4.391 1 88.31 304 PHE B CA 1
ATOM 5060 C C . PHE B 1 304 ? 5.414 24.219 3.742 1 88.31 304 PHE B C 1
ATOM 5062 O O . PHE B 1 304 ? 5.453 23.172 3.074 1 88.31 304 PHE B O 1
ATOM 5069 N N . ILE B 1 305 ? 6.445 24.922 4.008 1 84 305 ILE B N 1
ATOM 5070 C CA . ILE B 1 305 ? 7.746 24.641 3.412 1 84 305 ILE B CA 1
ATOM 5071 C C . ILE B 1 305 ? 8.375 23.422 4.09 1 84 305 ILE B C 1
ATOM 5073 O O . ILE B 1 305 ? 8.984 22.578 3.43 1 84 305 ILE B O 1
ATOM 5077 N N . LEU B 1 306 ? 8.195 23.297 5.371 1 77.88 306 LEU B N 1
ATOM 5078 C CA . LEU B 1 306 ? 8.797 22.203 6.125 1 77.88 306 LEU B CA 1
ATOM 5079 C C . LEU B 1 306 ? 8.219 20.859 5.688 1 77.88 306 LEU B C 1
ATOM 5081 O O . LEU B 1 306 ? 8.922 19.844 5.68 1 77.88 306 LEU B O 1
ATOM 5085 N N . LEU B 1 307 ? 7 20.828 5.344 1 80.19 307 LEU B N 1
ATOM 5086 C CA . LEU B 1 307 ? 6.391 19.609 4.824 1 80.19 307 LEU B CA 1
ATOM 5087 C C . LEU B 1 307 ? 7.156 19.094 3.609 1 80.19 307 LEU B C 1
ATOM 5089 O O . LEU B 1 307 ? 7.41 17.891 3.494 1 80.19 307 LEU B O 1
ATOM 5093 N N . LYS B 1 308 ? 7.508 19.938 2.736 1 83.06 308 LYS B N 1
ATOM 5094 C CA . LYS B 1 308 ? 8.25 19.562 1.537 1 83.06 308 LYS B CA 1
ATOM 5095 C C . LYS B 1 308 ? 9.664 19.109 1.883 1 83.06 308 LYS B C 1
ATOM 5097 O O . LYS B 1 308 ? 10.164 18.141 1.322 1 83.06 308 LYS B O 1
ATOM 5102 N N . VAL B 1 309 ? 10.273 19.859 2.764 1 76.12 309 VAL B N 1
ATOM 5103 C CA . VAL B 1 309 ? 11.633 19.531 3.166 1 76.12 309 VAL B CA 1
ATOM 5104 C C . VAL B 1 309 ? 11.664 18.125 3.789 1 76.12 309 VAL B C 1
ATOM 5106 O O . VAL B 1 309 ? 12.547 17.328 3.484 1 76.12 309 VAL B O 1
ATOM 5109 N N . GLU B 1 310 ? 10.734 17.859 4.645 1 70.19 310 GLU B N 1
ATOM 5110 C CA . GLU B 1 310 ? 10.648 16.547 5.281 1 70.19 310 GLU B CA 1
ATOM 5111 C C . GLU B 1 310 ? 10.414 15.445 4.25 1 70.19 310 GLU B C 1
ATOM 5113 O O . GLU B 1 310 ? 11 14.359 4.344 1 70.19 310 GLU B O 1
ATOM 5118 N N . PHE B 1 311 ? 9.625 15.664 3.275 1 75.38 311 PHE B N 1
ATOM 5119 C CA . PHE B 1 311 ? 9.367 14.719 2.193 1 75.38 311 PHE B CA 1
ATOM 5120 C C . PHE B 1 311 ? 10.641 14.398 1.432 1 75.38 311 PHE B C 1
ATOM 5122 O O . PHE B 1 311 ? 10.938 13.234 1.166 1 75.38 311 PHE B O 1
ATOM 5129 N N . TYR B 1 312 ? 11.398 15.422 1.123 1 70.38 312 TYR B N 1
ATOM 5130 C CA . TYR B 1 312 ? 12.625 15.242 0.35 1 70.38 312 TYR B CA 1
ATOM 5131 C C . TYR B 1 312 ? 13.672 14.484 1.152 1 70.38 312 TYR B C 1
ATOM 5133 O O . TYR B 1 312 ? 14.43 13.688 0.597 1 70.38 312 TYR B O 1
ATOM 5141 N N . GLN B 1 313 ? 13.664 14.805 2.391 1 65.75 313 GLN B N 1
ATOM 5142 C CA . GLN B 1 313 ? 14.625 14.109 3.246 1 65.75 313 GLN B CA 1
ATOM 5143 C C . GLN B 1 313 ? 14.289 12.617 3.346 1 65.75 313 GLN B C 1
ATOM 5145 O O . GLN B 1 313 ? 15.188 11.781 3.383 1 65.75 313 GLN B O 1
ATOM 5150 N N . ASP B 1 314 ? 12.992 12.289 3.359 1 61.19 314 ASP B N 1
ATOM 5151 C CA . ASP B 1 314 ? 12.539 10.898 3.428 1 61.19 314 ASP B CA 1
ATOM 5152 C C . ASP B 1 314 ? 12.898 10.141 2.15 1 61.19 314 ASP B C 1
ATOM 5154 O O . ASP B 1 314 ? 13.219 8.953 2.195 1 61.19 314 ASP B O 1
ATOM 5158 N N . TYR B 1 315 ? 12.859 10.672 1.085 1 59.53 315 TYR B N 1
ATOM 5159 C CA . TYR B 1 315 ? 13.055 9.969 -0.18 1 59.53 315 TYR B CA 1
ATOM 5160 C C . TYR B 1 315 ? 14.453 10.227 -0.733 1 59.53 315 TYR B C 1
ATOM 5162 O O . TYR B 1 315 ? 14.93 9.484 -1.596 1 59.53 315 TYR B O 1
ATOM 5170 N N . GLN B 1 316 ? 15.109 11.266 -0.46 1 52.19 316 GLN B N 1
ATOM 5171 C CA . GLN B 1 316 ? 16.516 11.383 -0.85 1 52.19 316 GLN B CA 1
ATOM 5172 C C . GLN B 1 316 ? 17.359 10.305 -0.182 1 52.19 316 GLN B C 1
ATOM 5174 O O . GLN B 1 316 ? 18.344 9.844 -0.753 1 52.19 316 GLN B O 1
ATOM 5179 N N . ASN B 1 317 ? 17.094 9.859 1.051 1 43.34 317 ASN B N 1
ATOM 5180 C CA . ASN B 1 317 ? 17.906 8.82 1.684 1 43.34 317 ASN B CA 1
ATOM 5181 C C . ASN B 1 317 ? 17.516 7.434 1.185 1 43.34 317 ASN B C 1
ATOM 5183 O O . ASN B 1 317 ? 18.047 6.426 1.662 1 43.34 317 ASN B O 1
ATOM 5187 N N . ASP B 1 318 ? 16.531 7.219 0.642 1 38.53 318 ASP B N 1
ATOM 5188 C CA . ASP B 1 318 ? 16.266 5.914 0.046 1 38.53 318 ASP B CA 1
ATOM 5189 C C . ASP B 1 318 ? 16.875 5.82 -1.354 1 38.53 318 ASP B C 1
ATOM 5191 O O . ASP B 1 318 ? 16.812 6.781 -2.127 1 38.53 318 ASP B O 1
#